Protein AF-A0A7V4V1D0-F1 (afdb_monomer)

Foldseek 3Di:
DCVVVVQFPKKFWAFLQQATCDMPDPVCCVSHRPHDDAPQQVVQQVDLDQVAKGKHDQAQDVVQVRHGWIKIKHFDADPVSPHGGTIMITTGPQAVVVLVVFVQPADADPVRHHDPPKKKFKAFLQQATSYIPDPVRDHRDGDPDDSVLRPDDAQDKDWDWDQDPQFIWTKIKHKHNADDPGCHPPHPDHTIMMMMMTDTQTGHDPPPDPPPPDDDDDDDDDDDPPDFDWWWWWWFAAPDDIATAGVVFWDDKAFCPQFDADPPADQQFGGWHDDPNDIATEGECQVVVVHDDDDQDRQKIWTKGADPDDPPFDRIHTYIGNGTDDTDTATCVQKDAPCSRYVDLQDQAGIWGHDDPPPNPDDIHGYGDPVSVRVVSVVRD

Secondary structure (DSSP, 8-state):
-TTT-TTEEEEEEEETTSBEEEES-GGGGGGTTPBP--HHHHHHHH---TT--EE--SEEEGGGTTEEE-EEEEEEEPTTSSSEEEEEEEEE-HHHHHHHHHHHHS-B-TTSPBPTTEEEEEEETT-BEEEESSTTS-TTSB--S-GGGTSPPTT-EEEEEEEETTEEEEEEEEE---BTTBTSTT-S----EEEEEEEEEEE------TTS-------------TT--EEEEEEEEETTEEEEEEGGGEEEEEESTT-EE-TT--TTEEEEEEETTEEEEEE--GGGGTPPP-PPPTT-EEEEEE-SS-TTS-SEEEEEESEE----EEEGGGEEEHHHH---TT-SEEEEEPPPTT-TT---EEEE-HHHHHHHHHHT-

pLDDT: mean 82.38, std 16.19, range [26.53, 98.19]

Solvent-accessible surface area (backbone atoms only — not comp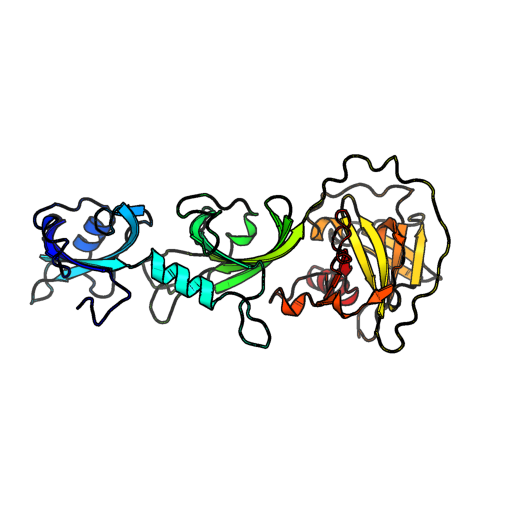arable to full-atom values): 22040 Å² total; per-residue (Å²): 109,55,89,81,44,75,66,32,70,39,40,35,36,25,38,74,77,31,29,27,71,47,62,71,37,77,94,54,53,87,48,50,69,44,68,54,82,54,69,38,56,55,53,17,57,72,39,82,55,85,90,53,64,31,57,44,70,81,40,66,28,78,94,50,86,58,39,59,28,44,38,40,27,32,42,35,57,40,100,82,67,79,47,56,58,14,32,40,38,39,32,43,38,39,66,67,52,47,39,51,54,38,62,71,68,46,64,55,46,101,86,65,48,67,48,80,70,50,42,30,34,35,23,36,70,86,30,35,24,68,35,42,73,40,87,88,54,47,61,74,38,74,58,92,67,69,65,71,62,45,76,51,56,68,58,38,69,48,67,52,77,44,82,54,96,60,20,35,25,46,34,41,21,34,26,48,57,53,57,88,78,45,53,32,94,86,36,90,55,83,80,63,40,27,44,33,40,37,35,59,72,47,67,56,76,84,75,84,69,89,85,73,90,76,87,86,80,84,85,82,90,80,78,94,60,99,82,72,61,65,46,49,32,38,28,33,29,50,98,90,43,63,35,26,32,51,39,92,38,48,78,52,73,43,68,44,78,70,60,42,73,49,87,93,50,55,92,46,46,55,24,34,32,76,54,96,93,38,82,33,50,28,29,47,56,42,71,82,72,78,41,75,91,72,84,88,55,86,76,25,31,26,41,30,35,49,54,83,94,59,84,99,54,77,56,49,39,27,40,58,30,52,45,80,58,62,68,51,77,40,51,51,93,40,51,46,53,35,64,84,74,41,95,54,98,80,58,49,48,47,30,36,37,56,53,61,93,89,54,92,82,55,67,61,36,44,24,40,34,70,65,49,46,53,53,52,52,60,75,72,103

Mean predicted aligned error: 15.33 Å

Sequence (381 aa):
INALYTVYTNLFIFDKNGKILALSKHSDEHFVGKVLNDEYIKQVLQNSDTSVYSVSSFVKSPLYNGVETYIYGASILSPDFSEVVGGIGVVFDSTPQFEAMLLDALPKDEKGDVLDNCFGVFADKNKNIISSTNKKYQTGARLNIDDEFFKLQNGIGFANIILFDGSYFAVGSRCSGGYREYKSDNDSYKNDVVAIVFIYLGQHSESLNIQQKKRDKSTSVSHNLEHEEFIEIATFFIDDKWLGVRAENILEAISVKGLTAVPGANKMLLGRTNYNGRTIDVITLRGELGLNHKDVHEDDQIVIVRLEHIENMPKQYGILVNELGEIPEVPLHRVDKLDSIVGGTELLGDMIVKPEVGQIDREMLVVIDPSKVIYKLVKKA

Structure (mmCIF, N/CA/C/O backbone):
data_AF-A0A7V4V1D0-F1
#
_entry.id   AF-A0A7V4V1D0-F1
#
loop_
_atom_site.group_PDB
_atom_site.id
_atom_site.type_symbol
_atom_site.label_atom_id
_atom_site.label_alt_id
_atom_site.label_comp_id
_atom_site.label_asym_id
_atom_site.label_entity_id
_atom_site.label_seq_id
_atom_site.pdbx_PDB_ins_code
_atom_site.Cartn_x
_atom_site.Cartn_y
_atom_site.Cartn_z
_atom_site.occupancy
_atom_site.B_iso_or_equiv
_atom_site.auth_seq_id
_atom_site.auth_comp_id
_atom_site.auth_asym_id
_atom_site.auth_atom_id
_atom_site.pdbx_PDB_model_num
ATOM 1 N N . ILE A 1 1 ? -20.778 11.551 24.460 1.00 70.75 1 ILE A N 1
ATOM 2 C CA . ILE A 1 1 ? -19.400 11.110 24.122 1.00 70.75 1 ILE A CA 1
ATOM 3 C C . ILE A 1 1 ? -19.239 10.975 22.608 1.00 70.75 1 ILE A C 1
ATOM 5 O O . ILE A 1 1 ? -18.452 11.722 22.043 1.00 70.75 1 ILE A O 1
ATOM 9 N N . ASN A 1 2 ? -20.038 10.138 21.937 1.00 74.56 2 ASN A N 1
ATOM 10 C CA . ASN A 1 2 ? -19.887 9.864 20.496 1.00 74.56 2 ASN A CA 1
ATOM 11 C C . ASN A 1 2 ? -20.120 11.069 19.557 1.00 74.56 2 ASN A C 1
ATOM 13 O O . ASN A 1 2 ? -19.633 11.060 18.438 1.00 74.56 2 ASN A O 1
ATOM 17 N N . ALA A 1 3 ? -20.802 12.129 20.008 1.00 71.00 3 ALA A N 1
ATOM 18 C CA . ALA A 1 3 ? -20.942 13.371 19.235 1.00 71.00 3 ALA A CA 1
ATOM 19 C C . ALA A 1 3 ? -19.673 14.253 19.227 1.00 71.00 3 ALA A C 1
ATOM 21 O O . ALA A 1 3 ? -19.531 15.098 18.353 1.00 71.00 3 ALA A O 1
ATOM 22 N N . LEU A 1 4 ? -18.774 14.082 20.206 1.00 71.62 4 LEU A N 1
ATOM 23 C CA . LEU A 1 4 ? -17.541 14.874 20.342 1.00 71.62 4 LEU A CA 1
ATOM 24 C C . LEU A 1 4 ? -16.302 14.124 19.832 1.00 71.62 4 LEU A C 1
ATOM 26 O O . LEU A 1 4 ? -15.338 14.755 19.419 1.00 71.62 4 LEU A O 1
ATOM 30 N N . TYR A 1 5 ? -16.337 12.789 19.851 1.00 73.62 5 TYR A N 1
ATOM 31 C CA . TYR A 1 5 ? -15.258 11.919 19.381 1.00 73.62 5 TYR A CA 1
ATOM 32 C C . TYR A 1 5 ? -15.788 11.012 18.270 1.00 73.62 5 TYR A C 1
ATOM 34 O O . TYR A 1 5 ? -16.228 9.893 18.524 1.00 73.62 5 TYR A O 1
ATOM 42 N N . THR A 1 6 ? -15.771 11.523 17.040 1.00 78.88 6 THR A N 1
ATOM 43 C CA . THR A 1 6 ? -16.379 10.887 15.857 1.00 78.88 6 THR A CA 1
ATOM 44 C C . THR A 1 6 ? -15.578 9.712 15.295 1.00 78.88 6 THR A C 1
ATOM 46 O O . THR A 1 6 ? -16.083 8.974 14.461 1.00 78.88 6 THR A O 1
ATOM 49 N N . VAL A 1 7 ? -14.350 9.505 15.771 1.00 87.00 7 VAL A N 1
ATOM 50 C CA . VAL A 1 7 ? -13.491 8.370 15.391 1.00 87.00 7 VAL A CA 1
ATOM 51 C C . VAL A 1 7 ? -13.901 7.046 16.049 1.00 87.00 7 VAL A C 1
ATOM 53 O O . VAL A 1 7 ? -13.399 5.990 15.662 1.00 87.00 7 VAL A O 1
ATOM 56 N N . TYR A 1 8 ? -14.804 7.081 17.036 1.00 89.75 8 TYR A N 1
ATOM 57 C CA . TYR A 1 8 ? -15.257 5.899 17.769 1.00 89.75 8 T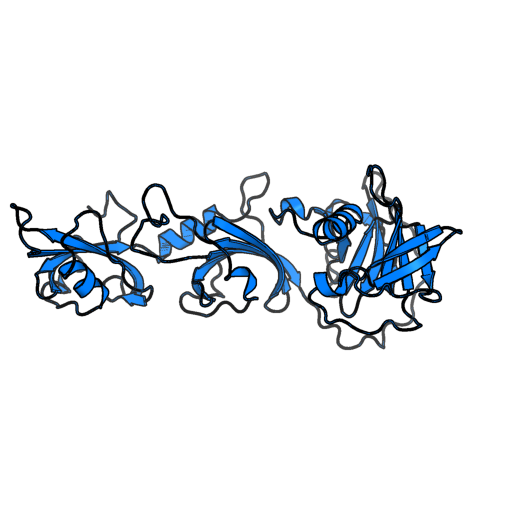YR A CA 1
ATOM 58 C C . TYR A 1 8 ? -16.778 5.784 17.748 1.00 89.75 8 TYR A C 1
ATOM 60 O O . TYR A 1 8 ? -17.502 6.693 18.169 1.00 89.75 8 TYR A O 1
ATOM 68 N N . THR A 1 9 ? -17.277 4.620 17.343 1.00 91.31 9 THR A N 1
ATOM 69 C CA . THR A 1 9 ? -18.726 4.376 17.313 1.00 91.31 9 THR A CA 1
ATOM 70 C C . THR A 1 9 ? -19.292 4.042 18.678 1.00 91.31 9 THR A C 1
ATOM 72 O O . THR A 1 9 ? -20.438 4.394 18.963 1.00 91.31 9 THR A O 1
ATOM 75 N N . ASN A 1 10 ? -18.506 3.388 19.532 1.00 92.06 10 ASN A N 1
ATOM 76 C CA . ASN A 1 10 ? -18.952 2.963 20.848 1.00 92.06 10 ASN A CA 1
ATOM 77 C C . ASN A 1 10 ? -17.778 2.856 21.829 1.00 92.06 10 ASN A C 1
ATOM 79 O O . ASN A 1 10 ? -16.660 2.507 21.450 1.00 92.06 10 ASN A O 1
ATOM 83 N N . LEU A 1 11 ? -18.049 3.150 23.097 1.00 94.81 11 LEU A N 1
ATOM 84 C CA . LEU A 1 11 ? -17.172 2.844 24.219 1.00 94.81 11 LEU A CA 1
ATOM 85 C C . LEU A 1 11 ? -17.946 1.939 25.163 1.00 94.81 11 LEU A C 1
ATOM 87 O O . LEU A 1 11 ? -19.108 2.213 25.445 1.00 94.81 11 LEU A O 1
ATOM 91 N N . PHE A 1 12 ? -17.320 0.898 25.684 1.00 95.81 12 PHE A N 1
ATOM 92 C CA . PHE A 1 12 ? -17.964 -0.003 26.630 1.00 95.81 12 PHE A CA 1
ATOM 93 C C . PHE A 1 12 ? -17.046 -0.313 27.801 1.00 95.81 12 PHE A C 1
ATOM 95 O O . PHE A 1 12 ? -15.827 -0.276 27.676 1.00 95.81 12 PHE A O 1
ATOM 102 N N . ILE A 1 13 ? -17.640 -0.625 28.944 1.00 97.12 13 ILE A N 1
ATOM 103 C CA . ILE A 1 13 ? -16.921 -1.107 30.124 1.00 97.12 13 ILE A CA 1
ATOM 104 C C . ILE A 1 13 ? -17.343 -2.539 30.419 1.00 97.12 13 ILE A C 1
ATOM 106 O O . ILE A 1 13 ? -18.503 -2.905 30.209 1.00 97.12 13 ILE A O 1
ATOM 110 N N . PHE A 1 14 ? -16.414 -3.348 30.910 1.00 97.81 14 PHE A N 1
ATOM 111 C CA . PHE A 1 14 ? -16.659 -4.744 31.254 1.00 97.81 14 PHE A CA 1
ATOM 112 C C . PHE A 1 14 ? -15.991 -5.121 32.577 1.00 97.81 14 PHE A C 1
ATOM 114 O O . PHE A 1 14 ? -15.002 -4.507 32.975 1.00 97.81 14 PHE A O 1
ATOM 121 N N . ASP A 1 15 ? -16.558 -6.106 33.274 1.00 96.94 15 ASP A N 1
ATOM 122 C CA . ASP A 1 15 ? -16.035 -6.597 34.553 1.00 96.94 15 ASP A CA 1
ATOM 123 C C . ASP A 1 15 ? -14.854 -7.572 34.381 1.00 96.94 15 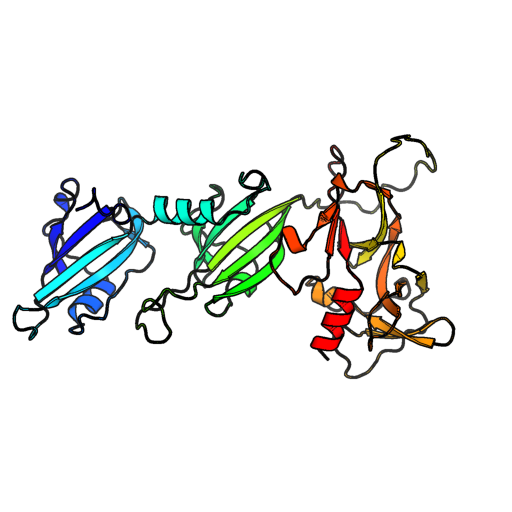ASP A C 1
ATOM 125 O O . ASP A 1 15 ? -14.475 -7.948 33.271 1.00 96.94 15 ASP A O 1
ATOM 129 N N . LYS A 1 16 ? -14.292 -8.043 35.499 1.00 95.56 16 LYS A N 1
ATOM 130 C CA . LYS A 1 16 ? -13.217 -9.053 35.533 1.00 95.56 16 LYS A CA 1
ATOM 131 C C . LYS A 1 16 ? -13.539 -10.394 34.855 1.00 95.56 16 LYS A C 1
ATOM 133 O O . LYS A 1 16 ? -12.641 -11.205 34.658 1.00 95.56 16 LYS A O 1
ATOM 138 N N . ASN A 1 17 ? -14.806 -10.656 34.545 1.00 95.31 17 ASN A N 1
ATOM 139 C CA . ASN A 1 17 ? -15.242 -11.852 33.831 1.00 95.31 17 ASN A CA 1
ATOM 140 C C . ASN A 1 17 ? -15.485 -11.563 32.340 1.00 95.31 17 ASN A C 1
ATOM 142 O O . ASN A 1 17 ? -16.005 -12.429 31.645 1.00 95.31 17 ASN A O 1
ATOM 146 N N . GLY A 1 18 ? -15.174 -10.355 31.852 1.00 95.44 18 GLY A N 1
ATOM 147 C CA . GLY A 1 18 ? -15.448 -9.935 30.477 1.00 95.44 18 GLY A CA 1
ATOM 148 C C . GLY A 1 18 ? -16.910 -9.559 30.224 1.00 95.44 18 GLY A C 1
ATOM 149 O O . GLY A 1 18 ? -17.304 -9.380 29.071 1.00 95.44 18 GLY A O 1
ATOM 150 N N . LYS A 1 19 ? -17.749 -9.451 31.262 1.00 97.56 19 LYS A N 1
ATOM 151 C CA . LYS A 1 19 ? -19.168 -9.113 31.109 1.00 97.56 19 LYS A CA 1
ATOM 152 C C . LYS A 1 19 ? -19.336 -7.617 30.880 1.00 97.56 19 LYS A C 1
ATOM 154 O O . LYS A 1 19 ? -18.959 -6.824 31.738 1.00 97.56 19 LYS A O 1
ATOM 159 N N . ILE A 1 20 ? -19.957 -7.230 29.767 1.00 97.69 20 ILE A N 1
ATOM 160 C CA . ILE A 1 20 ? -20.237 -5.823 29.454 1.00 97.69 20 ILE A CA 1
ATOM 161 C C . ILE A 1 20 ? -21.225 -5.254 30.478 1.00 97.69 20 ILE A C 1
ATOM 163 O O . ILE A 1 20 ? -22.318 -5.794 30.665 1.00 97.69 20 ILE A O 1
ATOM 167 N N . LEU A 1 21 ? -20.848 -4.151 31.123 1.00 97.25 21 LEU A N 1
ATOM 168 C CA . LEU A 1 21 ? -21.641 -3.474 32.151 1.00 97.25 21 LEU A CA 1
ATOM 169 C C . LEU A 1 21 ? -22.376 -2.246 31.610 1.00 97.25 21 LEU A C 1
ATOM 171 O O . LEU A 1 21 ? -23.506 -1.988 32.012 1.00 97.25 21 LEU A O 1
ATOM 175 N N . ALA A 1 22 ? -21.750 -1.497 30.702 1.00 95.81 22 ALA A N 1
ATOM 176 C CA . ALA A 1 22 ? -22.347 -0.323 30.072 1.00 95.81 22 ALA A CA 1
ATOM 177 C C . ALA A 1 22 ? -21.697 -0.039 28.715 1.00 95.81 22 ALA A C 1
ATOM 179 O O . ALA A 1 22 ? -20.551 -0.426 28.480 1.00 95.81 22 ALA A O 1
ATOM 180 N N . LEU A 1 23 ? -22.431 0.664 27.849 1.00 94.69 23 LEU A N 1
ATOM 181 C CA . LEU A 1 23 ? -21.973 1.157 26.551 1.00 94.69 23 LEU A CA 1
ATOM 182 C C . LEU A 1 23 ? -22.334 2.641 26.403 1.00 94.69 23 LEU A C 1
ATOM 184 O O . LEU A 1 23 ? -23.302 3.110 26.998 1.00 94.69 23 LEU A O 1
ATOM 188 N N . SER A 1 24 ? -21.580 3.387 25.599 1.00 92.88 24 SER A N 1
ATOM 189 C CA . SER A 1 24 ? -21.809 4.818 25.377 1.00 92.88 24 SER A CA 1
ATOM 190 C C . SER A 1 24 ? -22.928 5.096 24.373 1.00 92.88 24 SER A C 1
ATOM 192 O O . SER A 1 24 ? -23.462 6.206 24.347 1.00 92.88 24 SER A O 1
ATOM 194 N N . LYS A 1 25 ? -23.262 4.111 23.531 1.00 89.00 25 LYS A N 1
ATOM 195 C CA . LYS A 1 25 ? -24.275 4.217 22.480 1.00 89.00 25 LYS A CA 1
ATOM 196 C C . LYS A 1 25 ? -25.541 3.441 22.855 1.00 89.00 25 LYS A C 1
ATOM 198 O O . LYS A 1 25 ? -25.531 2.215 22.905 1.00 89.00 25 LYS A O 1
ATOM 203 N N . HIS A 1 26 ? -26.650 4.160 23.041 1.00 85.50 26 HIS A N 1
ATOM 204 C CA . HIS A 1 26 ? -27.929 3.586 23.486 1.00 85.50 26 HIS A CA 1
ATOM 205 C C . HIS A 1 26 ? -28.501 2.496 22.562 1.00 85.50 26 HIS A C 1
ATOM 207 O O . HIS A 1 26 ? -29.107 1.545 23.043 1.00 85.50 26 HIS A O 1
ATOM 213 N N . SER A 1 27 ? -28.284 2.573 21.241 1.00 87.56 27 SER A N 1
ATOM 214 C CA . SER A 1 27 ? -28.750 1.529 20.305 1.00 87.56 27 SER A CA 1
ATOM 215 C C . SER A 1 27 ? -28.154 0.145 20.591 1.00 87.56 27 SER A C 1
ATOM 217 O O . SER A 1 27 ? -28.715 -0.879 20.199 1.00 87.56 27 SER A O 1
ATOM 219 N N . ASP A 1 28 ? -27.025 0.113 21.296 1.00 90.31 28 ASP A N 1
ATOM 220 C CA . ASP A 1 28 ? -26.221 -1.080 21.518 1.00 90.31 28 ASP A CA 1
ATOM 221 C C . ASP A 1 28 ? -26.419 -1.629 22.946 1.00 90.31 28 ASP A C 1
ATOM 223 O O . ASP A 1 28 ? -25.737 -2.563 23.355 1.00 90.31 28 ASP A O 1
ATOM 227 N N . GLU A 1 29 ? -27.388 -1.110 23.713 1.00 91.50 29 GLU A N 1
ATOM 228 C CA . GLU A 1 29 ? -27.699 -1.569 25.081 1.00 91.50 29 GLU A CA 1
ATOM 229 C C . GLU A 1 29 ? -28.019 -3.067 25.168 1.00 91.50 29 GLU A C 1
ATOM 231 O O . GLU A 1 29 ? -27.787 -3.700 26.195 1.00 91.50 29 GLU A O 1
ATOM 236 N N . HIS A 1 30 ? -28.471 -3.675 24.072 1.00 93.62 30 HIS A N 1
ATOM 237 C CA . HIS A 1 30 ? -28.701 -5.116 23.979 1.00 93.62 30 HIS A CA 1
ATOM 238 C C . HIS A 1 30 ? -27.414 -5.967 24.111 1.00 93.62 30 HIS A C 1
ATOM 240 O O . HIS A 1 30 ? -27.491 -7.198 24.183 1.00 93.62 30 HIS A O 1
ATOM 246 N N . PHE A 1 31 ? -26.227 -5.349 24.121 1.00 94.62 31 PHE A N 1
ATOM 247 C CA . PHE A 1 31 ? -24.960 -6.002 24.463 1.00 94.62 31 PHE A CA 1
ATOM 248 C C . PHE A 1 31 ? -24.677 -6.040 25.970 1.00 94.62 31 PHE A C 1
ATOM 250 O O . PHE A 1 31 ? -23.842 -6.842 26.393 1.00 94.62 31 PHE A O 1
ATOM 257 N N . VAL A 1 32 ? -25.365 -5.235 26.790 1.00 96.44 32 VAL A N 1
ATOM 258 C CA . VAL A 1 32 ? -25.190 -5.253 28.249 1.00 96.44 32 VAL A CA 1
ATOM 259 C C . VAL A 1 32 ? -25.479 -6.653 28.785 1.00 96.44 32 VAL A C 1
ATOM 261 O O . VAL A 1 32 ? -26.481 -7.288 28.463 1.00 96.44 32 VAL A O 1
ATOM 264 N N . GLY A 1 33 ? -24.565 -7.151 29.610 1.00 96.12 33 GLY A N 1
ATOM 265 C CA . GLY A 1 33 ? -24.633 -8.472 30.211 1.00 96.12 33 GLY A CA 1
ATOM 266 C C . GLY A 1 33 ? -24.070 -9.612 29.362 1.00 96.12 33 GLY A C 1
ATOM 267 O O . GLY A 1 33 ? -23.911 -10.707 29.904 1.00 96.12 33 GLY A O 1
ATOM 268 N N . LYS A 1 34 ? -23.720 -9.380 28.089 1.00 96.31 34 LYS A N 1
ATOM 269 C CA . LYS A 1 34 ? -22.970 -10.360 27.290 1.00 96.31 34 LYS A CA 1
ATOM 270 C C . LYS A 1 34 ? -21.524 -10.448 27.774 1.00 96.31 34 LYS A C 1
ATOM 272 O O . LYS A 1 34 ? -20.957 -9.460 28.237 1.00 96.31 34 LYS A O 1
ATOM 277 N N . VAL A 1 35 ? -20.941 -11.637 27.653 1.00 96.06 35 VAL A N 1
ATOM 278 C CA . VAL A 1 35 ? -19.559 -11.925 28.052 1.00 96.06 35 VAL A CA 1
ATOM 279 C C . VAL A 1 35 ? -18.670 -11.945 26.816 1.00 96.06 35 VAL A C 1
ATOM 281 O O . VAL A 1 35 ? -18.964 -12.659 25.855 1.00 96.06 35 VAL A O 1
ATOM 284 N N . LEU A 1 36 ? -17.599 -11.159 26.848 1.00 93.94 36 LEU A N 1
ATOM 285 C CA . LEU A 1 36 ? -16.558 -11.129 25.830 1.00 93.94 36 LEU A CA 1
ATOM 286 C C . LEU A 1 36 ? -15.469 -12.142 26.186 1.00 93.94 36 LEU A C 1
ATOM 288 O O . LEU A 1 36 ? -14.949 -12.128 27.298 1.00 93.94 36 LEU A O 1
ATOM 292 N N . ASN A 1 37 ? -15.121 -13.007 25.234 1.00 90.50 37 ASN A N 1
ATOM 293 C CA . ASN A 1 37 ? -14.161 -14.100 25.438 1.00 90.50 37 ASN A CA 1
ATOM 294 C C . ASN A 1 37 ? -12.918 -13.990 24.545 1.00 90.50 37 ASN A C 1
ATOM 296 O O . ASN A 1 37 ? -12.068 -14.884 24.562 1.00 90.50 37 ASN A O 1
ATOM 300 N N . ASP A 1 38 ? -12.826 -12.927 23.750 1.00 91.75 38 ASP A N 1
ATOM 301 C CA . ASP A 1 38 ? -11.734 -12.700 22.814 1.00 91.75 38 ASP A CA 1
ATOM 302 C C . ASP A 1 38 ? -10.383 -12.570 23.534 1.00 91.75 38 ASP A C 1
ATOM 304 O O . ASP A 1 38 ? -10.295 -12.052 24.649 1.00 91.75 38 ASP A O 1
ATOM 308 N N . GLU A 1 39 ? -9.303 -13.007 22.883 1.00 91.62 39 GLU A N 1
ATOM 309 C CA . GLU A 1 39 ? -7.955 -13.013 23.477 1.00 91.62 39 GLU A CA 1
ATOM 310 C C . GLU A 1 39 ? -7.502 -11.625 23.954 1.00 91.62 39 GLU A C 1
ATOM 312 O O . GLU A 1 39 ? -6.904 -11.508 25.024 1.00 91.62 39 GLU A O 1
ATOM 317 N N . TYR A 1 40 ? -7.855 -10.556 23.232 1.00 92.88 40 TYR A N 1
ATOM 318 C CA . TYR A 1 40 ? -7.491 -9.194 23.634 1.00 92.88 40 TYR A CA 1
ATOM 319 C C . TYR A 1 40 ? -8.128 -8.787 24.976 1.00 92.88 40 TYR A C 1
ATOM 321 O O . TYR A 1 40 ? -7.522 -8.032 25.725 1.00 92.88 40 TYR A O 1
ATOM 329 N N . ILE A 1 41 ? -9.308 -9.314 25.333 1.00 95.06 41 ILE A N 1
ATOM 330 C CA . ILE A 1 41 ? -9.956 -9.035 26.627 1.00 95.06 41 ILE A CA 1
ATOM 331 C C . ILE A 1 41 ? -9.177 -9.681 27.769 1.00 95.06 41 ILE A C 1
ATOM 333 O O . ILE A 1 41 ? -8.985 -9.062 28.814 1.00 95.06 41 ILE A O 1
ATOM 337 N N . LYS A 1 42 ? -8.677 -10.904 27.566 1.00 93.62 42 LYS A N 1
ATOM 338 C CA . LYS A 1 42 ? -7.817 -11.572 28.551 1.00 93.62 42 LYS A CA 1
ATOM 339 C C . LYS A 1 42 ? -6.521 -10.794 28.756 1.00 93.62 42 LYS A C 1
ATOM 341 O O . LYS A 1 42 ? -6.115 -10.604 29.897 1.00 93.62 42 LYS A O 1
ATOM 346 N N . GLN A 1 43 ? -5.916 -10.312 27.670 1.00 93.12 43 GLN A N 1
ATOM 347 C CA . GLN A 1 43 ? -4.711 -9.478 27.724 1.00 93.12 43 GLN A CA 1
ATOM 348 C C . GLN A 1 43 ? -4.962 -8.175 28.491 1.00 93.12 43 GLN A C 1
ATOM 350 O O . GLN A 1 43 ? -4.164 -7.825 29.355 1.00 93.12 43 GLN A O 1
ATOM 355 N N . VAL A 1 44 ? -6.103 -7.515 28.256 1.00 94.81 44 VAL A N 1
ATOM 356 C CA . VAL A 1 44 ? -6.514 -6.329 29.023 1.00 94.81 44 VAL A CA 1
ATOM 357 C C . VAL A 1 44 ? -6.625 -6.641 30.514 1.00 94.81 44 VAL A C 1
ATOM 359 O O . VAL A 1 44 ? -6.095 -5.899 31.331 1.00 94.81 44 VAL A O 1
ATOM 362 N N . LEU A 1 45 ? -7.289 -7.737 30.887 1.00 94.88 45 LEU A N 1
ATOM 363 C CA . LEU A 1 45 ? -7.528 -8.078 32.294 1.00 94.88 45 LEU A CA 1
ATOM 364 C C . LEU A 1 45 ? -6.274 -8.560 33.041 1.00 94.88 45 LEU A C 1
ATOM 366 O O . LEU A 1 45 ? -6.242 -8.519 34.268 1.00 94.88 45 LEU A O 1
ATOM 370 N N . GLN A 1 46 ? -5.254 -9.030 32.322 1.00 93.19 46 GLN A N 1
ATOM 371 C CA . GLN A 1 46 ? -3.972 -9.459 32.895 1.00 93.19 46 GLN A CA 1
ATOM 372 C C . GLN A 1 46 ? -2.987 -8.305 33.090 1.00 93.19 46 GLN A C 1
ATOM 374 O O . GLN A 1 46 ? -1.941 -8.496 33.710 1.00 93.19 46 GLN A O 1
ATOM 379 N N . ASN A 1 47 ? -3.299 -7.129 32.552 1.00 89.06 47 ASN A N 1
ATOM 380 C CA . ASN A 1 47 ? -2.387 -6.009 32.544 1.00 89.06 47 ASN A CA 1
ATOM 381 C C . ASN A 1 47 ? -2.735 -5.000 33.635 1.00 89.06 47 ASN A C 1
ATOM 383 O O . ASN A 1 47 ? -3.841 -4.472 33.663 1.00 89.06 47 ASN A O 1
ATOM 387 N N . SER A 1 48 ? -1.786 -4.730 34.528 1.00 89.06 48 SER A N 1
ATOM 388 C CA . SER A 1 48 ? -1.922 -3.705 35.565 1.00 89.06 48 SER A CA 1
ATOM 389 C C . SER A 1 48 ? -1.198 -2.399 35.226 1.00 89.06 48 SER A C 1
ATOM 391 O O . SER A 1 48 ? -1.242 -1.459 36.015 1.00 89.06 48 SER A O 1
ATOM 393 N N . ASP A 1 49 ? -0.498 -2.327 34.092 1.00 88.44 49 ASP A N 1
ATOM 394 C CA . ASP A 1 49 ? 0.191 -1.118 33.649 1.00 88.44 49 ASP A CA 1
ATOM 395 C C . ASP A 1 49 ? -0.761 -0.226 32.843 1.00 88.44 49 ASP A C 1
ATOM 397 O O . ASP A 1 49 ? -1.149 -0.540 31.719 1.00 88.44 49 ASP A O 1
ATOM 401 N N . THR A 1 50 ? -1.105 0.932 33.410 1.00 82.56 50 THR A N 1
ATOM 402 C CA . THR A 1 50 ? -2.028 1.902 32.798 1.00 82.56 50 THR A CA 1
ATOM 403 C C . THR A 1 50 ? -1.525 2.526 31.494 1.00 82.56 50 THR A C 1
ATOM 405 O O . THR A 1 50 ? -2.307 3.164 30.793 1.00 82.56 50 THR A O 1
ATOM 408 N N . SER A 1 51 ? -0.235 2.386 31.175 1.00 82.12 51 SER A N 1
ATOM 409 C CA . SER A 1 51 ? 0.342 2.868 29.914 1.00 82.12 51 SER A CA 1
ATOM 410 C C . SER A 1 51 ? 0.183 1.875 28.761 1.00 82.12 51 SER A C 1
ATOM 412 O O . SER A 1 51 ? 0.415 2.228 27.604 1.00 82.12 51 SER A O 1
ATOM 414 N N . VAL A 1 52 ? -0.238 0.644 29.058 1.00 87.75 52 VAL A N 1
ATOM 415 C CA . VAL A 1 52 ? -0.320 -0.437 28.085 1.00 87.75 52 VAL A CA 1
ATOM 416 C C . VAL A 1 52 ? -1.775 -0.720 27.715 1.00 87.75 52 VAL A C 1
ATOM 418 O O . VAL A 1 52 ? -2.690 -0.681 28.536 1.00 87.75 52 VAL A O 1
ATOM 421 N N . TYR A 1 53 ? -1.984 -1.032 26.442 1.00 91.88 53 TYR A N 1
ATOM 422 C CA . TYR A 1 53 ? -3.281 -1.352 25.866 1.00 91.88 53 TYR A CA 1
ATOM 423 C C . TYR A 1 53 ? -3.179 -2.628 25.027 1.00 91.88 53 TYR A C 1
ATOM 425 O O . TYR A 1 53 ? -2.096 -3.067 24.639 1.00 91.88 53 TYR A O 1
ATOM 433 N N . SER A 1 54 ? -4.318 -3.244 24.738 1.00 92.75 54 SER A N 1
ATOM 434 C CA . SER A 1 54 ? -4.417 -4.386 23.826 1.00 92.75 54 SER A CA 1
ATOM 435 C C . SER A 1 54 ? -5.429 -4.076 22.739 1.00 92.75 54 SER A C 1
ATOM 437 O O . SER A 1 54 ? -6.359 -3.300 22.946 1.00 92.75 54 SER A O 1
ATOM 439 N N . VAL A 1 55 ? -5.259 -4.667 21.562 1.00 94.06 55 VAL A N 1
ATOM 440 C CA . VAL A 1 55 ? -6.141 -4.405 20.421 1.00 94.06 55 VAL A CA 1
ATOM 441 C C . VAL A 1 55 ? -6.584 -5.728 19.828 1.00 94.06 55 VAL A C 1
ATOM 443 O O . VAL A 1 55 ? -5.786 -6.658 19.707 1.00 94.06 55 VAL A O 1
ATOM 446 N N . SER A 1 56 ? -7.856 -5.816 19.450 1.00 94.69 56 SER A N 1
ATOM 447 C CA . SER A 1 56 ? -8.373 -6.966 18.717 1.00 94.69 56 SER A CA 1
ATOM 448 C C . SER A 1 56 ? -7.654 -7.151 17.376 1.00 94.69 56 SER A C 1
ATOM 450 O O . SER A 1 56 ? -7.095 -6.215 16.797 1.00 94.69 56 SER A O 1
ATOM 452 N N . SER A 1 57 ? -7.736 -8.359 16.822 1.00 93.31 57 SER A N 1
ATOM 453 C CA . SER A 1 57 ? -7.482 -8.558 15.394 1.00 93.31 57 SER A CA 1
ATOM 454 C C . SER A 1 57 ? -8.495 -7.770 14.552 1.00 93.31 57 SER A C 1
ATOM 456 O O . SER A 1 57 ? -9.591 -7.457 15.026 1.00 93.31 57 SER A O 1
ATOM 458 N N . PHE A 1 58 ? -8.140 -7.472 13.299 1.00 95.31 58 PHE A N 1
ATOM 459 C CA . PHE A 1 58 ? -9.042 -6.819 12.351 1.00 95.31 58 PHE A CA 1
ATOM 460 C C . PHE A 1 58 ? -10.031 -7.834 11.768 1.00 95.31 58 PHE A C 1
ATOM 462 O O . PHE A 1 58 ? -9.773 -8.459 10.741 1.00 95.31 58 PHE A O 1
ATOM 469 N N . VAL A 1 59 ? -11.136 -8.059 12.474 1.00 94.44 59 VAL A N 1
ATOM 470 C CA . VAL A 1 59 ? -12.151 -9.065 12.125 1.00 94.44 59 VAL A CA 1
ATOM 471 C C . VAL A 1 59 ? -13.552 -8.510 12.334 1.00 94.44 59 VAL A C 1
ATOM 473 O O . VAL A 1 59 ? -13.739 -7.505 13.025 1.00 94.44 59 VAL A O 1
ATOM 476 N N . LYS A 1 60 ? -14.551 -9.168 11.737 1.00 95.38 60 LYS A N 1
ATOM 477 C CA . LYS A 1 60 ? -15.962 -8.802 11.893 1.00 95.38 60 LYS A CA 1
ATOM 478 C C . LYS A 1 60 ? -16.361 -8.814 13.360 1.00 95.38 60 LYS A C 1
ATOM 480 O O . LYS A 1 60 ? -16.238 -9.844 14.020 1.00 95.38 60 LYS A O 1
ATOM 485 N N . SER A 1 61 ? -16.890 -7.694 13.843 1.00 94.38 61 SER A N 1
ATOM 486 C CA . SER A 1 61 ? -17.316 -7.570 15.234 1.00 94.38 61 SER A CA 1
ATOM 487 C C . SER A 1 61 ? -18.813 -7.288 15.349 1.00 94.38 61 SER A C 1
ATOM 489 O O . SER A 1 61 ? -19.309 -6.345 14.727 1.00 94.38 61 SER A O 1
ATOM 491 N N . PRO A 1 62 ? -19.558 -8.024 16.196 1.00 93.56 62 PRO A N 1
ATOM 492 C CA . PRO A 1 62 ? -20.933 -7.671 16.541 1.00 93.56 62 PRO A CA 1
ATOM 493 C C . PRO A 1 62 ? -21.057 -6.261 17.134 1.00 93.56 62 PRO A C 1
ATOM 495 O O . PRO A 1 62 ? -22.060 -5.595 16.904 1.00 93.56 62 PRO A O 1
ATOM 498 N N . LEU A 1 63 ? -20.022 -5.788 17.840 1.00 93.62 63 LEU A N 1
ATOM 499 C CA . LEU A 1 63 ? -19.960 -4.438 18.415 1.00 93.62 63 LEU A CA 1
ATOM 500 C C . LEU A 1 63 ? -19.792 -3.341 17.346 1.00 93.62 63 LEU A C 1
ATOM 502 O O . LEU A 1 63 ? -19.825 -2.157 17.669 1.00 93.62 63 LEU A O 1
ATOM 506 N N . TYR A 1 64 ? -19.623 -3.735 16.082 1.00 94.94 64 TYR A N 1
ATOM 507 C CA . TYR A 1 64 ? -19.512 -2.862 14.919 1.00 94.94 64 TYR A CA 1
ATOM 508 C C . TYR A 1 64 ? -20.339 -3.408 13.743 1.00 94.94 64 TYR A C 1
ATOM 510 O O . TYR A 1 64 ? -19.850 -3.598 12.634 1.00 94.94 64 TYR A O 1
ATOM 518 N N . ASN A 1 65 ? -21.615 -3.721 13.999 1.00 92.88 65 ASN A N 1
ATOM 519 C CA . ASN A 1 65 ? -22.594 -4.152 12.988 1.00 92.88 65 ASN A CA 1
ATOM 520 C C . ASN A 1 65 ? -22.171 -5.367 12.132 1.00 92.88 65 ASN A C 1
ATOM 522 O O . ASN A 1 65 ? -22.662 -5.544 11.020 1.00 92.88 65 ASN A O 1
ATOM 526 N N . GLY A 1 66 ? -21.266 -6.214 12.631 1.00 93.62 66 GLY A N 1
ATOM 527 C CA . GLY A 1 66 ? -20.750 -7.367 11.889 1.00 93.62 66 GLY A CA 1
ATOM 528 C C . GLY A 1 66 ? -19.745 -7.014 10.789 1.00 93.62 66 GLY A C 1
ATOM 529 O O . GLY A 1 66 ? -19.488 -7.855 9.928 1.00 93.62 66 GLY A O 1
ATOM 530 N N . VAL A 1 67 ? -19.182 -5.805 10.815 1.00 94.56 67 VAL A N 1
ATOM 531 C CA . VAL A 1 67 ? -18.127 -5.336 9.904 1.00 94.56 67 VAL A CA 1
ATOM 532 C C . VAL A 1 67 ? -16.769 -5.405 10.607 1.00 94.56 67 VAL A C 1
ATOM 534 O O . VAL A 1 67 ? -16.684 -5.412 11.840 1.00 94.56 67 VAL A O 1
ATOM 537 N N . GLU A 1 68 ? -15.700 -5.532 9.827 1.00 96.19 68 GLU A N 1
ATOM 538 C CA . GLU A 1 68 ? -14.320 -5.592 10.293 1.00 96.19 68 GLU A CA 1
ATOM 539 C C . GLU A 1 68 ? -13.877 -4.284 10.962 1.00 96.19 68 GLU A C 1
ATOM 541 O O . GLU A 1 68 ? -13.952 -3.203 10.376 1.00 96.19 68 GLU A O 1
ATOM 546 N N . THR A 1 69 ? -13.373 -4.371 12.194 1.00 96.44 69 THR A N 1
ATOM 547 C CA . THR A 1 69 ? -12.807 -3.213 12.897 1.00 96.44 69 THR A CA 1
ATOM 548 C C . THR A 1 69 ? -11.723 -3.610 13.900 1.00 96.44 69 THR A C 1
ATOM 550 O O . THR A 1 69 ? -11.518 -4.789 14.187 1.00 96.44 69 THR A O 1
ATOM 553 N N . TYR A 1 70 ? -11.038 -2.603 14.440 1.00 95.56 70 TYR A N 1
ATOM 554 C CA . TYR A 1 70 ? -10.197 -2.712 15.623 1.00 95.56 70 TYR A CA 1
ATOM 555 C C . TYR A 1 70 ? -10.975 -2.287 16.869 1.00 95.56 70 TYR A C 1
ATOM 557 O O . TYR A 1 70 ? -11.636 -1.246 16.891 1.00 95.56 70 TYR A O 1
ATOM 565 N N . ILE A 1 71 ? -10.843 -3.070 17.935 1.00 96.25 71 ILE A N 1
ATOM 566 C CA . ILE A 1 71 ? -11.315 -2.709 19.268 1.00 96.25 71 ILE A CA 1
ATOM 567 C C . ILE A 1 71 ? -10.099 -2.571 20.166 1.00 96.25 71 ILE A C 1
ATOM 569 O O . ILE A 1 71 ? -9.365 -3.533 20.382 1.00 96.25 71 ILE A O 1
ATOM 573 N N . TYR A 1 72 ? -9.897 -1.364 20.676 1.00 94.88 72 TYR A N 1
ATOM 574 C CA . TYR A 1 72 ? -8.828 -1.044 21.610 1.00 94.88 72 TYR A CA 1
ATOM 575 C C . TYR A 1 72 ? -9.331 -1.275 23.025 1.00 94.88 72 TYR A C 1
ATOM 577 O O . TYR A 1 72 ? -10.470 -0.937 23.335 1.00 94.88 72 TYR A O 1
ATOM 585 N N . GLY A 1 73 ? -8.498 -1.845 23.880 1.00 95.31 73 GLY A N 1
ATOM 586 C CA . GLY A 1 73 ? -8.839 -2.153 25.255 1.00 95.31 73 GLY A CA 1
ATOM 587 C C . GLY A 1 73 ? -7.741 -1.737 26.220 1.00 95.31 73 GLY A C 1
ATOM 588 O O . GLY A 1 73 ? -6.559 -1.888 25.920 1.00 95.31 73 GLY A O 1
ATOM 589 N N . ALA A 1 74 ? -8.142 -1.243 27.386 1.00 95.31 74 ALA A N 1
ATOM 590 C CA . ALA A 1 74 ? -7.243 -0.918 28.488 1.00 95.31 74 ALA A CA 1
ATOM 591 C C . ALA A 1 74 ? -7.862 -1.347 29.822 1.00 95.31 74 ALA A C 1
ATOM 593 O O . ALA A 1 74 ? -9.088 -1.369 29.980 1.00 95.31 74 ALA A O 1
ATOM 594 N N . SER A 1 75 ? -7.011 -1.717 30.775 1.00 96.00 75 SER A N 1
ATOM 595 C CA . SER A 1 75 ? -7.428 -2.179 32.098 1.00 96.00 75 SER A CA 1
ATOM 596 C C . SER A 1 75 ? -7.996 -1.029 32.924 1.00 96.00 75 SER A C 1
ATOM 598 O O . SER A 1 75 ? -7.452 0.076 32.921 1.00 96.00 75 SER A O 1
ATOM 600 N N . ILE A 1 76 ? -9.046 -1.302 33.693 1.00 95.50 76 ILE A N 1
ATOM 601 C CA . ILE A 1 76 ? -9.522 -0.409 34.750 1.00 95.50 76 ILE A CA 1
ATOM 602 C C . ILE A 1 76 ? -9.046 -0.987 36.077 1.00 95.50 76 ILE A C 1
ATOM 604 O O . ILE A 1 76 ? -9.345 -2.138 36.403 1.00 95.50 76 ILE A O 1
ATOM 608 N N . LEU A 1 77 ? -8.316 -0.176 36.837 1.00 95.19 77 LEU A N 1
ATOM 609 C CA . LEU A 1 77 ? -7.800 -0.545 38.149 1.00 95.19 77 LEU A CA 1
ATOM 610 C C . LEU A 1 77 ? -8.740 -0.094 39.267 1.00 95.19 77 LEU A C 1
ATOM 612 O O . LEU A 1 77 ? -9.555 0.817 39.095 1.00 95.19 77 LEU A O 1
ATOM 616 N N . SER A 1 78 ? -8.618 -0.739 40.422 1.00 94.38 78 SER A N 1
ATOM 617 C CA . SER A 1 78 ? -9.211 -0.273 41.670 1.00 94.38 78 SER A CA 1
ATOM 618 C C . SER A 1 78 ? -8.723 1.151 42.016 1.00 94.38 78 SER A C 1
ATOM 620 O O . SER A 1 78 ? -7.663 1.572 41.547 1.00 94.38 78 SER A O 1
ATOM 622 N N . PRO A 1 79 ? -9.456 1.931 42.838 1.00 92.31 79 PRO A N 1
ATOM 623 C CA . PRO A 1 79 ? -9.066 3.307 43.180 1.00 92.31 79 PRO A CA 1
ATOM 624 C C . PRO A 1 79 ? -7.687 3.452 43.845 1.00 92.31 79 PRO A C 1
ATOM 626 O O . PRO A 1 79 ? -7.091 4.525 43.797 1.00 92.31 79 PRO A O 1
ATOM 629 N N . ASP A 1 80 ? -7.195 2.390 44.482 1.00 93.00 80 ASP A N 1
ATOM 630 C CA . ASP A 1 80 ? -5.866 2.285 45.092 1.00 93.00 80 ASP A CA 1
ATOM 631 C C . ASP A 1 80 ? -4.806 1.690 44.144 1.00 93.00 80 ASP A C 1
ATOM 633 O O . ASP A 1 80 ? -3.667 1.490 44.557 1.00 93.00 80 ASP A O 1
ATOM 637 N N . PHE A 1 81 ? -5.166 1.432 42.881 1.00 89.69 81 PHE A N 1
ATOM 638 C CA . PHE A 1 81 ? -4.311 0.873 41.830 1.00 89.69 81 PHE A CA 1
ATOM 639 C C . PHE A 1 81 ? -3.721 -0.511 42.160 1.00 89.69 81 PHE A C 1
ATOM 641 O O . PHE A 1 81 ? -2.690 -0.891 41.605 1.00 89.69 81 PHE A O 1
ATOM 648 N N . SER A 1 82 ? -4.354 -1.270 43.061 1.00 90.88 82 SER A N 1
ATOM 649 C CA . SER A 1 82 ? -3.838 -2.555 43.550 1.00 90.88 82 SER A CA 1
ATOM 650 C C . SER A 1 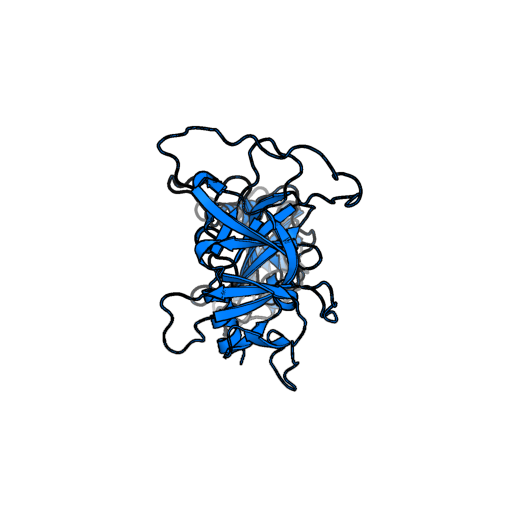82 ? -4.280 -3.761 42.719 1.00 90.88 82 SER A C 1
ATOM 652 O O . SER A 1 82 ? -3.539 -4.741 42.631 1.00 90.88 82 SER A O 1
ATOM 654 N N . GLU A 1 83 ? -5.453 -3.700 42.084 1.00 94.12 83 GLU A N 1
ATOM 655 C CA . GLU A 1 83 ? -5.980 -4.798 41.274 1.00 94.12 83 GLU A CA 1
ATOM 656 C C . GLU A 1 83 ? -6.738 -4.321 40.031 1.00 94.12 83 GLU A C 1
ATOM 658 O O . GLU A 1 83 ? -7.301 -3.226 39.989 1.00 94.12 83 GLU A O 1
ATOM 663 N N . VAL A 1 84 ? -6.781 -5.176 39.007 1.00 96.12 84 VAL A N 1
ATOM 664 C CA . VAL A 1 84 ? -7.608 -4.968 37.814 1.00 96.12 84 VAL A CA 1
ATOM 665 C C . VAL A 1 84 ? -9.048 -5.363 38.134 1.00 96.12 84 VAL A C 1
ATOM 667 O O . VAL A 1 84 ? -9.343 -6.526 38.407 1.00 96.12 84 VAL A O 1
ATOM 670 N N . VAL A 1 85 ? -9.966 -4.399 38.073 1.00 96.06 85 VAL A N 1
ATOM 671 C CA . VAL A 1 85 ? -11.395 -4.606 38.379 1.00 96.06 85 VAL A CA 1
ATOM 672 C C . VAL A 1 85 ? -12.250 -4.813 37.125 1.00 96.06 85 VAL A C 1
ATOM 674 O O . VAL A 1 85 ? -13.412 -5.217 37.215 1.00 96.06 85 VAL A O 1
ATOM 677 N N . GLY A 1 86 ? -11.678 -4.564 35.948 1.00 96.38 86 GLY A N 1
ATOM 678 C CA . GLY A 1 86 ? -12.345 -4.689 34.660 1.00 96.38 86 GLY A CA 1
ATOM 679 C C . GLY A 1 86 ? -11.544 -4.027 33.546 1.00 96.38 86 GLY A C 1
ATOM 680 O O . GLY A 1 86 ? -10.329 -3.864 33.649 1.00 96.38 86 GLY A O 1
ATOM 681 N N . GLY A 1 87 ? -12.229 -3.604 32.491 1.00 96.38 87 GLY A N 1
ATOM 682 C CA . GLY A 1 87 ? -11.603 -2.886 31.389 1.00 96.38 87 GLY A CA 1
ATOM 683 C C . GLY A 1 87 ? -12.557 -1.951 30.663 1.00 96.38 87 GLY A C 1
ATOM 684 O O . GLY A 1 87 ? -13.781 -2.036 30.798 1.00 96.38 87 GLY A O 1
ATOM 685 N N . ILE A 1 88 ? -11.967 -1.050 29.885 1.00 96.25 88 ILE A N 1
ATOM 686 C CA . ILE A 1 88 ? -12.657 -0.217 28.906 1.00 96.25 88 ILE A CA 1
ATOM 687 C C . ILE A 1 88 ? -12.300 -0.709 27.508 1.00 96.25 88 ILE A C 1
ATOM 689 O O . ILE A 1 88 ? -11.144 -1.016 27.231 1.00 96.25 88 ILE A O 1
ATOM 693 N N . GLY A 1 89 ? -13.299 -0.787 26.636 1.00 95.88 89 GLY A N 1
ATOM 694 C CA . GLY A 1 89 ? -13.151 -1.063 25.218 1.00 95.88 89 GLY A CA 1
ATOM 695 C C . GLY A 1 89 ? -13.617 0.118 24.374 1.00 95.88 89 GLY A C 1
ATOM 696 O O . GLY A 1 89 ? -14.623 0.760 24.680 1.00 95.88 89 GLY A O 1
ATOM 697 N N . VAL A 1 90 ? -12.890 0.397 23.300 1.00 95.50 90 VAL A N 1
ATOM 698 C CA . VAL A 1 90 ? -13.151 1.485 22.358 1.00 95.50 90 VAL A CA 1
ATOM 699 C C . VAL A 1 90 ? -13.248 0.892 20.958 1.00 95.50 90 VAL A C 1
ATOM 701 O O . VAL A 1 90 ? -12.282 0.327 20.444 1.00 95.50 90 VAL A O 1
ATOM 704 N N . VAL A 1 91 ? -14.427 1.005 20.349 1.00 96.06 91 VAL A N 1
ATOM 705 C CA . VAL A 1 91 ? -14.709 0.482 19.008 1.00 96.06 91 VAL A CA 1
ATOM 706 C C . VAL A 1 91 ? -14.343 1.545 17.978 1.00 96.06 91 VAL A C 1
ATOM 708 O O . VAL A 1 91 ? -15.003 2.586 17.895 1.00 96.06 91 VAL A O 1
ATOM 711 N N . PHE A 1 92 ? -13.288 1.292 17.200 1.00 95.56 92 PHE A N 1
ATOM 712 C CA . PHE A 1 92 ? -12.853 2.196 16.141 1.00 95.56 92 PHE A CA 1
ATOM 713 C C . PHE A 1 92 ? -13.874 2.229 15.001 1.00 95.56 92 PHE A C 1
ATOM 715 O O . PHE A 1 92 ? -14.419 1.196 14.608 1.00 95.56 92 PHE A O 1
ATOM 722 N N . ASP A 1 93 ? -14.150 3.417 14.466 1.00 95.06 93 ASP A N 1
ATOM 723 C CA . ASP A 1 93 ? -15.027 3.583 13.307 1.00 95.06 93 ASP A CA 1
ATOM 724 C C . ASP A 1 93 ? -14.268 3.298 12.000 1.00 95.06 93 ASP A C 1
ATOM 726 O O . ASP A 1 93 ? -14.033 4.179 11.179 1.00 95.06 93 ASP A O 1
ATOM 730 N N . SER A 1 94 ? -13.800 2.059 11.840 1.00 95.56 94 SER A N 1
ATOM 731 C CA . SER A 1 94 ? -12.818 1.678 10.818 1.00 95.56 94 SER A CA 1
ATOM 732 C C . SER A 1 94 ? -13.229 2.042 9.394 1.00 95.56 94 SER A C 1
ATOM 734 O O . SER A 1 94 ? -12.397 2.550 8.647 1.00 95.56 94 SER A O 1
ATOM 736 N N . THR A 1 95 ? -14.484 1.799 9.008 1.00 93.88 95 THR A N 1
ATOM 737 C CA . THR A 1 95 ? -14.932 1.936 7.619 1.00 93.88 95 THR A CA 1
ATOM 738 C C . THR A 1 95 ? -14.788 3.374 7.099 1.00 93.88 95 THR A C 1
ATOM 740 O O . THR A 1 95 ? -13.966 3.581 6.204 1.00 93.88 95 THR A O 1
ATOM 743 N N . PRO A 1 96 ? -15.494 4.383 7.649 1.00 94.12 96 PRO A N 1
ATOM 744 C CA . PRO A 1 96 ? -15.393 5.748 7.138 1.00 94.12 96 PRO A CA 1
ATOM 745 C C . PRO A 1 96 ? -14.036 6.391 7.437 1.00 94.12 96 PRO A C 1
ATOM 747 O O . PRO A 1 96 ? -13.556 7.195 6.642 1.00 94.12 96 PRO A O 1
ATOM 750 N N . GLN A 1 97 ? -13.393 6.047 8.559 1.00 95.00 97 GLN A N 1
ATOM 751 C CA . GLN A 1 97 ? -12.123 6.671 8.936 1.00 95.00 97 GLN A CA 1
ATOM 752 C C . GLN A 1 97 ? -10.985 6.217 8.020 1.00 95.00 97 GLN A C 1
ATOM 754 O O . GLN A 1 97 ? -10.221 7.054 7.543 1.00 95.00 97 GLN A O 1
ATOM 759 N N . PHE A 1 98 ? -10.881 4.918 7.715 1.00 95.81 98 PHE A N 1
ATOM 760 C CA . PHE A 1 98 ? -9.869 4.450 6.769 1.00 95.81 98 PHE A CA 1
ATOM 761 C C . PHE A 1 98 ? -10.140 4.923 5.344 1.00 95.81 98 PHE A C 1
ATOM 763 O O . PHE A 1 98 ? -9.192 5.277 4.649 1.00 95.81 98 PHE A O 1
ATOM 770 N N . GLU A 1 99 ? -11.402 4.954 4.908 1.00 94.12 99 GLU A N 1
ATOM 771 C CA . GLU A 1 99 ? -11.760 5.497 3.595 1.00 94.12 99 GLU A CA 1
ATOM 772 C C . GLU A 1 99 ? -11.350 6.972 3.475 1.00 94.12 99 GLU A C 1
ATOM 774 O O . GLU A 1 99 ? -10.665 7.336 2.521 1.00 94.12 99 GLU A O 1
ATOM 779 N N . ALA A 1 100 ? -11.670 7.801 4.474 1.00 92.81 100 ALA A N 1
ATOM 780 C CA . ALA A 1 100 ? -11.287 9.211 4.492 1.00 92.81 100 ALA A CA 1
ATOM 781 C C . ALA A 1 100 ? -9.761 9.407 4.479 1.00 92.81 100 ALA A C 1
ATOM 783 O O . ALA A 1 100 ? -9.259 10.234 3.720 1.00 92.81 100 ALA A O 1
ATOM 784 N N . MET A 1 101 ? -9.017 8.623 5.272 1.00 93.94 101 MET A N 1
ATOM 785 C CA . MET A 1 101 ? -7.548 8.657 5.277 1.00 93.94 101 MET A CA 1
ATOM 786 C C . MET A 1 101 ? -6.958 8.289 3.913 1.00 93.94 101 MET A C 1
ATOM 788 O O . MET A 1 101 ? -6.008 8.927 3.467 1.00 93.94 101 MET A O 1
ATOM 792 N N . LEU A 1 102 ? -7.503 7.262 3.252 1.00 94.44 102 LEU A N 1
ATOM 793 C CA . LEU A 1 102 ? -7.036 6.859 1.929 1.00 94.44 102 LEU A CA 1
ATOM 794 C C . LEU A 1 102 ? -7.347 7.927 0.885 1.00 94.44 102 LEU A C 1
ATOM 796 O O . LEU A 1 102 ? -6.455 8.265 0.117 1.00 94.44 102 LEU A O 1
ATOM 800 N N . LEU A 1 103 ? -8.569 8.468 0.873 1.00 91.38 103 LEU A N 1
ATOM 801 C CA . LEU A 1 103 ? -8.978 9.521 -0.060 1.00 91.38 103 LEU A CA 1
ATOM 802 C C . LEU A 1 103 ? -8.115 10.778 0.073 1.00 91.38 103 LEU A C 1
ATOM 804 O O . LEU A 1 103 ? -7.733 11.357 -0.940 1.00 91.38 103 LEU A O 1
ATOM 808 N N . ASP A 1 104 ? -7.775 11.187 1.298 1.00 89.38 104 ASP A N 1
ATOM 809 C CA . ASP A 1 104 ? -6.914 12.354 1.504 1.00 89.38 104 ASP A CA 1
ATOM 810 C C . ASP A 1 104 ? -5.467 12.114 1.044 1.00 89.38 104 ASP A C 1
ATOM 812 O O . ASP A 1 104 ? -4.812 13.037 0.559 1.00 89.38 104 ASP A O 1
ATOM 816 N N . ALA A 1 105 ? -4.996 10.867 1.141 1.00 87.69 105 ALA A N 1
ATOM 817 C CA . ALA A 1 105 ? -3.666 10.451 0.704 1.00 87.69 105 ALA A CA 1
ATOM 818 C C . ALA A 1 105 ? -3.549 10.209 -0.811 1.00 87.69 105 ALA A C 1
ATOM 820 O O . ALA A 1 105 ? -2.437 9.972 -1.294 1.00 87.69 105 ALA A O 1
ATOM 821 N N . LEU A 1 106 ? -4.657 10.228 -1.563 1.00 88.94 106 LEU A N 1
ATOM 822 C CA . LEU A 1 106 ? -4.594 10.056 -3.012 1.00 88.94 106 LEU A CA 1
ATOM 823 C C . LEU A 1 106 ? -3.874 11.243 -3.674 1.00 88.94 106 LEU A C 1
ATOM 825 O O . LEU A 1 106 ? -4.018 12.380 -3.216 1.00 88.94 106 LEU A O 1
ATOM 829 N N . PRO A 1 107 ? -3.113 11.004 -4.757 1.00 80.19 107 PRO A N 1
ATOM 830 C CA . PRO A 1 107 ? -2.462 12.066 -5.510 1.00 80.19 107 PRO A CA 1
ATOM 831 C C . PRO A 1 107 ? -3.488 13.065 -6.046 1.00 80.19 107 PRO A C 1
ATOM 833 O O . PRO A 1 107 ? -4.527 12.668 -6.579 1.00 80.19 107 PRO A O 1
ATOM 836 N N . LYS A 1 108 ? -3.174 14.355 -5.924 1.00 80.19 108 LYS A N 1
ATOM 837 C CA . LYS A 1 108 ? -4.017 15.463 -6.378 1.00 80.19 108 LYS A CA 1
ATOM 838 C C . LYS A 1 108 ? -3.304 16.229 -7.493 1.00 80.19 108 LYS A C 1
ATOM 840 O O . LYS A 1 108 ? -2.076 16.327 -7.476 1.00 80.19 108 LYS A O 1
ATOM 845 N N . ASP A 1 109 ? -4.060 16.734 -8.458 1.00 73.25 109 ASP A N 1
ATOM 846 C CA . ASP A 1 109 ? -3.563 17.597 -9.526 1.00 73.25 109 ASP A CA 1
ATOM 847 C C . ASP A 1 109 ? -3.279 19.028 -9.018 1.00 73.25 109 ASP A C 1
ATOM 849 O O . ASP A 1 109 ? -3.439 19.342 -7.836 1.00 73.25 109 ASP A O 1
ATOM 853 N N . GLU A 1 110 ? -2.858 19.928 -9.912 1.00 68.44 110 GLU A N 1
ATOM 854 C CA . GLU A 1 110 ? -2.557 21.327 -9.564 1.00 68.44 110 GLU A CA 1
ATOM 855 C C . GLU A 1 110 ? -3.774 22.115 -9.043 1.00 68.44 110 GLU A C 1
ATOM 857 O O . GLU A 1 110 ? -3.611 23.155 -8.401 1.00 68.44 110 GLU A O 1
ATOM 862 N N . LYS A 1 111 ? -4.995 21.635 -9.304 1.00 71.44 111 LYS A N 1
ATOM 863 C CA . LYS A 1 111 ? -6.250 22.231 -8.829 1.00 71.44 111 LYS A CA 1
ATOM 864 C C . LYS A 1 111 ? -6.700 21.638 -7.492 1.00 71.44 111 LYS A C 1
ATOM 866 O O . LYS A 1 111 ? -7.618 22.177 -6.875 1.0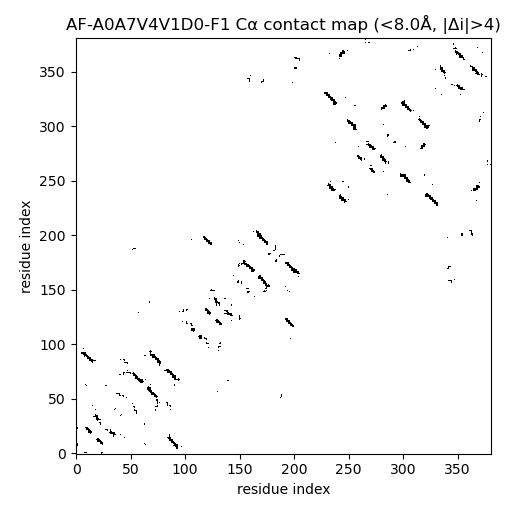0 71.44 111 LYS A O 1
ATOM 871 N N . GLY A 1 112 ? -6.019 20.596 -7.015 1.00 70.31 112 GLY A N 1
ATOM 872 C CA . GLY A 1 112 ? -6.341 19.881 -5.786 1.00 70.31 112 GLY A CA 1
ATOM 873 C C . GLY A 1 112 ? -7.353 18.750 -5.977 1.00 70.31 112 GLY A C 1
ATOM 874 O O . GLY A 1 112 ? -7.762 18.151 -4.979 1.00 70.31 112 GLY A O 1
ATOM 875 N N . ASP A 1 113 ? -7.735 18.443 -7.217 1.00 74.19 113 ASP A N 1
ATOM 876 C CA . ASP A 1 113 ? -8.637 17.343 -7.542 1.00 74.19 113 ASP A CA 1
ATOM 877 C C . ASP A 1 113 ? -7.851 16.026 -7.580 1.00 74.19 113 ASP A C 1
ATOM 879 O O . ASP A 1 113 ? -6.704 15.978 -8.019 1.00 74.19 113 ASP A O 1
ATOM 883 N N . VAL A 1 114 ? -8.444 14.938 -7.086 1.00 75.06 114 VAL A N 1
ATOM 884 C CA . VAL A 1 114 ? -7.798 13.616 -7.098 1.00 75.06 114 VAL A CA 1
ATOM 885 C C . VAL A 1 114 ? -7.550 13.181 -8.545 1.00 75.06 114 VAL A C 1
ATOM 887 O O . VAL A 1 114 ? -8.468 13.246 -9.360 1.00 75.06 114 VAL A O 1
ATOM 890 N N . LEU A 1 115 ? -6.333 12.715 -8.857 1.00 72.00 115 LEU A N 1
ATOM 891 C CA . LEU A 1 115 ? -5.990 12.229 -10.197 1.00 72.00 115 LEU A CA 1
ATOM 892 C C . LEU A 1 115 ? -6.970 11.141 -10.654 1.00 72.00 115 LEU A C 1
ATOM 894 O O . LEU A 1 115 ? -7.274 10.200 -9.911 1.00 72.00 115 LEU A O 1
ATOM 898 N N . ASP A 1 116 ? -7.411 11.233 -11.907 1.00 69.44 116 ASP A N 1
ATOM 899 C CA . ASP A 1 116 ? -8.290 10.231 -12.499 1.00 69.44 116 ASP A CA 1
ATOM 900 C C . ASP A 1 116 ? -7.653 8.833 -12.454 1.00 69.44 116 ASP A C 1
ATOM 902 O O . ASP A 1 116 ? -6.457 8.647 -12.683 1.00 69.44 116 ASP A O 1
ATOM 906 N N . ASN A 1 117 ? -8.485 7.821 -12.193 1.00 81.06 117 ASN A N 1
ATOM 907 C CA . ASN A 1 117 ? -8.110 6.403 -12.181 1.00 81.06 117 ASN A CA 1
ATOM 908 C C . ASN A 1 117 ? -7.023 6.012 -11.158 1.00 81.06 117 ASN A C 1
ATOM 910 O O . ASN A 1 117 ? -6.320 5.015 -11.351 1.00 81.06 117 ASN A O 1
ATOM 914 N N . CYS A 1 118 ? -6.906 6.738 -10.043 1.00 89.44 118 CYS A N 1
ATOM 915 C CA . CYS A 1 118 ? -6.131 6.278 -8.894 1.00 89.44 118 CYS A CA 1
ATOM 916 C C . CYS A 1 118 ? -7.015 5.653 -7.802 1.00 89.44 118 CYS A C 1
ATOM 918 O O . CYS A 1 118 ? -8.205 5.952 -7.676 1.00 89.44 118 CYS A O 1
ATOM 920 N N . PHE A 1 119 ? -6.444 4.749 -7.006 1.00 95.19 119 PHE A N 1
ATOM 921 C CA . PHE A 1 119 ? -7.104 4.229 -5.811 1.00 95.19 119 PHE A CA 1
ATOM 922 C C . PHE A 1 119 ? -6.103 3.845 -4.724 1.00 95.19 119 PHE A C 1
ATOM 924 O O . PHE A 1 119 ? -4.937 3.560 -4.990 1.00 95.19 119 PHE A O 1
ATOM 931 N N . GLY A 1 120 ? -6.579 3.836 -3.483 1.00 96.75 120 GLY A N 1
ATOM 932 C CA . GLY A 1 120 ? -5.796 3.543 -2.293 1.00 96.75 120 GLY A CA 1
ATOM 933 C C . GLY A 1 120 ? -6.254 2.246 -1.642 1.00 96.75 120 GLY A C 1
ATOM 934 O O . GLY A 1 120 ? -7.429 1.869 -1.716 1.00 96.75 120 GLY A O 1
ATOM 935 N N . VAL A 1 121 ? -5.319 1.564 -0.991 1.00 98.19 121 VAL A N 1
ATOM 936 C CA . VAL A 1 121 ? -5.551 0.346 -0.219 1.00 98.19 121 VAL A CA 1
ATOM 937 C C . VAL A 1 121 ? -4.732 0.406 1.067 1.00 98.19 121 VAL A C 1
ATOM 939 O O . VAL A 1 121 ? -3.530 0.661 1.032 1.00 98.19 121 VAL A O 1
ATOM 942 N N . PHE A 1 122 ? -5.361 0.116 2.202 1.00 98.19 122 PHE A N 1
ATOM 943 C CA . PHE A 1 122 ? -4.646 -0.337 3.391 1.00 98.19 122 PHE A CA 1
ATOM 944 C C . PHE A 1 122 ? -4.663 -1.856 3.427 1.00 98.19 122 PHE A C 1
ATOM 946 O O . PHE A 1 122 ? -5.720 -2.463 3.255 1.00 98.19 122 PHE A O 1
ATOM 953 N N . ALA A 1 123 ? -3.515 -2.468 3.691 1.00 97.81 123 ALA A N 1
ATOM 954 C CA . ALA A 1 123 ? -3.395 -3.911 3.834 1.00 97.81 123 ALA A CA 1
ATOM 955 C C . ALA A 1 123 ? -2.438 -4.290 4.970 1.00 97.81 123 ALA A C 1
ATOM 957 O O . ALA A 1 123 ? -1.553 -3.516 5.337 1.00 97.81 123 ALA A O 1
ATOM 958 N N . ASP A 1 124 ? -2.614 -5.484 5.530 1.00 95.44 124 ASP A N 1
ATOM 959 C CA . ASP A 1 124 ? -1.663 -6.056 6.485 1.00 95.44 124 ASP A CA 1
ATOM 960 C C . ASP A 1 124 ? -0.437 -6.670 5.773 1.00 95.44 124 ASP A C 1
ATOM 962 O O . ASP A 1 124 ? -0.385 -6.808 4.546 1.00 95.44 124 ASP A O 1
ATOM 966 N N . LYS A 1 125 ? 0.568 -7.087 6.551 1.00 93.44 125 LYS A N 1
ATOM 967 C CA . LYS A 1 125 ? 1.775 -7.767 6.037 1.00 93.44 125 LYS A CA 1
ATOM 968 C C . LYS A 1 125 ? 1.495 -9.107 5.343 1.00 93.44 125 LYS A C 1
ATOM 970 O O . LYS A 1 125 ? 2.340 -9.586 4.591 1.00 93.44 125 LYS A O 1
ATOM 975 N N . ASN A 1 126 ? 0.324 -9.697 5.574 1.00 94.38 126 ASN A N 1
ATOM 976 C CA . ASN A 1 126 ? -0.127 -10.945 4.960 1.00 94.38 126 ASN A CA 1
ATOM 977 C C . ASN A 1 126 ? -0.933 -10.710 3.670 1.00 94.38 126 ASN A C 1
ATOM 979 O O . ASN A 1 126 ? -1.438 -11.672 3.083 1.00 94.38 126 ASN A O 1
ATOM 983 N N . LYS A 1 127 ? -0.995 -9.457 3.198 1.00 96.56 127 LYS A N 1
ATOM 984 C CA . LYS A 1 127 ? -1.721 -8.993 2.009 1.00 96.56 127 LYS A CA 1
ATOM 985 C C . LYS A 1 127 ? -3.241 -8.977 2.148 1.00 96.56 127 LYS A C 1
ATOM 987 O O . LYS A 1 127 ? -3.931 -8.891 1.133 1.00 96.56 127 LYS A O 1
ATOM 992 N N . ASN A 1 128 ? -3.783 -9.058 3.359 1.00 96.75 128 ASN A N 1
ATOM 993 C CA . ASN A 1 128 ? -5.220 -8.915 3.569 1.00 96.75 128 ASN A CA 1
ATOM 994 C C . ASN A 1 128 ? -5.594 -7.434 3.539 1.00 96.75 128 ASN A C 1
ATOM 996 O O . ASN A 1 128 ? -4.967 -6.612 4.208 1.00 96.75 128 ASN A O 1
ATOM 1000 N N . ILE A 1 129 ? -6.624 -7.098 2.772 1.00 97.81 129 ILE A N 1
ATOM 1001 C CA . ILE A 1 129 ? -7.128 -5.737 2.630 1.00 97.81 129 ILE A CA 1
ATOM 1002 C C . ILE A 1 129 ? -7.860 -5.340 3.910 1.00 97.81 129 ILE A C 1
ATOM 1004 O O . ILE A 1 129 ? -8.796 -6.006 4.346 1.00 97.81 129 ILE A O 1
ATOM 1008 N N . ILE A 1 130 ? -7.454 -4.216 4.486 1.00 97.62 130 ILE A N 1
ATOM 1009 C CA . ILE A 1 130 ? -8.091 -3.569 5.635 1.00 97.62 130 ILE A CA 1
ATOM 1010 C C . ILE A 1 130 ? -9.145 -2.570 5.141 1.00 97.62 130 ILE A C 1
ATOM 1012 O O . ILE A 1 130 ? -10.264 -2.540 5.649 1.00 97.62 130 ILE A O 1
ATOM 1016 N N . SER A 1 131 ? -8.813 -1.774 4.123 1.00 97.81 131 SER A N 1
ATOM 1017 C CA . SER A 1 131 ? -9.730 -0.821 3.486 1.00 97.81 131 SER A CA 1
ATOM 1018 C C . SER A 1 131 ? -9.272 -0.499 2.064 1.00 97.81 131 SER A C 1
ATOM 1020 O O . SER A 1 131 ? -8.080 -0.599 1.769 1.00 97.81 131 SER A O 1
ATOM 1022 N N . SER A 1 132 ? -10.193 -0.099 1.188 1.00 97.19 132 SER A N 1
ATOM 1023 C CA . SER A 1 132 ? -9.879 0.389 -0.155 1.00 97.19 132 SER A CA 1
ATOM 1024 C C . SER A 1 132 ? -10.860 1.467 -0.602 1.00 97.19 132 SER A C 1
ATOM 1026 O O . SER A 1 132 ? -12.048 1.392 -0.298 1.00 97.19 132 SER A O 1
ATOM 1028 N N . THR A 1 133 ? -10.377 2.429 -1.391 1.00 95.88 133 THR A N 1
ATOM 1029 C CA . THR A 1 133 ? -11.234 3.410 -2.081 1.00 95.88 133 THR A CA 1
ATOM 1030 C C . THR A 1 133 ? -11.832 2.867 -3.382 1.00 95.88 133 THR A C 1
ATOM 1032 O O . THR A 1 133 ? -12.666 3.522 -4.004 1.00 95.88 133 THR A O 1
ATOM 1035 N N . ASN A 1 134 ? -11.444 1.660 -3.810 1.00 93.62 134 ASN A N 1
ATOM 1036 C CA . ASN A 1 134 ? -11.983 1.005 -4.995 1.00 93.62 134 ASN A CA 1
ATOM 1037 C C . ASN A 1 134 ? -12.838 -0.205 -4.599 1.00 93.62 134 ASN A C 1
ATOM 1039 O O . ASN A 1 134 ? -12.348 -1.199 -4.068 1.00 93.62 134 ASN A O 1
ATOM 1043 N N . LYS A 1 135 ? -14.130 -0.146 -4.942 1.00 90.31 135 LYS A N 1
ATOM 1044 C CA . LYS A 1 135 ? -15.143 -1.159 -4.591 1.00 90.31 135 LYS A CA 1
ATOM 1045 C C . LYS A 1 135 ? -14.854 -2.563 -5.133 1.00 90.31 135 LYS A C 1
ATOM 1047 O O . LYS A 1 135 ? -15.447 -3.526 -4.645 1.00 90.31 135 LYS A O 1
ATOM 1052 N N . LYS A 1 136 ? -13.975 -2.692 -6.133 1.00 92.12 136 LYS A N 1
ATOM 1053 C CA . LYS A 1 136 ? -13.526 -3.988 -6.659 1.00 92.12 136 LYS A CA 1
ATOM 1054 C C . LYS A 1 136 ? -12.705 -4.769 -5.626 1.00 92.12 136 LYS A C 1
ATOM 1056 O O . LYS A 1 136 ? -12.777 -5.995 -5.605 1.00 92.12 136 LYS A O 1
ATOM 1061 N N . TYR A 1 137 ? -11.966 -4.077 -4.759 1.00 94.06 137 TYR A N 1
ATOM 1062 C CA . TYR A 1 137 ? -11.046 -4.681 -3.797 1.00 94.06 137 TYR A CA 1
ATOM 1063 C C . TYR A 1 137 ? -11.602 -4.536 -2.379 1.00 94.06 137 TYR A C 1
ATOM 1065 O O . TYR A 1 137 ? -11.424 -3.524 -1.710 1.00 94.06 137 TYR A O 1
ATOM 1073 N N . GLN A 1 138 ? -12.334 -5.555 -1.936 1.00 93.62 138 GLN A N 1
ATOM 1074 C CA . GLN A 1 138 ? -13.089 -5.505 -0.685 1.00 93.62 138 GLN A CA 1
ATOM 1075 C C . GLN A 1 138 ? -12.223 -5.811 0.542 1.00 93.62 138 GLN A C 1
ATOM 1077 O O . GLN A 1 138 ? -11.295 -6.620 0.483 1.00 93.62 138 GLN A O 1
ATOM 1082 N N . THR A 1 139 ? -12.581 -5.210 1.677 1.00 95.62 139 THR A N 1
ATOM 1083 C CA . THR A 1 139 ? -12.020 -5.541 2.992 1.00 95.62 139 THR A CA 1
ATOM 1084 C C . THR A 1 139 ? -12.111 -7.043 3.279 1.00 95.62 139 THR A C 1
ATOM 1086 O O . THR A 1 139 ? -13.108 -7.693 2.971 1.00 95.62 139 THR A O 1
ATOM 1089 N N . GLY A 1 140 ? -11.041 -7.604 3.842 1.00 93.00 140 GLY A N 1
ATOM 1090 C CA . GLY A 1 140 ? -10.883 -9.030 4.119 1.00 93.00 140 GLY A CA 1
ATOM 1091 C C . GLY A 1 140 ? -10.409 -9.868 2.925 1.00 93.00 140 GLY A C 1
ATOM 1092 O O . GLY A 1 140 ? -9.951 -10.991 3.129 1.00 93.00 140 GLY A O 1
ATOM 1093 N N . ALA A 1 141 ? -10.467 -9.352 1.689 1.00 95.19 141 ALA A N 1
ATOM 1094 C CA . ALA A 1 141 ? -9.903 -10.036 0.525 1.00 95.19 141 ALA A CA 1
ATOM 1095 C C . ALA A 1 141 ? -8.370 -9.904 0.479 1.00 95.19 141 ALA A C 1
ATOM 1097 O O . ALA A 1 141 ? -7.779 -9.055 1.144 1.00 95.19 141 ALA A O 1
ATOM 1098 N N . ARG A 1 142 ? -7.712 -10.740 -0.330 1.00 95.56 142 ARG A N 1
ATOM 1099 C CA . ARG A 1 142 ? -6.257 -10.698 -0.522 1.00 95.56 142 ARG A CA 1
ATOM 1100 C C . ARG A 1 142 ? -5.887 -9.803 -1.705 1.00 95.56 142 ARG A C 1
ATOM 1102 O O . ARG A 1 142 ? -6.429 -9.978 -2.794 1.00 95.56 142 ARG A O 1
ATOM 1109 N N . LEU A 1 143 ? -4.932 -8.895 -1.511 1.00 96.56 143 LEU A N 1
ATOM 1110 C CA . LEU A 1 143 ? -4.349 -8.083 -2.579 1.00 96.56 143 LEU A CA 1
ATOM 1111 C C . LEU A 1 143 ? -3.197 -8.843 -3.256 1.00 96.56 143 LEU A C 1
ATOM 1113 O O . LEU A 1 143 ? -2.155 -9.099 -2.651 1.00 96.56 143 LEU A O 1
ATOM 1117 N N . ASN A 1 144 ? -3.386 -9.207 -4.522 1.00 93.06 144 ASN A N 1
ATOM 1118 C CA . ASN A 1 144 ? -2.451 -10.046 -5.275 1.00 93.06 144 ASN A CA 1
ATOM 1119 C C . ASN A 1 144 ? -1.434 -9.209 -6.066 1.00 93.06 144 ASN A C 1
ATOM 1121 O O . ASN A 1 144 ? -1.503 -9.132 -7.287 1.00 93.06 144 ASN A O 1
ATOM 1125 N N . ILE A 1 145 ? -0.487 -8.601 -5.351 1.00 92.75 145 ILE A N 1
ATOM 1126 C CA . ILE A 1 145 ? 0.713 -7.956 -5.916 1.00 92.75 145 ILE A CA 1
ATOM 1127 C C . ILE A 1 145 ? 1.972 -8.522 -5.242 1.00 92.75 145 ILE A C 1
ATOM 1129 O O . ILE A 1 145 ? 1.863 -9.291 -4.277 1.00 92.75 145 ILE A O 1
ATOM 1133 N N . ASP A 1 146 ? 3.160 -8.161 -5.725 1.00 87.56 146 ASP A N 1
ATOM 1134 C CA . ASP A 1 146 ? 4.431 -8.711 -5.240 1.00 87.56 146 ASP A CA 1
ATOM 1135 C C . ASP A 1 146 ? 4.667 -8.494 -3.738 1.00 87.56 146 ASP A C 1
ATOM 1137 O O . ASP A 1 146 ? 4.211 -7.528 -3.127 1.00 87.56 146 ASP A O 1
ATOM 1141 N N . ASP A 1 147 ? 5.397 -9.427 -3.122 1.00 90.69 147 ASP A N 1
ATOM 1142 C CA . ASP A 1 147 ? 5.733 -9.389 -1.691 1.00 90.69 147 ASP A CA 1
ATOM 1143 C C . ASP A 1 147 ? 6.522 -8.134 -1.287 1.00 90.69 147 ASP A C 1
ATOM 1145 O O . ASP A 1 147 ? 6.459 -7.724 -0.126 1.00 90.69 147 ASP A O 1
ATOM 1149 N N . GLU A 1 148 ? 7.267 -7.534 -2.219 1.00 89.69 148 GLU A N 1
ATOM 1150 C CA . GLU A 1 148 ? 8.123 -6.368 -1.973 1.00 89.69 148 GLU A CA 1
ATOM 1151 C C . GLU A 1 148 ? 7.325 -5.156 -1.483 1.00 89.69 148 GLU A C 1
ATOM 1153 O O . GLU A 1 148 ? 7.783 -4.444 -0.593 1.00 89.69 148 GLU A O 1
ATOM 1158 N N . PHE A 1 149 ? 6.083 -4.994 -1.952 1.00 91.25 149 PHE A N 1
ATOM 1159 C CA . PHE A 1 149 ? 5.181 -3.940 -1.481 1.00 91.25 149 PHE A CA 1
ATOM 1160 C C . PHE A 1 149 ? 4.770 -4.108 -0.011 1.00 91.25 149 PHE A C 1
ATOM 1162 O O . PHE A 1 149 ? 4.356 -3.144 0.625 1.00 91.25 149 PHE A O 1
ATOM 1169 N N . PHE A 1 150 ? 4.893 -5.313 0.558 1.00 94.81 150 PHE A N 1
ATOM 1170 C CA . PHE A 1 150 ? 4.472 -5.610 1.931 1.00 94.81 150 PHE A CA 1
ATOM 1171 C C . PHE A 1 150 ? 5.650 -5.813 2.885 1.00 94.81 150 PHE A C 1
ATOM 1173 O O . PHE A 1 150 ? 5.569 -5.409 4.048 1.00 94.81 150 PHE A O 1
ATOM 1180 N N . LYS A 1 151 ? 6.770 -6.386 2.424 1.00 91.25 151 LYS A N 1
ATOM 1181 C CA . LYS A 1 151 ? 7.970 -6.706 3.229 1.00 91.25 151 LYS A CA 1
ATOM 1182 C C . LYS A 1 151 ? 8.865 -5.486 3.512 1.00 91.25 151 LYS A C 1
ATOM 1184 O O . LYS A 1 151 ? 10.088 -5.568 3.484 1.00 91.25 151 LYS A O 1
ATOM 1189 N N . LEU A 1 152 ? 8.244 -4.352 3.819 1.00 87.94 152 LEU A N 1
ATOM 1190 C CA . LEU A 1 152 ? 8.906 -3.091 4.153 1.00 87.94 152 LEU A CA 1
ATOM 1191 C C . LEU A 1 152 ? 9.169 -2.971 5.658 1.00 87.94 152 LEU A C 1
ATOM 1193 O O . LEU A 1 152 ? 8.366 -3.437 6.467 1.00 87.94 152 LEU A O 1
ATOM 1197 N N . GLN A 1 153 ? 10.247 -2.294 6.042 1.00 88.12 153 GLN A N 1
ATOM 1198 C CA . GLN A 1 153 ? 10.432 -1.848 7.427 1.00 88.12 153 GLN A CA 1
ATOM 1199 C C . GLN A 1 153 ? 9.488 -0.678 7.744 1.00 88.12 153 GLN A C 1
ATOM 1201 O O . GLN A 1 153 ? 9.053 0.042 6.839 1.00 88.12 153 GLN A O 1
ATOM 1206 N N . ASN A 1 154 ? 9.161 -0.476 9.021 1.00 89.50 154 ASN A N 1
ATOM 1207 C CA . ASN A 1 154 ? 8.311 0.627 9.469 1.00 89.50 154 ASN A CA 1
ATOM 1208 C C . ASN A 1 154 ? 8.836 1.982 8.972 1.00 89.50 154 ASN A C 1
ATOM 1210 O O . ASN A 1 154 ? 10.024 2.280 9.058 1.00 89.50 154 ASN A O 1
ATOM 1214 N N . GLY A 1 155 ? 7.943 2.804 8.416 1.00 83.44 155 GLY A N 1
ATOM 1215 C CA . GLY A 1 155 ? 8.284 4.120 7.879 1.00 83.44 155 GLY A CA 1
ATOM 1216 C C . GLY A 1 155 ? 8.984 4.113 6.516 1.00 83.44 155 GLY A C 1
ATOM 1217 O O . GLY A 1 155 ? 9.113 5.188 5.929 1.00 83.44 155 GLY A O 1
ATOM 1218 N N . ILE A 1 156 ? 9.383 2.955 5.983 1.00 85.44 156 ILE A N 1
ATOM 1219 C CA . ILE A 1 156 ? 10.001 2.830 4.656 1.00 85.44 156 ILE A CA 1
ATOM 1220 C C . ILE A 1 156 ? 8.927 2.677 3.577 1.00 85.44 156 ILE A C 1
ATOM 1222 O O . ILE A 1 156 ? 7.878 2.061 3.799 1.00 85.44 156 ILE A O 1
ATOM 1226 N N . GLY A 1 157 ? 9.193 3.277 2.413 1.00 84.75 157 GLY A N 1
ATOM 1227 C CA . GLY A 1 157 ? 8.368 3.158 1.218 1.00 84.75 157 GLY A CA 1
ATOM 1228 C C . GLY A 1 157 ? 9.077 2.426 0.083 1.00 84.75 157 GLY A C 1
ATOM 1229 O O . GLY A 1 157 ? 10.303 2.368 0.041 1.00 84.75 157 GLY A O 1
ATOM 1230 N N . PHE A 1 158 ? 8.286 1.884 -0.833 1.00 80.81 158 PHE A N 1
ATOM 1231 C CA . PHE A 1 158 ? 8.728 1.211 -2.049 1.00 80.81 158 PHE A CA 1
ATOM 1232 C C . PHE A 1 158 ? 7.756 1.531 -3.172 1.00 80.81 158 PHE A C 1
ATOM 1234 O O . PHE A 1 158 ? 6.549 1.616 -2.932 1.00 80.81 158 PHE A O 1
ATOM 1241 N N . ALA A 1 159 ? 8.262 1.693 -4.388 1.00 77.94 159 ALA A N 1
ATOM 1242 C CA . ALA A 1 159 ? 7.415 1.928 -5.537 1.00 77.94 159 ALA A CA 1
ATOM 1243 C C . ALA A 1 159 ? 7.937 1.217 -6.780 1.00 77.94 159 ALA A C 1
ATOM 1245 O O . ALA A 1 159 ? 9.146 1.122 -6.986 1.00 77.94 159 ALA A O 1
ATOM 1246 N N . ASN A 1 160 ? 7.010 0.728 -7.597 1.00 67.06 160 ASN A N 1
ATOM 1247 C CA . ASN A 1 160 ? 7.310 0.042 -8.845 1.00 67.06 160 ASN A CA 1
ATOM 1248 C C . ASN A 1 160 ? 6.116 0.143 -9.808 1.00 67.06 160 ASN A C 1
ATOM 1250 O O . ASN A 1 160 ? 4.993 0.434 -9.391 1.00 67.06 160 ASN A O 1
ATOM 1254 N N . ILE A 1 161 ? 6.353 -0.107 -11.094 1.00 77.31 161 ILE A N 1
ATOM 1255 C CA . ILE A 1 161 ? 5.295 -0.250 -12.096 1.00 77.31 161 ILE A CA 1
ATOM 1256 C C . ILE A 1 161 ? 4.992 -1.737 -12.251 1.00 77.31 161 ILE A C 1
ATOM 1258 O O . ILE A 1 161 ? 5.894 -2.527 -12.529 1.00 77.31 161 ILE A O 1
ATOM 1262 N N . ILE A 1 162 ? 3.726 -2.118 -12.092 1.00 76.94 162 ILE A N 1
ATOM 1263 C CA . ILE A 1 162 ? 3.292 -3.516 -12.182 1.00 76.94 162 ILE A CA 1
ATOM 1264 C C . ILE A 1 162 ? 2.147 -3.687 -13.169 1.00 76.94 162 ILE A C 1
ATOM 1266 O O . ILE A 1 162 ? 1.354 -2.773 -13.394 1.00 76.94 162 ILE A O 1
ATOM 1270 N N . LEU A 1 163 ? 2.044 -4.896 -13.712 1.00 78.44 163 LEU A N 1
ATOM 1271 C CA . LEU A 1 163 ? 0.846 -5.373 -14.382 1.00 78.44 163 LEU A CA 1
ATOM 1272 C C . LEU A 1 163 ? -0.114 -5.940 -13.328 1.00 78.44 163 LEU A C 1
ATOM 1274 O O . LEU A 1 163 ? 0.204 -6.922 -12.663 1.00 78.44 163 LEU A O 1
ATOM 1278 N N . PHE A 1 164 ? -1.283 -5.329 -13.175 1.00 83.94 164 PHE A N 1
ATOM 1279 C CA . PHE A 1 164 ? -2.301 -5.729 -12.210 1.00 83.94 164 PHE A CA 1
ATOM 1280 C C . PHE A 1 164 ? -3.687 -5.662 -12.858 1.00 83.94 164 PHE A C 1
ATOM 1282 O O . PHE A 1 164 ? -4.048 -4.661 -13.469 1.00 83.94 164 PHE A O 1
ATOM 1289 N N . ASP A 1 165 ? -4.450 -6.755 -12.777 1.00 82.88 165 ASP A N 1
ATOM 1290 C CA . ASP A 1 165 ? -5.775 -6.890 -13.401 1.00 82.88 165 ASP A CA 1
ATOM 1291 C C . ASP A 1 165 ? -5.818 -6.502 -14.895 1.00 82.88 165 ASP A C 1
ATOM 1293 O O . ASP A 1 165 ? -6.757 -5.863 -15.372 1.00 82.88 165 ASP A O 1
ATOM 1297 N N . GLY A 1 166 ? -4.783 -6.899 -15.645 1.00 75.38 166 GLY A N 1
ATOM 1298 C CA . GLY A 1 166 ? -4.680 -6.641 -17.085 1.00 75.38 166 GLY A CA 1
ATOM 1299 C C . GLY A 1 166 ? -4.389 -5.180 -17.432 1.00 75.38 166 GLY A C 1
ATOM 1300 O O . GLY A 1 166 ? -4.637 -4.756 -18.555 1.00 75.38 166 GLY A O 1
ATOM 1301 N N . SER A 1 167 ? -3.908 -4.384 -16.478 1.00 79.44 167 SER A N 1
ATOM 1302 C CA . SER A 1 167 ? -3.525 -2.988 -16.684 1.00 79.44 167 SER A CA 1
ATOM 1303 C C . SER A 1 167 ? -2.219 -2.656 -15.970 1.00 79.44 167 SER A C 1
ATOM 1305 O O . SER A 1 167 ? -1.901 -3.222 -14.928 1.00 79.44 167 SER A O 1
ATOM 1307 N N . TYR A 1 168 ? -1.450 -1.733 -16.527 1.00 76.31 168 TYR A N 1
ATOM 1308 C CA . TYR A 1 168 ? -0.267 -1.180 -15.892 1.00 76.31 168 TYR A CA 1
ATOM 1309 C C . TYR A 1 168 ? -0.659 -0.131 -14.858 1.00 76.31 168 TYR A C 1
ATOM 1311 O O . TYR A 1 168 ? -1.410 0.806 -15.144 1.00 76.31 168 TYR A O 1
ATOM 1319 N N . PHE A 1 169 ? -0.091 -0.270 -13.667 1.00 80.81 169 PHE A N 1
ATOM 1320 C CA . PHE A 1 169 ? -0.227 0.682 -12.578 1.00 80.81 169 PHE A CA 1
ATOM 1321 C C . PHE A 1 169 ? 1.150 1.105 -12.080 1.00 80.81 169 PHE A C 1
ATOM 1323 O O . PHE A 1 169 ? 2.023 0.264 -11.867 1.00 80.81 169 PHE A O 1
ATOM 1330 N N . ALA A 1 170 ? 1.322 2.400 -11.832 1.00 80.62 170 ALA A N 1
ATOM 1331 C CA . ALA A 1 170 ? 2.352 2.893 -10.934 1.00 80.62 170 ALA A CA 1
ATOM 1332 C C . ALA A 1 170 ? 1.853 2.662 -9.509 1.00 80.62 170 ALA A C 1
ATOM 1334 O O . ALA A 1 170 ? 0.791 3.162 -9.131 1.00 80.62 170 ALA A O 1
ATOM 1335 N N . VAL A 1 171 ? 2.594 1.878 -8.731 1.00 87.06 171 VAL A N 1
ATOM 1336 C CA . VAL A 1 171 ? 2.198 1.509 -7.375 1.00 87.06 171 VAL A CA 1
ATOM 1337 C C . VAL A 1 171 ? 3.238 2.013 -6.396 1.00 87.06 171 VAL A C 1
ATOM 1339 O O . VAL A 1 171 ? 4.418 1.683 -6.501 1.00 87.06 171 VAL A O 1
ATOM 1342 N N . GLY A 1 172 ? 2.793 2.814 -5.435 1.00 85.00 172 GLY A N 1
ATOM 1343 C CA . GLY A 1 172 ? 3.583 3.237 -4.286 1.00 85.00 172 GLY A CA 1
ATOM 1344 C C . GLY A 1 172 ? 3.069 2.560 -3.026 1.00 85.00 172 GLY A C 1
ATOM 1345 O O . GLY A 1 172 ? 1.864 2.444 -2.833 1.00 85.00 172 GLY A O 1
ATOM 1346 N N . SER A 1 173 ? 3.968 2.125 -2.152 1.00 93.00 173 SER A N 1
ATOM 1347 C CA . SER A 1 173 ? 3.640 1.523 -0.861 1.00 93.00 173 SER A CA 1
ATOM 1348 C C . SER A 1 173 ? 4.473 2.132 0.258 1.00 93.00 173 SER A C 1
ATOM 1350 O O . SER A 1 173 ? 5.625 2.511 0.042 1.00 93.00 173 SER A O 1
ATOM 1352 N N . ARG A 1 174 ? 3.908 2.239 1.463 1.00 93.44 174 ARG A N 1
ATOM 1353 C CA . ARG A 1 174 ? 4.622 2.683 2.666 1.00 93.44 174 ARG A CA 1
ATOM 1354 C C . ARG A 1 174 ? 4.103 1.966 3.901 1.00 93.44 174 ARG A C 1
ATOM 1356 O O . ARG A 1 174 ? 2.899 1.933 4.147 1.00 93.44 174 ARG A O 1
ATOM 1363 N N . CYS A 1 175 ? 5.012 1.417 4.702 1.00 93.88 175 CYS A N 1
ATOM 1364 C CA . CYS A 1 175 ? 4.647 0.787 5.967 1.00 93.88 175 CYS A CA 1
ATOM 1365 C C . CYS A 1 175 ? 4.455 1.830 7.071 1.00 93.88 175 CYS A C 1
ATOM 1367 O O . CYS A 1 175 ? 5.228 2.785 7.177 1.00 93.88 175 CYS A O 1
ATOM 1369 N N . SER A 1 176 ? 3.460 1.619 7.933 1.00 91.81 176 SER A N 1
ATOM 1370 C CA . SER A 1 176 ? 3.197 2.453 9.107 1.00 91.81 176 SER A CA 1
ATOM 1371 C C . SER A 1 176 ? 4.454 2.629 9.965 1.00 91.81 176 SER A C 1
ATOM 1373 O O . SER A 1 176 ? 5.134 1.647 10.254 1.00 91.81 176 SER A O 1
ATOM 1375 N N . GLY A 1 177 ? 4.755 3.863 10.375 1.00 85.69 177 GLY A N 1
ATOM 1376 C CA . GLY A 1 177 ? 5.948 4.214 11.166 1.00 85.69 177 GLY A CA 1
ATOM 1377 C C . GLY A 1 177 ? 5.685 4.555 12.638 1.00 85.69 177 GLY A C 1
ATOM 1378 O O . GLY A 1 177 ? 6.607 4.971 13.327 1.00 85.69 177 GLY A O 1
ATOM 1379 N N . GLY A 1 178 ? 4.439 4.423 13.104 1.00 82.44 178 GLY A N 1
ATOM 1380 C CA . GLY A 1 178 ? 4.005 4.906 14.420 1.00 82.44 178 GLY A CA 1
ATOM 1381 C C . GLY A 1 178 ? 3.722 6.411 14.459 1.00 82.44 178 GLY A C 1
ATOM 1382 O O . GLY A 1 178 ? 3.900 7.121 13.468 1.00 82.44 178 GLY A O 1
ATOM 1383 N N . TYR A 1 179 ? 3.212 6.891 15.594 1.00 79.31 179 TYR A N 1
ATOM 1384 C CA . TYR A 1 179 ? 2.930 8.310 15.816 1.00 79.31 179 TYR A CA 1
ATOM 1385 C C . TYR A 1 179 ? 3.155 8.680 17.282 1.00 79.31 179 TYR A C 1
ATOM 1387 O O . TYR A 1 179 ? 2.485 8.156 18.171 1.00 79.31 179 TYR A O 1
ATOM 1395 N N . ARG A 1 180 ? 4.070 9.632 17.509 1.00 79.12 180 ARG A N 1
ATOM 1396 C CA . ARG A 1 180 ? 4.525 10.060 18.841 1.00 79.12 180 ARG A CA 1
ATOM 1397 C C . ARG A 1 180 ? 4.962 8.860 19.694 1.00 79.12 180 ARG A C 1
ATOM 1399 O O . ARG A 1 180 ? 5.908 8.177 19.319 1.00 79.12 180 ARG A O 1
ATOM 1406 N N . GLU A 1 181 ? 4.305 8.614 20.821 1.00 71.00 181 GLU A N 1
ATOM 1407 C CA . GLU A 1 181 ? 4.568 7.489 21.713 1.00 71.00 181 GLU A CA 1
ATOM 1408 C C . GLU A 1 181 ? 3.991 6.148 21.211 1.00 71.00 181 GLU A C 1
ATOM 1410 O O . GLU A 1 181 ? 4.517 5.089 21.562 1.00 71.00 181 GLU A O 1
ATOM 1415 N N . TYR A 1 182 ? 2.974 6.170 20.341 1.00 76.94 182 TYR A N 1
ATOM 1416 C CA . TYR A 1 182 ? 2.228 4.980 19.914 1.00 76.94 182 TYR A CA 1
ATOM 1417 C C . TYR A 1 182 ? 2.879 4.250 18.741 1.00 76.94 182 TYR A C 1
ATOM 1419 O O . TYR A 1 182 ? 3.319 4.868 17.764 1.00 76.94 182 TYR A O 1
ATOM 1427 N N . LYS A 1 183 ? 2.868 2.912 18.807 1.00 76.81 183 LYS A N 1
ATOM 1428 C CA . LYS A 1 183 ? 3.501 1.999 17.839 1.00 76.81 183 LYS A CA 1
ATOM 1429 C C . LYS A 1 183 ? 4.981 2.325 17.585 1.00 76.81 183 LYS A C 1
ATOM 1431 O O . LYS A 1 183 ? 5.509 2.031 16.514 1.00 76.81 183 LYS A O 1
ATOM 1436 N N . SER A 1 184 ? 5.638 2.944 18.565 1.00 75.50 184 SER A N 1
ATOM 1437 C CA . SER A 1 184 ? 7.087 3.134 18.584 1.00 75.50 184 SER A CA 1
ATOM 1438 C C . SER A 1 184 ? 7.790 1.797 18.839 1.00 75.50 184 SER A C 1
ATOM 1440 O O . SER A 1 184 ? 7.144 0.795 19.161 1.00 75.50 184 SER A O 1
ATOM 1442 N N . ASP A 1 185 ? 9.119 1.754 18.732 1.00 73.88 185 ASP A N 1
ATOM 1443 C CA . ASP A 1 185 ? 9.898 0.540 19.019 1.00 73.88 185 ASP A CA 1
ATOM 1444 C C . ASP A 1 185 ? 9.633 -0.016 20.425 1.00 73.88 185 ASP A C 1
ATOM 1446 O O . ASP A 1 185 ? 9.592 -1.234 20.589 1.00 73.88 185 ASP A O 1
ATOM 1450 N N . ASN A 1 186 ? 9.319 0.868 21.376 1.00 74.00 186 ASN A N 1
ATOM 1451 C CA . ASN A 1 186 ? 9.036 0.549 22.775 1.00 74.00 186 ASN A CA 1
ATOM 1452 C C . ASN A 1 186 ? 7.557 0.231 23.067 1.00 74.00 186 ASN A C 1
ATOM 1454 O O . ASN A 1 186 ? 7.242 -0.150 24.192 1.00 74.00 186 ASN A O 1
ATOM 1458 N N . ASP A 1 187 ? 6.647 0.389 22.098 1.00 78.62 187 ASP A N 1
ATOM 1459 C CA . ASP A 1 187 ? 5.242 0.009 22.274 1.00 78.62 187 ASP A CA 1
ATOM 1460 C C . ASP A 1 187 ? 5.096 -1.519 22.180 1.00 78.62 187 ASP A C 1
ATOM 1462 O O . ASP A 1 187 ? 5.573 -2.159 21.236 1.00 78.62 187 ASP A O 1
ATOM 1466 N N . SER A 1 188 ? 4.420 -2.097 23.171 1.00 76.06 188 SER A N 1
ATOM 1467 C CA . SER A 1 188 ? 4.106 -3.526 23.244 1.00 76.06 188 SER A CA 1
ATOM 1468 C C . SER A 1 188 ? 3.159 -4.000 22.135 1.00 76.06 188 SER A C 1
ATOM 1470 O O . SER A 1 188 ? 3.197 -5.171 21.753 1.00 76.06 188 SER A O 1
ATOM 1472 N N . TYR A 1 189 ? 2.333 -3.105 21.583 1.00 82.50 189 TYR A N 1
ATOM 1473 C CA . TYR A 1 189 ? 1.426 -3.427 20.493 1.00 82.50 189 TYR A CA 1
ATOM 1474 C C . TYR A 1 189 ? 2.075 -3.155 19.131 1.00 82.50 189 TYR A C 1
ATOM 1476 O O . TYR A 1 189 ? 2.367 -2.015 18.760 1.00 82.50 189 TYR A O 1
ATOM 1484 N N . LYS A 1 190 ? 2.245 -4.220 18.341 1.00 83.56 190 LYS A N 1
ATOM 1485 C CA . LYS A 1 190 ? 2.733 -4.156 16.958 1.00 83.56 190 LYS A CA 1
ATOM 1486 C C . LYS A 1 190 ? 1.621 -4.558 15.998 1.00 83.56 190 LYS A C 1
ATOM 1488 O O . LYS A 1 190 ? 1.080 -5.657 16.077 1.00 83.56 190 LYS A O 1
ATOM 1493 N N . ASN A 1 191 ? 1.290 -3.653 15.085 1.00 87.69 191 ASN A N 1
ATOM 1494 C CA . ASN A 1 191 ? 0.340 -3.902 14.008 1.00 87.69 191 ASN A CA 1
ATOM 1495 C C . ASN A 1 191 ? 0.720 -3.048 12.804 1.00 87.69 191 ASN A C 1
ATOM 1497 O O . ASN A 1 191 ? 0.331 -1.872 12.713 1.00 87.69 191 ASN A O 1
ATOM 1501 N N . ASP A 1 192 ? 1.518 -3.660 11.937 1.00 91.56 192 ASP A N 1
ATOM 1502 C CA . ASP A 1 192 ? 2.034 -3.035 10.736 1.00 91.56 192 ASP A CA 1
ATOM 1503 C C . ASP A 1 192 ? 0.977 -3.036 9.642 1.00 91.56 192 ASP A C 1
ATOM 1505 O O . ASP A 1 192 ? 0.543 -4.084 9.158 1.00 91.56 192 ASP A O 1
ATOM 1509 N N . VAL A 1 193 ? 0.613 -1.831 9.224 1.00 94.56 193 VAL A N 1
ATOM 1510 C CA . VAL A 1 193 ? -0.302 -1.596 8.113 1.00 94.56 193 VAL A CA 1
ATOM 1511 C C . VAL A 1 193 ? 0.477 -0.938 6.990 1.00 94.56 193 VAL A C 1
ATOM 1513 O O . VAL A 1 193 ? 1.272 -0.024 7.216 1.00 94.56 193 VAL A O 1
ATOM 1516 N N . VAL A 1 194 ? 0.256 -1.406 5.771 1.00 96.44 194 VAL A N 1
ATOM 1517 C CA . VAL A 1 194 ? 0.863 -0.862 4.563 1.00 96.44 194 VAL A CA 1
ATOM 1518 C C . VAL A 1 194 ? -0.182 -0.035 3.828 1.00 96.44 194 VAL A C 1
ATOM 1520 O O . VAL A 1 194 ? -1.257 -0.535 3.502 1.00 96.44 194 VAL A O 1
ATOM 1523 N N . ALA A 1 195 ? 0.141 1.232 3.585 1.00 97.31 195 ALA A N 1
ATOM 1524 C CA . ALA A 1 195 ? -0.595 2.100 2.676 1.00 97.31 195 ALA A CA 1
ATOM 1525 C C . ALA A 1 195 ? -0.089 1.857 1.258 1.00 97.31 195 ALA A C 1
ATOM 1527 O O . ALA A 1 195 ? 1.121 1.904 1.046 1.00 97.31 195 ALA A O 1
ATOM 1528 N N . ILE A 1 196 ? -0.985 1.594 0.313 1.00 97.31 196 ILE A N 1
ATOM 1529 C CA . ILE A 1 196 ? -0.652 1.312 -1.081 1.00 97.31 196 ILE A CA 1
ATOM 1530 C C . ILE A 1 196 ? -1.526 2.197 -1.966 1.00 97.31 196 ILE A C 1
ATOM 1532 O O . ILE A 1 196 ? -2.745 2.207 -1.820 1.00 97.31 196 ILE A O 1
ATOM 1536 N N . VAL A 1 197 ? -0.908 2.940 -2.876 1.00 95.25 197 VAL A N 1
ATOM 1537 C CA . VAL A 1 197 ? -1.581 3.803 -3.849 1.00 95.25 197 VAL A CA 1
ATOM 1538 C C . VAL A 1 197 ? -1.292 3.268 -5.239 1.00 95.25 197 VAL A C 1
ATOM 1540 O O . VAL A 1 197 ? -0.139 3.016 -5.582 1.00 95.25 197 VAL A O 1
ATOM 1543 N N . PHE A 1 198 ? -2.347 3.113 -6.024 1.00 92.25 198 PHE A N 1
ATOM 1544 C CA . PHE A 1 198 ? -2.314 2.703 -7.416 1.00 92.25 198 PHE A CA 1
ATOM 1545 C C . PHE A 1 198 ? -2.685 3.896 -8.281 1.00 92.25 198 PHE A C 1
ATOM 1547 O O . PHE A 1 198 ? -3.731 4.505 -8.068 1.00 92.25 198 PHE A O 1
ATOM 1554 N N . ILE A 1 199 ? -1.863 4.191 -9.278 1.00 85.19 199 ILE A N 1
ATOM 1555 C CA . ILE A 1 199 ? -2.154 5.169 -10.322 1.00 85.19 199 ILE A CA 1
ATOM 1556 C C . ILE A 1 199 ? -2.226 4.393 -11.626 1.00 85.19 199 ILE A C 1
ATOM 1558 O O . ILE A 1 199 ? -1.239 3.778 -12.038 1.00 85.19 199 ILE A O 1
ATOM 1562 N N . TYR A 1 200 ? -3.409 4.355 -12.236 1.00 80.88 200 TYR A N 1
ATOM 1563 C CA . TYR A 1 200 ? -3.584 3.707 -13.527 1.00 80.88 200 TYR A CA 1
ATOM 1564 C C . TYR A 1 200 ? -2.745 4.421 -14.577 1.00 80.88 200 TYR A C 1
ATOM 1566 O O . TYR A 1 200 ? -2.820 5.638 -14.730 1.00 80.88 200 TYR A O 1
ATOM 1574 N N . LEU A 1 201 ? -1.963 3.640 -15.308 1.00 70.38 201 LEU A N 1
ATOM 1575 C CA . LEU A 1 201 ? -1.144 4.150 -16.389 1.00 70.38 201 LEU A CA 1
ATOM 1576 C C . LEU A 1 201 ? -1.796 3.797 -17.741 1.00 70.38 201 LEU A C 1
ATOM 1578 O O . LEU A 1 201 ? -1.887 4.643 -18.625 1.00 70.38 201 LEU A O 1
ATOM 1582 N N . GLY A 1 202 ? -2.312 2.573 -17.904 1.00 62.09 202 GLY A N 1
ATOM 1583 C CA . GLY A 1 202 ? -2.850 2.092 -19.183 1.00 62.09 202 GLY A CA 1
ATOM 1584 C C . GLY A 1 202 ? -3.168 0.598 -19.166 1.00 62.09 202 GLY A C 1
ATOM 1585 O O . GLY A 1 202 ? -2.795 -0.101 -18.230 1.00 62.09 202 GLY A O 1
ATOM 1586 N N . GLN A 1 203 ? -3.843 0.082 -20.192 1.00 71.88 203 GLN A N 1
ATOM 1587 C CA . GLN A 1 203 ? -4.202 -1.337 -20.277 1.00 71.88 203 GLN A CA 1
ATOM 1588 C C . GLN A 1 203 ? -3.035 -2.171 -20.829 1.00 71.88 203 GLN A C 1
ATOM 1590 O O . GLN A 1 203 ? -2.255 -1.694 -21.651 1.00 71.88 203 GLN A O 1
ATOM 1595 N N . HIS A 1 204 ? -2.917 -3.423 -20.389 1.00 56.03 204 HIS A N 1
ATOM 1596 C CA . HIS A 1 204 ? -2.035 -4.408 -21.007 1.00 56.03 204 HIS A CA 1
ATOM 1597 C C . HIS A 1 204 ? -2.800 -5.126 -22.113 1.00 56.03 204 HIS A C 1
ATOM 1599 O O . HIS A 1 204 ? -3.824 -5.762 -21.856 1.00 56.03 204 HIS A O 1
ATOM 1605 N N . SER A 1 205 ? -2.322 -4.997 -23.347 1.00 49.16 205 SER A N 1
ATOM 1606 C CA . SER A 1 205 ? -2.860 -5.751 -24.473 1.00 49.16 205 SER A CA 1
ATOM 1607 C C . SER A 1 205 ? -2.052 -7.044 -24.594 1.00 49.16 205 SER A C 1
ATOM 1609 O O . SER A 1 205 ? -0.861 -6.999 -24.902 1.00 49.16 205 SER A O 1
ATOM 1611 N N . GLU A 1 206 ? -2.678 -8.203 -24.377 1.00 39.53 206 GLU A N 1
ATOM 1612 C CA . GLU A 1 206 ? -2.104 -9.459 -24.860 1.00 39.53 206 GLU A CA 1
ATOM 1613 C C . GLU A 1 206 ? -2.135 -9.421 -26.390 1.00 39.53 206 GLU A C 1
ATOM 1615 O O . GLU A 1 206 ? -3.164 -9.675 -27.020 1.00 39.53 206 GLU A O 1
ATOM 1620 N N . SER A 1 207 ? -1.000 -9.102 -27.008 1.00 36.56 207 SER A N 1
ATOM 1621 C CA . SER A 1 207 ? -0.832 -9.253 -28.451 1.00 36.56 207 SER A CA 1
ATOM 1622 C C . SER A 1 207 ? -0.734 -10.741 -28.806 1.00 36.56 207 SER A C 1
ATOM 1624 O O . SER A 1 207 ? 0.338 -11.276 -29.090 1.00 36.56 207 SER A O 1
ATOM 1626 N N . LEU A 1 208 ? -1.874 -11.433 -28.821 1.00 38.09 208 LEU A N 1
ATOM 1627 C CA . LEU A 1 208 ? -2.025 -12.677 -29.567 1.00 38.09 208 LEU A CA 1
ATOM 1628 C C . LEU A 1 208 ? -1.890 -12.346 -31.066 1.00 38.09 208 LEU A C 1
ATOM 1630 O O . LEU A 1 208 ? -2.786 -11.750 -31.659 1.00 38.09 208 LEU A O 1
ATOM 1634 N N . ASN A 1 209 ? -0.773 -12.794 -31.658 1.00 36.22 209 ASN A N 1
ATOM 1635 C CA . ASN A 1 209 ? -0.347 -12.730 -33.072 1.00 36.22 209 ASN A CA 1
ATOM 1636 C C . ASN A 1 209 ? 0.641 -11.617 -33.469 1.00 36.22 209 ASN A C 1
ATOM 1638 O O . ASN A 1 209 ? 0.323 -10.706 -34.230 1.00 36.22 209 ASN A O 1
ATOM 1642 N N . ILE A 1 210 ? 1.915 -11.828 -33.124 1.00 40.34 210 ILE A N 1
ATOM 1643 C CA . ILE A 1 210 ? 3.071 -11.076 -33.656 1.00 40.34 210 ILE A CA 1
ATOM 1644 C C . ILE A 1 210 ? 3.352 -11.372 -35.156 1.00 40.34 210 ILE A C 1
ATOM 1646 O O . ILE A 1 210 ? 4.168 -10.706 -35.784 1.00 40.34 210 ILE A O 1
ATOM 1650 N N . GLN A 1 211 ? 2.653 -12.304 -35.819 1.00 35.06 211 GLN A N 1
ATOM 1651 C CA . GLN A 1 211 ? 3.019 -12.721 -37.188 1.00 35.06 211 GLN A CA 1
ATOM 1652 C C . GLN A 1 211 ? 2.247 -12.093 -38.369 1.00 35.06 211 GLN A C 1
ATOM 1654 O O . GLN A 1 211 ? 2.546 -12.455 -39.506 1.00 35.06 211 GLN A O 1
ATOM 1659 N N . GLN A 1 212 ? 1.309 -11.147 -38.193 1.00 33.78 212 GLN A N 1
ATOM 1660 C CA . GLN A 1 212 ? 0.455 -10.714 -39.328 1.00 33.78 212 GLN A CA 1
ATOM 1661 C C . GLN A 1 212 ? 0.233 -9.213 -39.591 1.00 33.78 212 GLN A C 1
ATOM 1663 O O . GLN A 1 212 ? -0.573 -8.882 -40.456 1.00 33.78 212 GLN A O 1
ATOM 1668 N N . LYS A 1 213 ? 1.001 -8.287 -39.006 1.00 31.52 213 LYS A N 1
ATOM 1669 C CA . LYS A 1 213 ? 1.050 -6.887 -39.497 1.00 31.52 213 LYS A CA 1
ATOM 1670 C C . LYS A 1 213 ? 2.372 -6.585 -40.211 1.00 31.52 213 LYS A C 1
ATOM 1672 O O . LYS A 1 213 ? 3.115 -5.683 -39.851 1.00 31.52 213 LYS A O 1
ATOM 1677 N N . LYS A 1 214 ? 2.671 -7.362 -41.257 1.00 36.12 214 LYS A N 1
ATOM 1678 C CA . LYS A 1 214 ? 3.677 -7.006 -42.270 1.00 36.12 214 LYS A CA 1
ATOM 1679 C C . LYS A 1 214 ? 2.956 -6.443 -43.493 1.00 36.12 214 LYS A C 1
ATOM 1681 O O . LYS A 1 214 ? 2.137 -7.144 -44.075 1.00 36.12 214 LYS A O 1
ATOM 1686 N N . ARG A 1 215 ? 3.386 -5.244 -43.905 1.00 35.41 215 ARG A N 1
ATOM 1687 C CA . ARG A 1 215 ? 2.987 -4.472 -45.099 1.00 35.41 215 ARG A CA 1
ATOM 1688 C C . ARG A 1 215 ? 1.655 -3.734 -44.959 1.00 35.41 215 ARG A C 1
ATOM 1690 O O . ARG A 1 215 ? 0.605 -4.294 -45.225 1.00 35.41 215 ARG A O 1
ATOM 1697 N N . ASP A 1 216 ? 1.716 -2.449 -44.620 1.00 28.78 216 ASP A N 1
ATOM 1698 C CA . ASP A 1 216 ? 1.550 -1.433 -45.662 1.00 28.78 216 ASP A CA 1
ATOM 1699 C C . ASP A 1 216 ? 1.793 -0.000 -45.157 1.00 28.78 216 ASP A C 1
ATOM 1701 O O . ASP A 1 216 ? 1.347 0.384 -44.082 1.00 28.78 216 ASP A O 1
ATOM 1705 N N . LYS A 1 217 ? 2.438 0.771 -46.045 1.00 30.19 217 LYS A N 1
ATOM 1706 C CA . LYS A 1 217 ? 2.598 2.238 -46.101 1.00 30.19 217 LYS A CA 1
ATOM 1707 C C . LYS A 1 217 ? 3.754 2.890 -45.337 1.00 30.19 217 LYS A C 1
ATOM 1709 O O . LYS A 1 217 ? 3.630 3.413 -44.239 1.00 30.19 217 LYS A O 1
ATOM 1714 N N . SER A 1 218 ? 4.852 2.984 -46.086 1.00 28.66 218 SER A N 1
ATOM 1715 C CA . SER A 1 218 ? 5.734 4.151 -46.122 1.00 28.66 218 SER A CA 1
ATOM 1716 C C . SER A 1 218 ? 4.941 5.436 -46.446 1.00 28.66 218 SER A C 1
ATOM 1718 O O . SER A 1 218 ? 4.044 5.411 -47.291 1.00 28.66 218 SER A O 1
ATOM 1720 N N . THR A 1 219 ? 5.329 6.517 -45.761 1.00 30.88 219 THR A N 1
ATOM 1721 C CA . THR A 1 219 ? 5.140 7.953 -46.058 1.00 30.88 219 THR A CA 1
ATOM 1722 C C . THR A 1 219 ? 3.726 8.542 -46.177 1.00 30.88 219 THR A C 1
ATOM 1724 O O . THR A 1 219 ? 3.100 8.544 -47.234 1.00 30.88 219 THR A O 1
ATOM 1727 N N . SER A 1 220 ? 3.341 9.284 -45.132 1.00 26.53 220 SER A N 1
ATOM 1728 C CA . SER A 1 220 ? 2.718 10.608 -45.272 1.00 26.53 220 SER A CA 1
ATOM 1729 C C . SER A 1 220 ? 3.160 11.513 -44.115 1.00 26.53 220 SER A C 1
ATOM 1731 O O . SER A 1 220 ? 2.530 11.556 -43.064 1.00 26.53 220 SER A O 1
ATOM 1733 N N . VAL A 1 221 ? 4.276 12.215 -44.325 1.00 37.28 221 VAL A N 1
ATOM 1734 C CA . VAL A 1 221 ? 4.663 13.404 -43.555 1.00 37.28 221 VAL A CA 1
ATOM 1735 C C . VAL A 1 221 ? 3.713 14.524 -43.962 1.00 37.28 221 VAL A C 1
ATOM 1737 O O . VAL A 1 221 ? 3.659 14.831 -45.153 1.00 37.28 221 VAL A O 1
ATOM 1740 N N . SER A 1 222 ? 2.960 15.080 -43.010 1.00 37.19 222 SER A N 1
ATOM 1741 C CA . SER A 1 222 ? 2.508 16.484 -42.918 1.00 37.19 222 SER A CA 1
ATOM 1742 C C . SER A 1 222 ? 1.337 16.585 -41.934 1.00 37.19 222 SER A C 1
ATOM 1744 O O . SER A 1 222 ? 0.197 16.325 -42.309 1.00 37.19 222 SER A O 1
ATOM 1746 N N . HIS A 1 223 ? 1.588 17.048 -40.712 1.00 35.25 223 HIS A N 1
ATOM 1747 C CA . HIS A 1 223 ? 0.591 17.829 -39.983 1.00 35.25 223 HIS A CA 1
ATOM 1748 C C . HIS A 1 223 ? 1.284 19.042 -39.359 1.00 35.25 223 HIS A C 1
ATOM 1750 O O . HIS A 1 223 ? 2.018 18.933 -38.387 1.00 35.25 223 HIS A O 1
ATOM 1756 N N . ASN A 1 224 ? 1.059 20.203 -39.981 1.00 39.56 224 ASN A N 1
ATOM 1757 C CA . ASN A 1 224 ? 1.363 21.512 -39.416 1.00 39.56 224 ASN A CA 1
ATOM 1758 C C . ASN A 1 224 ? 0.508 21.722 -38.158 1.00 39.56 224 ASN A C 1
ATOM 1760 O O . ASN A 1 224 ? -0.693 21.974 -38.264 1.00 39.56 224 ASN A O 1
ATOM 1764 N N . LEU A 1 225 ? 1.140 21.669 -36.989 1.00 43.81 225 LEU A N 1
ATOM 1765 C CA . LEU A 1 225 ? 0.702 22.360 -35.779 1.00 43.81 225 LEU A CA 1
ATOM 1766 C C . LEU A 1 225 ? 1.863 23.278 -35.389 1.00 43.81 225 LEU A C 1
ATOM 1768 O O . LEU A 1 225 ? 2.811 22.847 -34.748 1.00 43.81 225 LEU A O 1
ATOM 1772 N N . GLU A 1 226 ? 1.828 24.534 -35.839 1.00 46.97 226 GLU A N 1
ATOM 1773 C CA . GLU A 1 226 ? 2.953 25.488 -35.765 1.00 46.97 226 GLU A CA 1
ATOM 1774 C C . GLU A 1 226 ? 3.429 25.851 -34.337 1.00 46.97 226 GLU A C 1
ATOM 1776 O O . GLU A 1 226 ? 4.263 26.737 -34.199 1.00 46.97 226 GLU A O 1
ATOM 1781 N N . HIS A 1 227 ? 2.931 25.217 -33.270 1.00 56.03 227 HIS A N 1
ATOM 1782 C CA . HIS A 1 227 ? 3.267 25.571 -31.882 1.00 56.03 227 HIS A CA 1
ATOM 1783 C C . HIS A 1 227 ? 3.315 24.382 -30.904 1.00 56.03 227 HIS A C 1
ATOM 1785 O O . HIS A 1 227 ? 3.334 24.607 -29.695 1.00 56.03 227 HIS A O 1
ATOM 1791 N N . GLU A 1 228 ? 3.302 23.131 -31.372 1.00 67.25 228 GLU A N 1
ATOM 1792 C CA . GLU A 1 228 ? 3.382 21.984 -30.461 1.00 67.25 228 GLU A CA 1
ATOM 1793 C C . GLU A 1 228 ? 4.831 21.488 -30.348 1.00 67.25 228 GLU A C 1
ATOM 1795 O O . GLU A 1 228 ? 5.493 21.238 -31.351 1.00 67.25 228 GLU A O 1
ATOM 1800 N N . GLU A 1 229 ? 5.356 21.416 -29.123 1.00 82.12 229 GLU A N 1
ATOM 1801 C CA . GLU A 1 229 ? 6.683 20.861 -28.853 1.00 82.12 229 GLU A CA 1
ATOM 1802 C C . GLU A 1 229 ? 6.612 19.326 -28.829 1.00 82.12 229 GLU A C 1
ATOM 1804 O O . GLU A 1 229 ? 5.725 18.735 -28.200 1.00 82.12 229 GLU A O 1
ATOM 1809 N N . PHE A 1 230 ? 7.574 18.680 -29.489 1.00 87.06 230 PHE A N 1
ATOM 1810 C CA . PHE A 1 230 ? 7.684 17.226 -29.591 1.00 87.06 230 PHE A CA 1
ATOM 1811 C C . PHE A 1 230 ? 9.030 16.744 -29.048 1.00 87.06 230 PHE A C 1
ATOM 1813 O O . PHE A 1 230 ? 10.018 17.480 -29.049 1.00 87.06 230 PHE A O 1
ATOM 1820 N N . ILE A 1 231 ? 9.073 15.486 -28.614 1.00 89.00 231 ILE A N 1
ATOM 1821 C CA . ILE A 1 231 ? 10.314 14.761 -28.328 1.00 89.00 231 ILE A CA 1
ATOM 1822 C C . ILE A 1 231 ? 10.419 13.533 -29.226 1.00 89.00 231 ILE A C 1
ATOM 1824 O O . ILE A 1 231 ? 9.429 12.846 -29.466 1.00 89.00 231 ILE A O 1
ATOM 1828 N N . GLU A 1 232 ? 11.627 13.230 -29.687 1.00 88.19 232 GLU A N 1
ATOM 1829 C CA . GLU A 1 232 ? 11.917 11.997 -30.414 1.00 88.19 232 GLU A CA 1
ATOM 1830 C C . GLU A 1 232 ? 12.375 10.912 -29.442 1.00 88.19 232 GLU A C 1
ATOM 1832 O O . GLU A 1 232 ? 13.226 11.140 -28.572 1.00 88.19 232 GLU A O 1
ATOM 1837 N N . ILE A 1 233 ? 11.829 9.709 -29.590 1.00 90.00 233 ILE A N 1
ATOM 1838 C CA . ILE A 1 233 ? 12.131 8.595 -28.691 1.00 90.00 233 ILE A CA 1
ATOM 1839 C C . ILE A 1 233 ? 12.530 7.400 -29.526 1.00 90.00 233 ILE A C 1
ATOM 1841 O O . ILE A 1 233 ? 11.705 6.879 -30.263 1.00 90.00 233 ILE A O 1
ATOM 1845 N N . ALA A 1 234 ? 13.766 6.926 -29.398 1.00 88.19 234 ALA A N 1
ATOM 1846 C CA . ALA A 1 234 ? 14.130 5.680 -30.050 1.00 88.19 234 ALA A CA 1
ATOM 1847 C C . ALA A 1 234 ? 13.624 4.509 -29.214 1.00 88.19 234 ALA A C 1
ATOM 1849 O O . ALA A 1 234 ? 13.921 4.412 -28.018 1.00 88.19 234 ALA A O 1
ATOM 1850 N N . THR A 1 235 ? 12.856 3.636 -29.855 1.00 90.25 235 THR A N 1
ATOM 1851 C CA . THR A 1 235 ? 12.242 2.484 -29.202 1.00 90.25 235 THR A CA 1
ATOM 1852 C C . THR A 1 235 ? 13.038 1.214 -29.448 1.00 90.25 235 THR A C 1
ATOM 1854 O O . THR A 1 235 ? 13.670 1.036 -30.488 1.00 90.25 235 THR A O 1
ATOM 1857 N N . PHE A 1 236 ? 13.028 0.324 -28.468 1.00 91.25 236 PHE A N 1
ATOM 1858 C CA . PHE A 1 236 ? 13.652 -0.987 -28.554 1.00 91.25 236 PHE A CA 1
ATOM 1859 C C . PHE A 1 236 ? 12.916 -1.980 -27.663 1.00 91.25 236 PHE A C 1
ATOM 1861 O O . PHE A 1 236 ? 12.226 -1.611 -26.712 1.00 91.25 236 PHE A O 1
ATOM 1868 N N . PHE A 1 237 ? 13.077 -3.253 -27.980 1.00 86.19 237 PHE A N 1
ATOM 1869 C CA . PHE A 1 237 ? 12.375 -4.348 -27.344 1.00 86.19 237 PHE A CA 1
ATOM 1870 C C . PHE A 1 237 ? 13.324 -5.171 -26.475 1.00 86.19 237 PHE A C 1
ATOM 1872 O O . PHE A 1 237 ? 14.421 -5.536 -26.907 1.00 86.19 237 PHE A O 1
ATOM 1879 N N . ILE A 1 238 ? 12.900 -5.474 -25.248 1.00 88.31 238 ILE A N 1
ATOM 1880 C CA . ILE A 1 238 ? 13.579 -6.404 -24.342 1.00 88.31 238 ILE A CA 1
ATOM 1881 C C . ILE A 1 238 ? 12.550 -7.440 -23.878 1.00 88.31 238 ILE A C 1
ATOM 1883 O O . ILE A 1 238 ? 11.689 -7.128 -23.061 1.00 88.31 238 ILE A O 1
ATOM 1887 N N . ASP A 1 239 ? 12.678 -8.672 -24.377 1.00 82.75 239 ASP A N 1
ATOM 1888 C CA . ASP A 1 239 ? 11.794 -9.833 -24.159 1.00 82.75 239 ASP A CA 1
ATOM 1889 C C . ASP A 1 239 ? 10.305 -9.646 -24.464 1.00 82.75 239 ASP A C 1
ATOM 1891 O O . ASP A 1 239 ? 9.814 -10.240 -25.413 1.00 82.75 239 ASP A O 1
ATOM 1895 N N . ASP A 1 240 ? 9.570 -8.962 -23.593 1.00 77.06 240 ASP A N 1
ATOM 1896 C CA . ASP A 1 240 ? 8.118 -8.768 -23.636 1.00 77.06 240 ASP A CA 1
ATOM 1897 C C . ASP A 1 240 ? 7.745 -7.293 -23.429 1.00 77.06 240 ASP A C 1
ATOM 1899 O O . ASP A 1 240 ? 6.575 -6.968 -23.243 1.00 77.06 240 ASP A O 1
ATOM 1903 N N . LYS A 1 241 ? 8.738 -6.391 -23.448 1.00 78.75 241 LYS A N 1
ATOM 1904 C CA . LYS A 1 241 ? 8.566 -4.964 -23.159 1.00 78.75 241 LYS A CA 1
ATOM 1905 C C . LYS A 1 241 ? 9.212 -4.088 -24.223 1.00 78.75 241 LYS A C 1
ATOM 1907 O O . LYS A 1 241 ? 10.419 -4.172 -24.460 1.00 78.75 241 LYS A O 1
ATOM 1912 N N . TRP A 1 242 ? 8.420 -3.178 -24.788 1.00 84.62 242 TRP A N 1
ATOM 1913 C CA . TRP A 1 242 ? 8.928 -2.022 -25.524 1.00 84.62 242 TRP A CA 1
ATOM 1914 C C . TRP A 1 242 ? 9.342 -0.914 -24.556 1.00 84.62 242 TRP A C 1
ATOM 1916 O O . TRP A 1 242 ? 8.592 -0.517 -23.665 1.00 84.62 242 TRP A O 1
ATOM 1926 N N . LEU A 1 243 ? 10.553 -0.408 -24.742 1.00 89.06 243 LEU A N 1
ATOM 1927 C CA . LEU A 1 243 ? 11.144 0.667 -23.956 1.00 89.06 243 LEU A CA 1
ATOM 1928 C C . LEU A 1 243 ? 11.683 1.735 -24.900 1.00 89.06 243 LEU A C 1
ATOM 1930 O O . LEU A 1 243 ? 11.927 1.480 -26.079 1.00 89.06 243 LEU A O 1
ATOM 1934 N N . GLY A 1 244 ? 11.845 2.944 -24.378 1.00 90.69 244 GLY A N 1
ATOM 1935 C CA . GLY A 1 244 ? 12.362 4.076 -25.126 1.00 90.69 244 GLY A CA 1
ATOM 1936 C C . GLY A 1 244 ? 13.547 4.727 -24.435 1.00 90.69 244 GLY A C 1
ATOM 1937 O O . GLY A 1 244 ? 13.680 4.674 -23.217 1.00 90.69 244 GLY A O 1
ATOM 1938 N N . VAL A 1 245 ? 14.381 5.405 -25.209 1.00 91.69 245 VAL A N 1
ATOM 1939 C CA . VAL A 1 245 ? 15.322 6.423 -24.725 1.00 91.69 245 VAL A CA 1
ATOM 1940 C C . VAL A 1 245 ? 15.161 7.633 -25.637 1.00 91.69 245 VAL A C 1
ATOM 1942 O O . VAL A 1 245 ? 14.907 7.479 -26.832 1.00 91.69 245 VAL A O 1
ATOM 1945 N N . ARG A 1 246 ? 15.285 8.846 -25.089 1.00 91.88 246 ARG A N 1
ATOM 1946 C CA . ARG A 1 246 ? 15.288 10.071 -25.904 1.00 91.88 246 ARG A CA 1
ATOM 1947 C C . ARG A 1 246 ? 16.320 9.937 -27.023 1.00 91.88 246 ARG A C 1
ATOM 1949 O O . ARG A 1 246 ? 17.473 9.608 -26.743 1.00 91.88 246 ARG A O 1
ATOM 1956 N N . ALA A 1 247 ? 15.914 10.178 -28.266 1.00 89.81 247 ALA A N 1
ATOM 1957 C CA . ALA A 1 247 ? 16.769 9.948 -29.430 1.00 89.81 247 ALA A CA 1
ATOM 1958 C C . ALA A 1 247 ? 18.068 10.768 -29.355 1.00 89.81 247 ALA A C 1
ATOM 1960 O O . ALA A 1 247 ? 19.131 10.277 -29.720 1.00 89.81 247 ALA A O 1
ATOM 1961 N N . GLU A 1 248 ? 18.009 11.959 -28.754 1.00 91.00 248 GLU A N 1
ATOM 1962 C CA . GLU A 1 248 ? 19.171 12.813 -28.485 1.00 91.00 248 GLU A CA 1
ATOM 1963 C C . GLU A 1 248 ? 20.253 12.147 -27.619 1.00 91.00 248 GLU A C 1
ATOM 1965 O O . GLU A 1 248 ? 21.408 12.562 -27.667 1.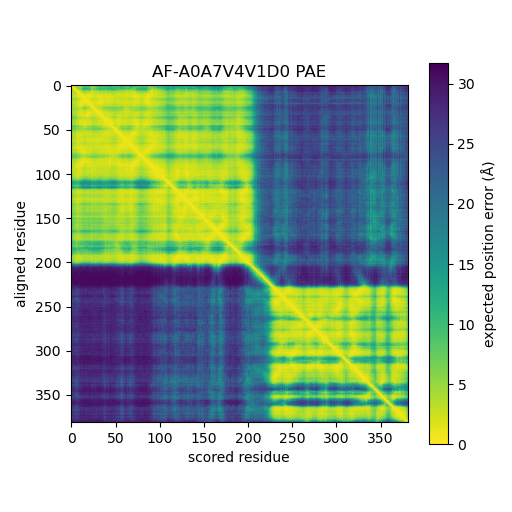00 91.00 248 GLU A O 1
ATOM 1970 N N . ASN A 1 249 ? 19.920 11.117 -26.838 1.00 92.12 249 ASN A N 1
ATOM 1971 C CA . ASN A 1 249 ? 20.865 10.376 -26.003 1.00 92.12 249 ASN A CA 1
ATOM 1972 C C . ASN A 1 249 ? 21.407 9.115 -26.685 1.00 92.12 249 ASN A C 1
ATOM 1974 O O . ASN A 1 249 ? 22.244 8.429 -26.100 1.00 92.12 249 ASN A O 1
ATOM 1978 N N . ILE A 1 250 ? 20.963 8.792 -27.899 1.00 92.12 250 ILE A N 1
ATOM 1979 C CA . ILE A 1 250 ? 21.427 7.624 -28.648 1.00 92.12 250 ILE A CA 1
ATOM 1980 C C . ILE A 1 250 ? 22.451 8.054 -29.690 1.00 92.12 250 ILE A C 1
ATOM 1982 O O . ILE A 1 250 ? 22.275 9.041 -30.398 1.00 92.12 250 ILE A O 1
ATOM 1986 N N . LEU A 1 251 ? 23.542 7.295 -29.772 1.00 90.31 251 LEU A N 1
ATOM 1987 C CA . LEU A 1 251 ? 24.533 7.451 -30.830 1.00 90.31 251 LEU A CA 1
ATOM 1988 C C . LEU A 1 251 ? 24.189 6.554 -32.019 1.00 90.31 251 LEU A C 1
ATOM 1990 O O . LEU A 1 251 ? 24.009 7.044 -33.128 1.00 90.31 251 LEU A O 1
ATOM 1994 N N . GLU A 1 252 ? 24.092 5.246 -31.784 1.00 91.31 252 GLU A N 1
ATOM 1995 C CA . GLU A 1 252 ? 23.746 4.244 -32.793 1.00 91.31 252 GLU A CA 1
ATOM 1996 C C . GLU A 1 252 ? 23.437 2.893 -32.131 1.00 91.31 252 GLU A C 1
ATOM 1998 O O . GLU A 1 252 ? 23.615 2.725 -30.922 1.00 91.31 252 GLU A O 1
ATOM 2003 N N . ALA A 1 253 ? 23.004 1.916 -32.926 1.00 92.19 253 ALA A N 1
ATOM 2004 C CA . ALA A 1 253 ? 22.877 0.529 -32.501 1.00 92.19 253 ALA A CA 1
ATOM 2005 C C . ALA A 1 253 ? 23.873 -0.352 -33.261 1.00 92.19 253 ALA A C 1
ATOM 2007 O O . ALA A 1 253 ? 23.937 -0.315 -34.490 1.00 92.19 253 ALA A O 1
ATOM 2008 N N . ILE A 1 254 ? 24.624 -1.170 -32.527 1.00 91.94 254 ILE A N 1
ATOM 2009 C CA . ILE A 1 254 ? 25.644 -2.065 -33.078 1.00 91.94 254 ILE A CA 1
ATOM 2010 C C . ILE A 1 254 ? 25.268 -3.530 -32.852 1.00 91.94 254 ILE A C 1
ATOM 2012 O O . ILE A 1 254 ? 24.446 -3.860 -31.999 1.00 91.94 254 ILE A O 1
ATOM 2016 N N . SER A 1 255 ? 25.885 -4.431 -33.616 1.00 90.19 255 SER A N 1
ATOM 2017 C CA . SER A 1 255 ? 25.753 -5.871 -33.376 1.00 90.19 255 SER A CA 1
ATOM 2018 C C . SER A 1 255 ? 26.394 -6.257 -32.044 1.00 90.19 255 SER A C 1
ATOM 2020 O O . SER A 1 255 ? 27.416 -5.694 -31.647 1.00 90.19 255 SER A O 1
ATOM 2022 N N . VAL A 1 256 ? 25.849 -7.284 -31.395 1.00 92.81 256 VAL A N 1
ATOM 2023 C CA . VAL A 1 256 ? 26.443 -7.865 -30.188 1.00 92.81 256 VAL A CA 1
ATOM 2024 C C . VAL A 1 256 ? 27.772 -8.600 -30.432 1.00 92.81 256 VAL A C 1
ATOM 2026 O O . VAL A 1 256 ? 28.481 -8.962 -29.489 1.00 92.81 256 VAL A O 1
ATOM 2029 N N . LYS A 1 257 ? 28.164 -8.802 -31.697 1.00 87.31 257 LYS A N 1
ATOM 2030 C CA . LYS A 1 257 ? 29.454 -9.405 -32.062 1.00 87.31 257 LYS A CA 1
ATOM 2031 C C . LYS A 1 257 ? 30.619 -8.624 -31.449 1.00 87.31 257 LYS A C 1
ATOM 2033 O O . LYS A 1 257 ? 30.762 -7.424 -31.656 1.00 87.31 257 LYS A O 1
ATOM 2038 N N . GLY A 1 258 ? 31.488 -9.337 -30.732 1.00 83.81 258 GLY A N 1
ATOM 2039 C CA . GLY A 1 258 ? 32.627 -8.746 -30.021 1.00 83.81 258 GLY A CA 1
ATOM 2040 C C . GLY A 1 258 ? 32.350 -8.404 -28.554 1.00 83.81 258 GLY A C 1
ATOM 2041 O O . GLY A 1 258 ? 33.270 -7.970 -27.858 1.00 83.81 258 GLY A O 1
ATOM 2042 N N . LEU A 1 259 ? 31.131 -8.651 -28.055 1.00 91.62 259 LEU A N 1
ATOM 2043 C CA . LEU A 1 259 ? 30.838 -8.599 -26.627 1.00 91.62 259 LEU A CA 1
ATOM 2044 C C . LEU A 1 259 ? 31.656 -9.660 -25.876 1.00 91.62 259 LEU A C 1
ATOM 2046 O O . LEU A 1 259 ? 31.534 -10.859 -26.117 1.00 91.62 259 LEU A O 1
ATOM 2050 N N . THR A 1 260 ? 32.484 -9.205 -24.941 1.00 87.38 260 THR A N 1
ATOM 2051 C CA . THR A 1 260 ? 33.293 -10.056 -24.065 1.00 87.38 260 THR A CA 1
ATOM 2052 C C . THR A 1 260 ? 32.737 -9.988 -22.650 1.00 87.38 260 THR A C 1
ATOM 2054 O O . THR A 1 260 ? 32.727 -8.916 -22.040 1.00 87.38 260 THR A O 1
ATOM 2057 N N . ALA A 1 261 ? 32.278 -11.124 -22.121 1.00 86.12 261 ALA A N 1
ATOM 2058 C CA . ALA A 1 261 ? 31.758 -11.210 -20.760 1.00 86.12 261 ALA A CA 1
ATOM 2059 C C . ALA A 1 261 ? 32.839 -10.866 -19.721 1.00 86.12 261 ALA A C 1
ATOM 2061 O O . ALA A 1 261 ? 34.006 -11.231 -19.882 1.00 86.12 261 ALA A O 1
ATOM 2062 N N . VAL A 1 262 ? 32.450 -10.182 -18.642 1.00 80.69 262 VAL A N 1
ATOM 2063 C CA . VAL A 1 262 ? 33.352 -9.846 -17.528 1.00 80.69 262 VAL A CA 1
ATOM 2064 C C . VAL A 1 262 ? 33.082 -10.805 -16.359 1.00 80.69 262 VAL A C 1
ATOM 2066 O O . VAL A 1 262 ? 32.016 -10.731 -15.748 1.00 80.69 262 VAL A O 1
ATOM 2069 N N . PRO A 1 263 ? 34.013 -11.718 -16.015 1.00 72.81 263 PRO A N 1
ATOM 2070 C CA . PRO A 1 263 ? 33.824 -12.646 -14.901 1.00 72.81 263 PRO A CA 1
ATOM 2071 C C . PRO A 1 263 ? 33.694 -11.922 -13.556 1.00 72.81 263 PRO A C 1
ATOM 2073 O O . PRO A 1 263 ? 34.450 -10.997 -13.271 1.00 72.81 263 PRO A O 1
ATOM 2076 N N . GLY A 1 264 ? 32.763 -12.372 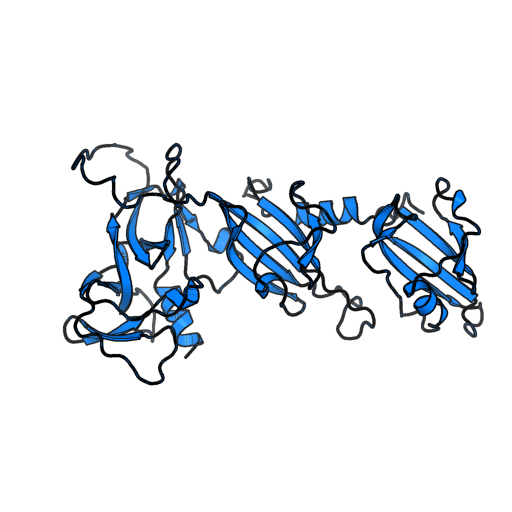-12.711 1.00 68.88 264 GLY A N 1
ATOM 2077 C CA . GLY A 1 264 ? 32.551 -11.806 -11.371 1.00 68.88 264 GLY A CA 1
ATOM 2078 C C . GLY A 1 264 ? 31.907 -10.415 -11.356 1.00 68.88 264 GLY A C 1
ATOM 2079 O O . GLY A 1 264 ? 31.862 -9.784 -10.303 1.00 68.88 264 GLY A O 1
ATOM 2080 N N . ALA A 1 265 ? 31.421 -9.937 -12.504 1.00 74.88 265 ALA A N 1
ATOM 2081 C CA . ALA A 1 265 ? 30.728 -8.664 -12.614 1.00 74.88 265 ALA A CA 1
ATOM 2082 C C . ALA A 1 265 ? 29.356 -8.668 -11.918 1.00 74.88 265 ALA A C 1
ATOM 2084 O O . ALA A 1 265 ? 28.736 -9.710 -11.683 1.00 74.88 265 ALA A O 1
ATOM 2085 N N . ASN A 1 266 ? 28.866 -7.462 -11.625 1.00 76.50 266 ASN A N 1
ATOM 2086 C CA . ASN A 1 266 ? 27.486 -7.228 -11.214 1.00 76.50 266 ASN A CA 1
ATOM 2087 C C . ASN A 1 266 ? 26.515 -7.820 -12.258 1.00 76.50 266 ASN A C 1
ATOM 2089 O O . ASN A 1 266 ? 26.762 -7.701 -13.452 1.00 76.50 266 ASN A O 1
ATOM 2093 N N . LYS A 1 267 ? 25.383 -8.395 -11.820 1.00 81.31 267 LYS A N 1
ATOM 2094 C CA . LYS A 1 267 ? 24.345 -8.986 -12.695 1.00 81.31 267 LYS A CA 1
ATOM 2095 C C . LYS A 1 267 ? 23.823 -8.044 -13.790 1.00 81.31 267 LYS A C 1
ATOM 2097 O O . LYS A 1 267 ? 23.287 -8.516 -14.785 1.00 81.31 267 LYS A O 1
ATOM 2102 N N . MET A 1 268 ? 23.940 -6.735 -13.587 1.00 86.88 268 MET A N 1
ATOM 2103 C CA . MET A 1 268 ? 23.555 -5.715 -14.559 1.00 86.88 268 MET A CA 1
ATOM 2104 C C . MET A 1 268 ? 24.626 -5.497 -15.642 1.00 86.88 268 MET A C 1
ATOM 2106 O O . MET A 1 268 ? 24.282 -5.105 -16.751 1.00 86.88 268 MET A O 1
ATOM 2110 N N . LEU A 1 269 ? 25.903 -5.771 -15.361 1.00 89.50 269 LEU A N 1
ATOM 2111 C CA . LEU A 1 269 ? 27.011 -5.654 -16.311 1.00 89.50 269 LEU A CA 1
ATOM 2112 C C . LEU A 1 269 ? 27.220 -6.990 -17.036 1.00 89.50 269 LEU A C 1
ATOM 2114 O O . LEU A 1 269 ? 27.774 -7.930 -16.471 1.00 89.50 269 LEU A O 1
ATOM 2118 N N . LEU A 1 270 ? 26.814 -7.061 -18.304 1.00 88.94 270 LEU A N 1
ATOM 2119 C CA . LEU A 1 270 ? 26.994 -8.262 -19.125 1.00 88.94 270 LEU A CA 1
ATOM 2120 C C . LEU A 1 270 ? 28.446 -8.440 -19.557 1.00 88.94 270 LEU A C 1
ATOM 2122 O O . LEU A 1 270 ? 28.974 -9.552 -19.586 1.00 88.94 270 LEU A O 1
ATOM 2126 N N . GLY A 1 271 ? 29.094 -7.342 -19.933 1.00 90.88 271 GLY A N 1
ATOM 2127 C CA . GLY A 1 271 ? 30.423 -7.410 -20.504 1.00 90.88 271 GLY A CA 1
ATOM 2128 C C . GLY A 1 271 ? 30.887 -6.093 -21.091 1.00 90.88 271 GLY A C 1
ATOM 2129 O O . GLY A 1 271 ? 30.392 -5.023 -20.746 1.00 90.88 271 GLY A O 1
ATOM 2130 N N . ARG A 1 272 ? 31.864 -6.187 -21.989 1.00 91.69 272 ARG A N 1
ATOM 2131 C CA . ARG A 1 272 ? 32.475 -5.050 -22.676 1.00 91.69 272 ARG A CA 1
ATOM 2132 C C . ARG A 1 272 ? 32.568 -5.296 -24.170 1.00 91.69 272 ARG A C 1
ATOM 2134 O O . ARG A 1 272 ? 32.812 -6.422 -24.592 1.00 91.69 272 ARG A O 1
ATOM 2141 N N . THR A 1 273 ? 32.434 -4.237 -24.957 1.00 93.31 273 THR A N 1
ATOM 2142 C CA . THR A 1 273 ? 32.654 -4.272 -26.410 1.00 93.31 273 THR A CA 1
ATOM 2143 C C . THR A 1 273 ? 33.540 -3.110 -26.855 1.00 93.31 273 THR A C 1
ATOM 2145 O O . THR A 1 273 ? 33.714 -2.134 -26.120 1.00 93.31 273 THR A O 1
ATOM 2148 N N . ASN A 1 274 ? 34.145 -3.221 -28.038 1.00 88.44 274 ASN A N 1
ATOM 2149 C CA . ASN A 1 274 ? 34.890 -2.124 -28.647 1.00 88.44 274 ASN A CA 1
ATOM 2150 C C . ASN A 1 274 ? 33.945 -1.280 -29.504 1.00 88.44 274 ASN A C 1
ATOM 2152 O O . ASN A 1 274 ? 33.302 -1.792 -30.415 1.00 88.44 274 ASN A O 1
ATOM 2156 N N . TYR A 1 275 ? 33.905 0.016 -29.229 1.00 89.56 275 TYR A N 1
ATOM 2157 C CA . TYR A 1 275 ? 33.149 0.994 -29.987 1.00 89.56 275 TYR A CA 1
ATOM 2158 C C . TYR A 1 275 ? 34.038 2.206 -30.273 1.00 89.56 275 TYR A C 1
ATOM 2160 O O . TYR A 1 275 ? 34.552 2.850 -29.353 1.00 89.56 275 TYR A O 1
ATOM 2168 N N . ASN A 1 276 ? 34.263 2.500 -31.557 1.00 88.00 276 ASN A N 1
ATOM 2169 C CA . ASN A 1 276 ? 35.133 3.588 -32.021 1.00 88.00 276 ASN A CA 1
ATOM 2170 C C . ASN A 1 276 ? 36.529 3.593 -31.367 1.00 88.00 276 ASN A C 1
ATOM 2172 O O . ASN A 1 276 ? 37.049 4.632 -30.953 1.00 88.00 276 ASN A O 1
ATOM 2176 N N . GLY A 1 277 ? 37.137 2.407 -31.242 1.00 83.50 277 GLY A N 1
ATOM 2177 C CA . GLY A 1 277 ? 38.473 2.230 -30.669 1.00 83.50 277 GLY A CA 1
ATOM 2178 C C . GLY A 1 277 ? 38.525 2.344 -29.143 1.00 83.50 277 GLY A C 1
ATOM 2179 O O . GLY A 1 277 ? 39.614 2.315 -28.571 1.00 83.50 277 GLY A O 1
ATOM 2180 N N . ARG A 1 278 ? 37.374 2.468 -28.471 1.00 86.81 278 ARG A N 1
ATOM 2181 C CA . ARG A 1 278 ? 37.257 2.525 -27.011 1.00 86.81 278 ARG A CA 1
ATOM 2182 C C . ARG A 1 278 ? 36.492 1.318 -26.499 1.00 86.81 278 ARG A C 1
ATOM 2184 O O . ARG A 1 278 ? 35.484 0.921 -27.071 1.00 86.81 278 ARG A O 1
ATOM 2191 N N . THR A 1 279 ? 36.944 0.767 -25.383 1.00 89.38 279 THR A N 1
ATOM 2192 C CA . THR A 1 279 ? 36.191 -0.262 -24.668 1.00 89.38 279 THR A CA 1
ATOM 2193 C C . THR A 1 279 ? 35.054 0.397 -23.896 1.00 89.38 279 THR A C 1
ATOM 2195 O O . THR A 1 279 ? 35.305 1.304 -23.103 1.00 89.38 279 THR A O 1
ATOM 2198 N N . ILE A 1 280 ? 33.824 -0.054 -24.125 1.00 92.50 280 ILE A N 1
ATOM 2199 C CA . ILE A 1 280 ? 32.624 0.419 -23.430 1.00 92.50 280 ILE A CA 1
ATOM 2200 C C . ILE A 1 280 ? 31.953 -0.735 -22.686 1.00 92.50 280 ILE A C 1
ATOM 2202 O O . ILE A 1 280 ? 32.010 -1.884 -23.133 1.00 92.50 280 ILE A O 1
ATOM 2206 N N . ASP A 1 281 ? 31.330 -0.422 -21.553 1.00 92.56 281 ASP A N 1
ATOM 2207 C CA . ASP A 1 281 ? 30.548 -1.381 -20.777 1.00 92.56 281 ASP A CA 1
ATOM 2208 C C . ASP A 1 281 ? 29.183 -1.606 -21.436 1.00 92.56 281 ASP A C 1
ATOM 2210 O O . ASP A 1 281 ? 28.567 -0.673 -21.954 1.00 92.56 281 ASP A O 1
ATOM 2214 N N . VAL A 1 282 ? 28.721 -2.853 -21.419 1.00 94.12 282 VAL A N 1
ATOM 2215 C CA . VAL A 1 282 ? 27.429 -3.277 -21.958 1.00 94.12 282 VAL A CA 1
ATOM 2216 C C . VAL A 1 282 ? 26.612 -3.874 -20.829 1.00 94.12 282 VAL A C 1
ATOM 2218 O O . VAL A 1 282 ? 27.045 -4.820 -20.164 1.00 94.12 282 VAL A O 1
ATOM 2221 N N . ILE A 1 283 ? 25.428 -3.317 -20.617 1.00 93.12 283 ILE A N 1
ATOM 2222 C CA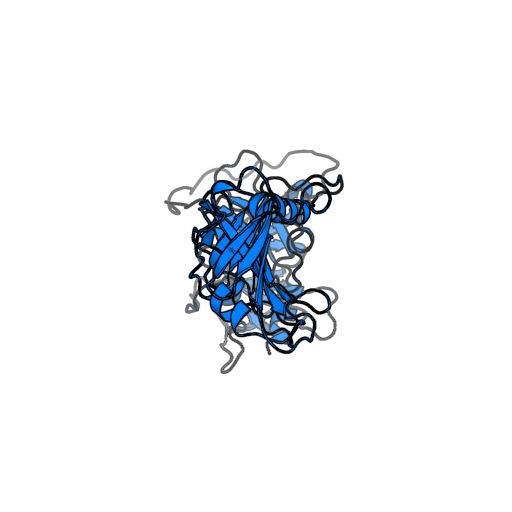 . ILE A 1 283 ? 24.544 -3.689 -19.521 1.00 93.12 283 ILE A CA 1
ATOM 2223 C C . ILE A 1 283 ? 23.281 -4.391 -20.016 1.00 93.12 283 ILE A C 1
ATOM 2225 O O . ILE A 1 283 ? 22.864 -4.240 -21.164 1.00 93.12 283 ILE A O 1
ATOM 2229 N N . THR A 1 284 ? 22.643 -5.122 -19.108 1.00 90.12 284 THR A N 1
ATOM 2230 C CA . THR A 1 284 ? 21.291 -5.652 -19.279 1.00 90.12 284 THR A CA 1
ATOM 2231 C C . THR A 1 284 ? 20.325 -4.962 -18.333 1.00 90.12 284 THR A C 1
ATOM 2233 O O . THR A 1 284 ? 20.646 -4.709 -17.173 1.00 90.12 284 THR A O 1
ATOM 2236 N N . LEU A 1 285 ? 19.114 -4.701 -18.818 1.00 88.75 285 LEU A N 1
ATOM 2237 C CA . LEU A 1 285 ? 18.020 -4.176 -18.001 1.00 88.75 285 LEU A CA 1
ATOM 2238 C C . LEU A 1 285 ? 17.059 -5.269 -17.524 1.00 88.75 285 LEU A C 1
ATOM 2240 O O . LEU A 1 285 ? 16.161 -4.986 -16.740 1.00 88.75 285 LEU A O 1
ATOM 2244 N N . ARG A 1 286 ? 17.258 -6.528 -17.941 1.00 85.94 286 ARG A N 1
ATOM 2245 C CA . ARG A 1 286 ? 16.353 -7.652 -17.641 1.00 85.94 286 ARG A CA 1
ATOM 2246 C C . ARG A 1 286 ? 16.052 -7.779 -16.148 1.00 85.94 286 ARG A C 1
ATOM 2248 O O . ARG A 1 286 ? 14.890 -7.783 -15.760 1.00 85.94 286 ARG A O 1
ATOM 2255 N N . GLY A 1 287 ? 17.090 -7.790 -15.311 1.00 78.94 287 GLY A N 1
ATOM 2256 C CA . GLY A 1 287 ? 16.925 -7.915 -13.860 1.00 78.94 287 GLY A CA 1
ATOM 2257 C C . GLY A 1 287 ? 16.147 -6.758 -13.225 1.00 78.94 287 GLY A C 1
ATOM 2258 O O . GLY A 1 287 ? 15.427 -6.967 -12.258 1.00 78.94 287 GLY A O 1
ATOM 2259 N N . GLU A 1 288 ? 16.241 -5.558 -13.793 1.00 77.94 288 GLU A N 1
ATOM 2260 C CA . GLU A 1 288 ? 15.511 -4.379 -13.315 1.00 77.94 288 GLU A CA 1
ATOM 2261 C C . GLU A 1 288 ? 14.063 -4.342 -13.828 1.00 77.94 288 GLU A C 1
ATOM 2263 O O . GLU A 1 288 ? 13.215 -3.666 -13.257 1.00 77.94 288 GLU A O 1
ATOM 2268 N N . LEU A 1 289 ? 13.764 -5.108 -14.879 1.00 76.31 289 LEU A N 1
ATOM 2269 C CA . LEU A 1 289 ? 12.425 -5.287 -15.437 1.00 76.31 289 LEU A CA 1
ATOM 2270 C C . LEU A 1 289 ? 11.686 -6.501 -14.847 1.00 76.31 289 LEU A C 1
ATOM 2272 O O . LEU A 1 289 ? 10.582 -6.804 -15.309 1.00 76.31 289 LEU A O 1
ATOM 2276 N N . GLY A 1 290 ? 12.283 -7.192 -13.865 1.00 75.31 290 GLY A N 1
ATOM 2277 C CA . GLY A 1 290 ? 11.757 -8.429 -13.274 1.00 75.31 290 GLY A CA 1
ATOM 2278 C C . GLY A 1 290 ? 11.909 -9.664 -14.171 1.00 75.31 290 GLY A C 1
ATOM 2279 O O . GLY A 1 290 ? 11.270 -10.685 -13.931 1.00 75.31 290 GLY A O 1
ATOM 2280 N N . LEU A 1 291 ? 12.735 -9.578 -15.216 1.00 74.81 291 LEU A N 1
ATOM 2281 C CA . LEU A 1 291 ? 12.929 -10.636 -16.202 1.00 74.81 291 LEU A CA 1
ATOM 2282 C C . LEU A 1 291 ? 14.088 -11.556 -15.819 1.00 74.81 291 LEU A C 1
ATOM 2284 O O . LEU A 1 291 ? 15.109 -11.135 -15.266 1.00 74.81 291 LEU A O 1
ATOM 2288 N N . ASN A 1 292 ? 13.945 -12.830 -16.179 1.00 76.75 292 ASN A N 1
ATOM 2289 C CA . ASN A 1 292 ? 14.978 -13.833 -15.955 1.00 76.75 292 ASN A CA 1
ATOM 2290 C C . ASN A 1 292 ? 16.220 -13.569 -16.817 1.00 76.75 292 ASN A C 1
ATOM 2292 O O . ASN A 1 292 ? 16.145 -13.056 -17.939 1.00 76.75 292 ASN A O 1
ATOM 2296 N N . HIS A 1 293 ? 17.378 -13.984 -16.298 1.00 74.88 293 HIS A N 1
ATOM 2297 C CA . HIS A 1 293 ? 18.605 -14.014 -17.085 1.00 74.88 293 HIS A CA 1
ATOM 2298 C C . HIS A 1 293 ? 18.418 -14.959 -18.278 1.00 74.88 293 HIS A C 1
ATOM 2300 O O . HIS A 1 293 ? 17.962 -16.090 -18.111 1.00 74.88 293 HIS A O 1
ATOM 2306 N N . LYS A 1 294 ? 18.804 -14.502 -19.469 1.00 77.38 294 LYS A N 1
ATOM 2307 C CA . LYS A 1 294 ? 18.890 -15.320 -20.679 1.00 77.38 294 LYS A CA 1
ATOM 2308 C C . LYS A 1 294 ? 20.258 -15.142 -21.312 1.00 77.38 294 LYS A C 1
ATOM 2310 O O . LYS A 1 294 ? 20.909 -14.120 -21.096 1.00 77.38 294 LYS A O 1
ATOM 2315 N N . ASP A 1 295 ? 20.665 -16.151 -22.066 1.00 82.00 295 ASP A N 1
ATOM 2316 C CA . ASP A 1 295 ? 21.860 -16.062 -22.891 1.00 82.00 295 ASP A CA 1
ATOM 2317 C C . ASP A 1 295 ? 21.656 -15.028 -23.999 1.00 82.00 295 ASP A C 1
ATOM 2319 O O . ASP A 1 295 ? 20.544 -14.828 -24.491 1.00 82.00 295 ASP A O 1
ATOM 2323 N N . VAL A 1 296 ? 22.748 -14.362 -24.357 1.00 86.19 296 VAL A N 1
ATOM 2324 C CA . VAL A 1 296 ? 22.786 -13.361 -25.422 1.00 86.19 296 VAL A CA 1
ATOM 2325 C C . VAL A 1 296 ? 22.703 -14.068 -26.774 1.00 86.19 296 VAL A C 1
ATOM 2327 O O . VAL A 1 296 ? 23.489 -14.981 -27.035 1.00 86.19 296 VAL A O 1
ATOM 2330 N N . HIS A 1 297 ? 21.766 -13.655 -27.626 1.00 88.81 297 HIS A N 1
ATOM 2331 C CA . HIS A 1 297 ? 21.572 -14.220 -28.961 1.00 88.81 297 HIS A CA 1
ATOM 2332 C C . HIS A 1 297 ? 22.367 -13.443 -30.018 1.00 88.81 297 HIS A C 1
ATOM 2334 O O . HIS A 1 297 ? 22.624 -12.257 -29.850 1.00 88.81 297 HIS A O 1
ATOM 2340 N N . GLU A 1 298 ? 22.741 -14.073 -31.138 1.00 84.94 298 GLU A N 1
ATOM 2341 C CA . GLU A 1 298 ? 23.514 -13.395 -32.201 1.00 84.94 298 GLU A CA 1
ATOM 2342 C C . GLU A 1 298 ? 22.758 -12.238 -32.873 1.00 84.94 298 GLU A C 1
ATOM 2344 O O . GLU A 1 298 ? 23.389 -11.323 -33.411 1.00 84.94 298 GLU A O 1
ATOM 2349 N N . ASP A 1 299 ? 21.427 -12.297 -32.830 1.00 87.75 299 ASP A N 1
ATOM 2350 C CA . ASP A 1 299 ? 20.525 -11.284 -33.384 1.00 87.75 299 ASP A CA 1
ATOM 2351 C C . ASP A 1 299 ? 20.295 -10.106 -32.426 1.00 87.75 299 ASP A C 1
ATOM 2353 O O . ASP A 1 299 ? 19.765 -9.080 -32.848 1.00 87.75 299 ASP A O 1
ATOM 2357 N N . ASP A 1 300 ? 20.725 -10.221 -31.162 1.00 92.56 300 ASP A N 1
ATOM 2358 C CA . ASP A 1 300 ? 20.627 -9.119 -30.211 1.00 92.56 300 ASP A CA 1
ATOM 2359 C C . ASP A 1 300 ? 21.495 -7.933 -30.666 1.00 92.56 300 ASP A C 1
ATOM 2361 O O . ASP A 1 300 ? 22.555 -8.064 -31.299 1.00 92.56 300 ASP A O 1
ATOM 2365 N N . GLN A 1 301 ? 21.056 -6.737 -30.289 1.00 93.50 301 GLN A N 1
ATOM 2366 C CA . GLN A 1 301 ? 21.722 -5.484 -30.616 1.00 93.50 301 GLN A CA 1
ATOM 2367 C C . GLN A 1 301 ? 22.154 -4.757 -29.344 1.00 93.50 301 GLN A C 1
ATOM 2369 O O . GLN A 1 301 ? 21.612 -4.957 -28.258 1.00 93.50 301 GLN A O 1
ATOM 2374 N N . ILE A 1 302 ? 23.158 -3.896 -29.473 1.00 96.19 302 ILE A N 1
ATOM 2375 C CA . ILE A 1 302 ? 23.616 -3.025 -28.396 1.00 96.19 302 ILE A CA 1
ATOM 2376 C C . ILE A 1 302 ? 23.308 -1.588 -28.803 1.00 96.19 302 ILE A C 1
ATOM 2378 O O . ILE A 1 302 ? 23.912 -1.066 -29.739 1.00 96.19 302 ILE A O 1
ATOM 2382 N N . VAL A 1 303 ? 22.393 -0.941 -28.085 1.00 96.31 303 VAL A N 1
ATOM 2383 C CA . VAL A 1 303 ? 22.103 0.488 -28.246 1.00 96.31 303 VAL A CA 1
ATOM 2384 C C . VAL A 1 303 ? 23.160 1.281 -27.491 1.00 96.31 303 VAL A C 1
ATOM 2386 O O . VAL A 1 303 ? 23.275 1.161 -26.270 1.00 96.31 303 VAL A O 1
ATOM 2389 N N . ILE A 1 304 ? 23.947 2.080 -28.209 1.00 94.56 304 ILE A N 1
ATOM 2390 C CA . ILE A 1 304 ? 24.969 2.941 -27.620 1.00 94.56 304 ILE A CA 1
ATOM 2391 C C . ILE A 1 304 ? 24.324 4.248 -27.188 1.00 94.56 304 ILE A C 1
ATOM 2393 O O . ILE A 1 304 ? 23.848 5.025 -28.018 1.00 94.56 304 ILE A O 1
ATOM 2397 N N . VAL A 1 305 ? 24.362 4.505 -25.885 1.00 94.25 305 VAL A N 1
ATOM 2398 C CA . VAL A 1 305 ? 23.846 5.735 -25.289 1.00 94.25 305 VAL A CA 1
ATOM 2399 C C . VAL A 1 305 ? 24.985 6.635 -24.836 1.00 94.25 305 VAL A C 1
ATOM 2401 O O . VAL A 1 305 ? 26.031 6.167 -24.376 1.00 94.25 305 VAL A O 1
ATOM 2404 N N . ARG A 1 306 ? 24.777 7.944 -24.964 1.00 89.31 306 ARG A N 1
ATOM 2405 C CA . ARG A 1 306 ? 25.669 8.985 -24.454 1.00 89.31 306 ARG A CA 1
ATOM 2406 C C . ARG A 1 306 ? 25.084 9.625 -23.203 1.00 89.31 306 ARG A C 1
ATOM 2408 O O . ARG A 1 306 ? 23.873 9.733 -23.050 1.00 89.31 306 ARG A O 1
ATOM 2415 N N . LEU A 1 307 ? 25.980 10.062 -22.330 1.00 85.44 307 LEU A N 1
ATOM 2416 C CA . LEU A 1 307 ? 25.662 10.774 -21.102 1.00 85.44 307 LEU A CA 1
ATOM 2417 C C . LEU A 1 307 ? 26.235 12.184 -21.189 1.00 85.44 307 LEU A C 1
ATOM 2419 O O . LEU A 1 307 ? 27.445 12.362 -21.367 1.00 85.44 307 LEU A O 1
ATOM 2423 N N . GLU A 1 308 ? 25.372 13.184 -21.062 1.00 73.19 308 GLU A N 1
ATOM 2424 C CA . GLU A 1 308 ? 25.780 14.583 -20.988 1.00 73.19 308 GLU A CA 1
ATOM 2425 C C . GLU A 1 308 ? 25.928 15.003 -19.515 1.00 73.19 308 GLU A C 1
ATOM 2427 O O . GLU A 1 308 ? 25.161 14.589 -18.652 1.00 73.19 308 GLU A O 1
ATOM 2432 N N . HIS A 1 309 ? 26.944 15.817 -19.213 1.00 67.94 309 HIS A N 1
ATOM 2433 C CA . HIS A 1 309 ? 27.108 16.492 -17.914 1.00 67.94 309 HIS A CA 1
ATOM 2434 C C . HIS A 1 309 ? 27.281 15.621 -16.649 1.00 67.94 309 HIS A C 1
ATOM 2436 O O . HIS A 1 309 ? 26.998 16.095 -15.551 1.00 67.94 309 HIS A O 1
ATOM 2442 N N . ILE A 1 310 ? 27.822 14.400 -16.751 1.00 70.56 310 ILE A N 1
ATOM 2443 C CA . ILE A 1 310 ? 28.134 13.576 -15.565 1.00 70.56 310 ILE A CA 1
ATOM 2444 C C . ILE A 1 310 ? 29.649 13.507 -15.320 1.00 70.56 310 ILE A C 1
ATOM 2446 O O . ILE A 1 310 ? 30.393 12.888 -16.084 1.00 70.56 310 ILE A O 1
ATOM 2450 N N . GLU A 1 311 ? 30.120 14.150 -14.246 1.00 70.12 311 GLU A N 1
ATOM 2451 C CA . GLU A 1 311 ? 31.518 14.064 -13.805 1.00 70.12 311 GLU A CA 1
ATOM 2452 C C . GLU A 1 311 ? 31.824 12.689 -13.187 1.00 70.12 311 GLU A C 1
ATOM 2454 O O . GLU A 1 311 ? 31.003 12.112 -12.478 1.00 70.12 311 GLU A O 1
ATOM 2459 N N . ASN A 1 312 ? 33.029 12.165 -13.438 1.00 70.94 312 ASN A N 1
ATOM 2460 C CA . ASN A 1 312 ? 33.526 10.882 -12.909 1.00 70.94 312 ASN A CA 1
ATOM 2461 C C . ASN A 1 312 ? 32.736 9.620 -13.319 1.00 70.94 312 ASN A C 1
ATOM 2463 O O . ASN A 1 312 ? 32.932 8.562 -12.724 1.00 70.94 312 ASN A O 1
ATOM 2467 N N . MET A 1 313 ? 31.900 9.697 -14.357 1.00 70.62 313 MET A N 1
ATOM 2468 C CA . MET A 1 313 ? 31.178 8.556 -14.935 1.00 70.62 313 MET A CA 1
ATOM 2469 C C . MET A 1 313 ? 31.612 8.292 -16.384 1.00 70.62 313 MET A C 1
ATOM 2471 O O . MET A 1 313 ? 32.129 9.198 -17.053 1.00 70.62 313 MET A O 1
ATOM 2475 N N . PRO A 1 314 ? 31.429 7.063 -16.907 1.00 70.62 314 PRO A N 1
ATOM 2476 C CA . PRO A 1 314 ? 31.657 6.803 -18.323 1.00 70.62 314 PRO A CA 1
ATOM 2477 C C . PRO A 1 314 ? 30.733 7.688 -19.167 1.00 70.62 314 PRO A C 1
ATOM 2479 O O . PRO A 1 314 ? 29.545 7.790 -18.898 1.00 70.62 314 PRO A O 1
ATOM 2482 N N . LYS A 1 315 ? 31.271 8.324 -20.215 1.00 83.75 315 LYS A N 1
ATOM 2483 C CA . LYS A 1 315 ? 30.492 9.219 -21.099 1.00 83.75 315 LYS A CA 1
ATOM 2484 C C . LYS A 1 315 ? 29.523 8.482 -22.028 1.00 83.75 315 LYS A C 1
ATOM 2486 O O . LYS A 1 315 ? 28.694 9.114 -22.675 1.00 83.75 315 LYS A O 1
ATOM 2491 N N . GLN A 1 316 ? 29.687 7.169 -22.156 1.00 91.12 316 GLN A N 1
ATOM 2492 C CA . GLN A 1 316 ? 28.904 6.316 -23.040 1.00 91.12 316 GLN A CA 1
ATOM 2493 C C . GLN A 1 316 ? 28.911 4.881 -22.518 1.00 91.12 316 GLN A C 1
ATOM 2495 O O . GLN A 1 316 ? 29.911 4.440 -21.942 1.00 91.12 316 GLN A O 1
ATOM 2500 N N . TYR A 1 317 ? 27.827 4.156 -22.758 1.00 93.75 317 TYR A N 1
ATOM 2501 C CA . TYR A 1 317 ? 27.719 2.724 -22.488 1.00 93.75 317 TYR A CA 1
ATOM 2502 C C . TYR A 1 317 ? 26.708 2.086 -23.449 1.00 93.75 317 TYR A C 1
ATOM 2504 O O . TYR A 1 317 ? 26.002 2.785 -24.174 1.00 93.75 317 TYR A O 1
ATOM 2512 N N . GLY A 1 318 ? 26.680 0.757 -23.493 1.00 94.50 318 GLY A N 1
ATOM 2513 C CA . GLY A 1 318 ? 25.762 -0.016 -24.323 1.00 94.50 318 GLY A CA 1
ATOM 2514 C C . GLY A 1 318 ? 24.628 -0.641 -23.514 1.00 94.50 318 GLY A C 1
ATOM 2515 O O . GLY A 1 318 ? 24.865 -1.174 -22.431 1.00 94.50 318 GLY A O 1
ATOM 2516 N N . ILE A 1 319 ? 23.414 -0.635 -24.054 1.00 95.19 319 ILE A N 1
ATOM 2517 C CA . ILE A 1 319 ? 22.262 -1.376 -23.524 1.00 95.19 319 ILE A CA 1
ATOM 2518 C C . ILE A 1 319 ? 21.990 -2.551 -24.460 1.00 95.19 319 ILE A C 1
ATOM 2520 O O . ILE A 1 319 ? 21.785 -2.338 -25.653 1.00 95.19 319 ILE A O 1
ATOM 2524 N N . LEU A 1 320 ? 21.990 -3.780 -23.937 1.00 95.00 320 LEU A N 1
ATOM 2525 C CA . LEU A 1 320 ? 21.591 -4.952 -24.717 1.00 95.00 320 LEU A CA 1
ATOM 2526 C C . LEU A 1 320 ? 20.070 -4.961 -24.926 1.00 95.00 320 LEU A C 1
ATOM 2528 O O . LEU A 1 320 ? 19.310 -4.895 -23.956 1.00 95.00 320 LEU A O 1
ATOM 2532 N N . VAL A 1 321 ? 19.649 -5.098 -26.182 1.00 94.06 321 VAL A N 1
ATOM 2533 C CA . VAL A 1 321 ? 18.248 -5.151 -26.613 1.00 94.06 321 VAL A CA 1
ATOM 2534 C C . VAL A 1 321 ? 18.041 -6.301 -27.598 1.00 94.06 321 VAL A C 1
ATOM 2536 O O . VAL A 1 321 ? 18.982 -6.711 -28.275 1.00 94.06 321 VAL A O 1
ATOM 2539 N N . ASN A 1 322 ? 16.818 -6.819 -27.686 1.00 90.50 322 ASN A N 1
ATOM 2540 C CA . ASN A 1 322 ? 16.481 -7.885 -28.627 1.00 90.50 322 ASN A CA 1
ATOM 2541 C C . ASN A 1 322 ? 16.189 -7.330 -30.024 1.00 90.50 322 ASN A C 1
ATOM 2543 O O . ASN A 1 322 ? 16.694 -7.855 -31.008 1.00 90.50 322 ASN A O 1
ATOM 2547 N N . GLU A 1 323 ? 15.404 -6.254 -30.113 1.00 87.69 323 GLU A N 1
ATOM 2548 C CA . GLU A 1 323 ? 15.019 -5.651 -31.395 1.00 87.69 323 GLU A CA 1
ATOM 2549 C C . GLU A 1 323 ? 14.955 -4.122 -31.288 1.00 87.69 323 GLU A C 1
ATOM 2551 O O . GLU A 1 323 ? 14.726 -3.570 -30.211 1.00 87.69 323 GLU A O 1
ATOM 2556 N N . LEU A 1 324 ? 15.148 -3.431 -32.411 1.00 89.25 324 LEU A N 1
ATOM 2557 C CA . LEU A 1 324 ? 14.950 -1.984 -32.528 1.00 89.25 324 LEU A CA 1
ATOM 2558 C C . LEU A 1 324 ? 13.570 -1.688 -33.112 1.00 89.25 324 LEU A C 1
ATOM 2560 O O . LEU A 1 324 ? 13.086 -2.408 -33.985 1.00 89.25 324 LEU A O 1
ATOM 2564 N N . GLY A 1 325 ? 12.960 -0.602 -32.653 1.00 84.62 325 GLY A N 1
ATOM 2565 C CA . GLY A 1 325 ? 11.677 -0.115 -33.139 1.00 84.62 325 GLY A CA 1
ATOM 2566 C C . GLY A 1 325 ? 11.793 1.208 -33.887 1.00 84.62 325 GLY A C 1
ATOM 2567 O O . GLY A 1 325 ? 12.867 1.631 -34.317 1.00 84.62 325 GLY A O 1
ATOM 2568 N N . GLU A 1 326 ? 10.647 1.859 -34.058 1.00 84.44 326 GLU A N 1
ATOM 2569 C CA . GLU A 1 326 ? 10.549 3.171 -34.695 1.00 84.44 326 GLU A CA 1
ATOM 2570 C C . GLU A 1 326 ? 11.078 4.284 -33.773 1.00 84.44 326 GLU A C 1
ATOM 2572 O O . GLU A 1 326 ? 11.237 4.101 -32.561 1.00 84.44 326 GLU A O 1
ATOM 2577 N N . ILE A 1 327 ? 11.322 5.458 -34.357 1.00 87.31 327 ILE A N 1
ATOM 2578 C CA . ILE A 1 327 ? 11.635 6.688 -33.623 1.00 87.31 327 ILE A CA 1
ATOM 2579 C C . ILE A 1 327 ? 10.445 7.644 -33.782 1.00 87.31 327 ILE A C 1
ATOM 2581 O O . ILE A 1 327 ? 10.448 8.464 -34.699 1.00 87.31 327 ILE A O 1
ATOM 2585 N N . PRO A 1 328 ? 9.369 7.497 -32.987 1.00 83.94 328 PRO A N 1
ATOM 2586 C CA . PRO A 1 328 ? 8.236 8.410 -33.050 1.00 83.94 328 PRO A CA 1
ATOM 2587 C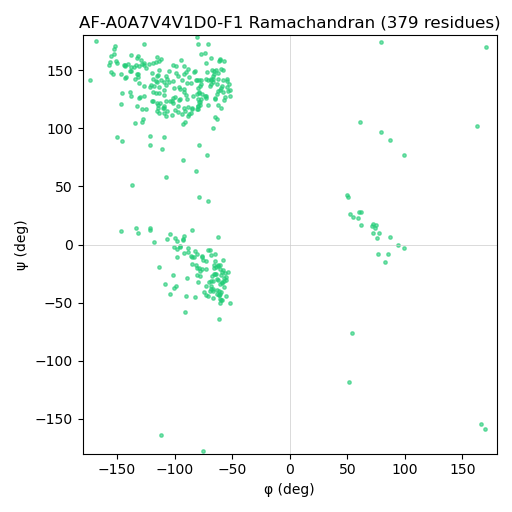 C . PRO A 1 328 ? 8.588 9.809 -32.532 1.00 83.94 328 PRO A C 1
ATOM 2589 O O . PRO A 1 328 ? 9.256 9.957 -31.505 1.00 83.94 328 PRO A O 1
ATOM 2592 N N . GLU A 1 329 ? 8.030 10.820 -33.196 1.00 85.44 329 GLU A N 1
ATOM 2593 C CA . GLU A 1 329 ? 7.849 12.162 -32.643 1.00 85.44 329 GLU A CA 1
ATOM 2594 C C . GLU A 1 329 ? 6.618 12.151 -31.728 1.00 85.44 329 GLU A C 1
ATOM 2596 O O . GLU A 1 329 ? 5.500 11.840 -32.150 1.00 85.44 329 GLU A O 1
ATOM 2601 N N . VAL A 1 330 ? 6.819 12.453 -30.447 1.00 84.38 330 VAL A N 1
ATOM 2602 C CA . VAL A 1 330 ? 5.775 12.400 -29.421 1.00 84.38 330 VAL A CA 1
ATOM 2603 C C . VAL A 1 330 ? 5.498 13.806 -28.895 1.00 84.38 330 VAL A C 1
ATOM 2605 O O . VAL A 1 330 ? 6.410 14.420 -28.337 1.00 84.38 330 VAL A O 1
ATOM 2608 N N . PRO A 1 331 ? 4.262 14.324 -29.022 1.00 83.44 331 PRO A N 1
ATOM 2609 C CA . PRO A 1 331 ? 3.931 15.636 -28.480 1.00 83.44 331 PRO A CA 1
ATOM 2610 C C . PRO A 1 331 ? 3.989 15.627 -26.953 1.00 83.44 331 PRO A C 1
ATOM 2612 O O . PRO A 1 331 ? 3.541 14.672 -26.310 1.00 83.44 331 PRO A O 1
ATOM 2615 N N . LEU A 1 332 ? 4.512 16.707 -26.362 1.00 83.94 332 LEU A N 1
ATOM 2616 C CA . LEU A 1 332 ? 4.797 16.778 -24.924 1.00 83.94 332 LEU A CA 1
ATOM 2617 C C . LEU A 1 332 ? 3.581 16.520 -24.026 1.00 83.94 332 LEU A C 1
ATOM 2619 O O . LEU A 1 332 ? 3.745 15.977 -22.940 1.00 83.94 332 LEU A O 1
ATOM 2623 N N . HIS A 1 333 ? 2.359 16.832 -24.467 1.00 80.88 333 HIS A N 1
ATOM 2624 C CA . HIS A 1 333 ? 1.146 16.580 -23.676 1.00 80.88 333 HIS A CA 1
ATOM 2625 C C . HIS A 1 333 ? 0.859 15.081 -23.447 1.00 80.88 333 HIS A C 1
ATOM 2627 O O . HIS A 1 333 ? 0.074 14.726 -22.568 1.00 80.88 333 HIS A O 1
ATOM 2633 N N . ARG A 1 334 ? 1.470 14.189 -24.240 1.00 82.25 334 ARG A N 1
ATOM 2634 C CA . ARG A 1 334 ? 1.397 12.729 -24.055 1.00 82.25 334 ARG A CA 1
ATOM 2635 C C . ARG A 1 334 ? 2.485 12.200 -23.130 1.00 82.25 334 ARG A C 1
ATOM 2637 O O . ARG A 1 334 ? 2.523 10.994 -22.891 1.00 82.25 334 ARG A O 1
ATOM 2644 N N . VAL A 1 335 ? 3.374 13.064 -22.657 1.00 82.56 335 VAL A N 1
ATOM 2645 C CA . VAL A 1 335 ? 4.548 12.678 -21.892 1.00 82.56 335 VAL A CA 1
ATOM 2646 C C . VAL A 1 335 ? 4.371 13.103 -20.443 1.00 82.56 335 VAL A C 1
ATOM 2648 O O . VAL A 1 335 ? 4.394 14.288 -20.124 1.00 82.56 335 VAL A O 1
ATOM 2651 N N . ASP A 1 336 ? 4.264 12.123 -19.554 1.00 78.00 336 ASP A N 1
ATOM 2652 C CA . ASP A 1 336 ? 4.250 12.373 -18.116 1.00 78.00 336 ASP A CA 1
ATOM 2653 C C . ASP A 1 336 ? 5.620 12.060 -17.516 1.00 78.00 336 ASP A C 1
ATOM 2655 O O . ASP A 1 336 ? 6.249 11.060 -17.873 1.00 78.00 336 ASP A O 1
ATOM 2659 N N . LYS A 1 337 ? 6.076 12.878 -16.562 1.00 76.44 337 LYS A N 1
ATOM 2660 C CA . LYS A 1 337 ? 7.296 12.586 -15.800 1.00 76.44 337 LYS A CA 1
ATOM 2661 C C . LYS A 1 337 ? 7.021 11.541 -14.720 1.00 76.44 337 LYS A C 1
ATOM 2663 O O . LYS A 1 337 ? 6.028 11.621 -13.994 1.00 76.44 337 LYS A O 1
ATOM 2668 N N . LEU A 1 338 ? 7.932 10.581 -14.579 1.00 67.44 338 LEU A N 1
ATOM 2669 C CA . LEU A 1 338 ? 7.814 9.507 -13.592 1.00 67.44 338 LEU A CA 1
ATOM 2670 C C . LEU A 1 338 ? 7.905 10.039 -12.158 1.00 67.44 338 LEU A C 1
ATOM 2672 O O . LEU A 1 338 ? 7.131 9.617 -11.304 1.00 67.44 338 LEU A O 1
ATOM 2676 N N . ASP A 1 339 ? 8.791 11.006 -11.915 1.00 61.00 339 ASP A N 1
ATOM 2677 C CA . ASP A 1 339 ? 9.054 11.557 -10.579 1.00 61.00 339 ASP A CA 1
ATOM 2678 C C . ASP A 1 339 ? 7.841 12.321 -9.999 1.00 61.00 339 ASP A C 1
ATOM 2680 O O . ASP A 1 339 ? 7.679 12.399 -8.782 1.00 61.00 339 ASP A O 1
ATOM 2684 N N . SER A 1 340 ? 6.951 12.852 -10.852 1.00 53.34 340 SER A N 1
ATOM 2685 C CA . SER A 1 340 ? 5.681 13.471 -10.427 1.00 53.34 340 SER A CA 1
ATOM 2686 C C . SER A 1 340 ? 4.580 12.460 -10.096 1.00 53.34 340 SER A C 1
ATOM 2688 O O . SER A 1 340 ? 3.630 12.802 -9.398 1.00 53.34 340 SER A O 1
ATOM 2690 N N . ILE A 1 341 ? 4.694 11.225 -10.588 1.00 52.59 341 ILE A N 1
ATOM 2691 C CA . ILE A 1 341 ? 3.696 10.158 -10.412 1.00 52.59 341 ILE A CA 1
ATOM 2692 C C . ILE A 1 341 ? 4.115 9.220 -9.276 1.00 52.59 341 ILE A C 1
ATOM 2694 O O . ILE A 1 341 ? 3.287 8.725 -8.514 1.00 52.59 341 ILE A O 1
ATOM 2698 N N . VAL A 1 342 ? 5.416 8.978 -9.143 1.00 51.56 342 VAL A N 1
ATOM 2699 C CA . VAL A 1 342 ? 5.986 8.005 -8.222 1.00 51.56 342 VAL A CA 1
ATOM 2700 C C . VAL A 1 342 ? 7.068 8.696 -7.401 1.00 51.56 342 VAL A C 1
ATOM 2702 O O . VAL A 1 342 ? 8.160 8.954 -7.890 1.00 51.56 342 VAL A O 1
ATOM 2705 N N . GLY A 1 343 ? 6.781 8.986 -6.128 1.00 40.38 343 GLY A N 1
ATOM 2706 C CA . GLY A 1 343 ? 7.691 9.694 -5.212 1.00 40.38 343 GLY A CA 1
ATOM 2707 C C . GLY A 1 343 ? 8.919 8.890 -4.748 1.00 40.38 343 GLY A C 1
ATOM 2708 O O . GLY A 1 343 ? 9.286 8.967 -3.575 1.00 40.38 343 GLY A O 1
ATOM 2709 N N . GLY A 1 344 ? 9.525 8.078 -5.620 1.00 46.78 344 GLY A N 1
ATOM 2710 C CA . GLY A 1 344 ? 10.648 7.190 -5.316 1.00 46.78 344 GLY A CA 1
ATOM 2711 C C . GLY A 1 344 ? 11.881 7.471 -6.178 1.00 46.78 344 GLY A C 1
ATOM 2712 O O . GLY A 1 344 ? 11.791 7.603 -7.391 1.00 46.78 344 GLY A O 1
ATOM 2713 N N . THR A 1 345 ? 13.057 7.497 -5.554 1.00 46.88 345 THR A N 1
ATOM 2714 C CA . THR A 1 345 ? 14.352 7.856 -6.162 1.00 46.88 345 THR A CA 1
ATOM 2715 C C . THR A 1 345 ? 15.082 6.700 -6.873 1.00 46.88 345 THR A C 1
ATOM 2717 O O . THR A 1 345 ? 16.263 6.834 -7.184 1.00 46.88 345 THR A O 1
ATOM 2720 N N . GLU A 1 346 ? 14.428 5.557 -7.131 1.00 56.12 346 GLU A N 1
ATOM 2721 C CA . GLU A 1 346 ? 15.096 4.337 -7.645 1.00 56.12 346 GLU A CA 1
ATOM 2722 C C . GLU A 1 346 ? 14.570 3.800 -8.992 1.00 56.12 346 GLU A C 1
ATOM 2724 O O . GLU A 1 346 ? 14.910 2.679 -9.400 1.00 56.12 346 GLU A O 1
ATOM 2729 N N . LEU A 1 347 ? 13.766 4.590 -9.706 1.00 65.06 347 LEU A N 1
ATOM 2730 C CA . LEU A 1 347 ? 13.238 4.224 -11.021 1.00 65.06 347 LEU A CA 1
ATOM 2731 C C . LEU A 1 347 ? 14.296 4.425 -12.116 1.00 65.06 347 LEU A C 1
ATOM 2733 O O . LEU A 1 347 ? 15.064 5.383 -12.091 1.00 65.06 347 LEU A O 1
ATOM 2737 N N . LEU A 1 348 ? 14.333 3.511 -13.092 1.00 67.25 348 LEU A N 1
ATOM 2738 C CA . LEU A 1 348 ? 15.202 3.638 -14.273 1.00 67.25 348 LEU A CA 1
ATOM 2739 C C . LEU A 1 348 ? 14.651 4.626 -15.312 1.00 67.25 348 LEU A C 1
ATOM 2741 O O . LEU A 1 348 ? 15.406 5.177 -16.111 1.00 67.25 348 LEU A O 1
ATOM 2745 N N . GLY A 1 349 ? 13.328 4.798 -15.329 1.00 66.50 349 GLY A N 1
ATOM 2746 C CA . GLY A 1 349 ? 12.624 5.698 -16.232 1.00 66.50 349 GLY A CA 1
ATOM 2747 C C . GLY A 1 349 ? 12.502 7.108 -15.675 1.00 66.50 349 GLY A C 1
ATOM 2748 O O . GLY A 1 349 ? 12.429 7.303 -14.462 1.00 66.50 349 GLY A O 1
ATOM 2749 N N . ASP A 1 350 ? 12.446 8.082 -16.575 1.00 73.88 350 ASP A N 1
ATOM 2750 C CA . ASP A 1 350 ? 12.124 9.473 -16.237 1.00 73.88 350 ASP A CA 1
ATOM 2751 C C . ASP A 1 350 ? 10.790 9.922 -16.838 1.00 73.88 350 ASP A C 1
ATOM 2753 O O . ASP A 1 350 ? 10.172 10.862 -16.341 1.00 73.88 350 ASP A O 1
ATOM 2757 N N . MET A 1 351 ? 10.290 9.224 -17.866 1.00 80.88 351 MET A N 1
ATOM 2758 C CA . MET A 1 351 ? 9.037 9.590 -18.526 1.00 80.88 351 MET A CA 1
ATOM 2759 C C . MET A 1 351 ? 8.224 8.364 -18.954 1.00 80.88 351 MET A C 1
ATOM 2761 O O . MET A 1 351 ? 8.777 7.298 -19.225 1.00 80.88 351 MET A O 1
ATOM 2765 N N . ILE A 1 352 ? 6.908 8.530 -19.060 1.00 82.94 352 ILE A N 1
ATOM 2766 C CA . ILE A 1 352 ? 6.002 7.604 -19.748 1.00 82.94 352 ILE A CA 1
ATOM 2767 C C . ILE A 1 352 ? 5.361 8.342 -20.911 1.00 82.94 352 ILE A C 1
ATOM 2769 O O . ILE A 1 352 ? 4.898 9.472 -20.757 1.00 82.94 352 ILE A O 1
ATOM 2773 N N . VAL A 1 353 ? 5.283 7.674 -22.057 1.00 80.94 353 VAL A N 1
ATOM 2774 C CA . VAL A 1 353 ? 4.464 8.125 -23.179 1.00 80.94 353 VAL A CA 1
ATOM 2775 C C . VAL A 1 353 ? 3.127 7.408 -23.162 1.00 80.94 353 VAL A C 1
ATOM 2777 O O . VAL A 1 353 ? 3.053 6.186 -23.317 1.00 80.94 353 VAL A O 1
ATOM 2780 N N . LYS A 1 354 ? 2.063 8.199 -23.033 1.00 75.00 354 LYS A N 1
ATOM 2781 C CA . LYS A 1 354 ? 0.682 7.751 -23.186 1.00 75.00 354 LYS A CA 1
ATOM 2782 C C . LYS A 1 354 ? 0.406 7.372 -24.647 1.00 75.00 354 LYS A C 1
ATOM 2784 O O . LYS A 1 354 ? 0.877 8.067 -25.561 1.00 75.00 354 LYS A O 1
ATOM 2789 N N . PRO A 1 355 ? -0.374 6.310 -24.905 1.00 69.44 355 PRO A N 1
ATOM 2790 C CA . PRO A 1 355 ? -0.817 5.988 -26.254 1.00 69.44 355 PRO A CA 1
ATOM 2791 C C . PRO A 1 355 ? -1.655 7.125 -26.846 1.00 69.44 355 PRO A C 1
ATOM 2793 O O . PRO A 1 355 ? -2.181 7.986 -26.141 1.00 69.44 355 PRO A O 1
ATOM 2796 N N . GLU A 1 356 ? -1.741 7.152 -28.169 1.00 63.88 356 GLU A N 1
ATOM 2797 C CA . GLU A 1 356 ? -2.524 8.148 -28.890 1.00 63.88 356 GLU A CA 1
ATOM 2798 C C . GLU A 1 356 ? -4.023 7.913 -28.650 1.00 63.88 356 GLU A C 1
ATOM 2800 O O . GLU A 1 356 ? -4.492 6.770 -28.674 1.00 63.88 356 GLU A O 1
ATOM 2805 N N . VAL A 1 357 ? -4.785 8.982 -28.397 1.00 51.34 357 VAL A N 1
ATOM 2806 C CA . VAL A 1 357 ? -6.219 8.880 -28.087 1.00 51.34 357 VAL A CA 1
ATOM 2807 C C . VAL A 1 357 ? -6.945 8.207 -29.257 1.00 51.34 357 VAL A C 1
ATOM 2809 O O . VAL A 1 357 ? -6.967 8.728 -30.368 1.00 51.34 357 VAL A O 1
ATOM 2812 N N . GLY A 1 358 ? -7.541 7.038 -29.005 1.00 47.59 358 GLY A N 1
ATOM 2813 C CA . GLY A 1 358 ? -8.260 6.248 -30.012 1.00 47.59 358 GLY A CA 1
ATOM 2814 C C . GLY A 1 358 ? -7.479 5.075 -30.618 1.00 47.59 358 GLY A C 1
ATOM 2815 O O . GLY A 1 358 ? -8.063 4.311 -31.385 1.00 47.59 358 GLY A O 1
ATOM 2816 N N . GLN A 1 359 ? -6.205 4.871 -30.260 1.00 45.38 359 GLN A N 1
ATOM 2817 C CA . GLN A 1 359 ? -5.468 3.645 -30.593 1.00 45.38 359 GLN A CA 1
ATOM 2818 C C . GLN A 1 359 ? -5.585 2.633 -29.446 1.00 45.38 359 GLN A C 1
ATOM 2820 O O . GLN A 1 359 ? -4.946 2.768 -28.409 1.00 45.38 359 GLN A O 1
ATOM 2825 N N . ILE A 1 360 ? -6.425 1.617 -29.650 1.00 39.66 360 ILE A N 1
ATOM 2826 C CA . ILE A 1 360 ? -6.805 0.606 -28.644 1.00 39.66 360 ILE A CA 1
ATOM 2827 C C . ILE A 1 360 ? -5.678 -0.429 -28.390 1.00 39.66 360 ILE A C 1
ATOM 2829 O O . ILE A 1 360 ? -5.698 -1.113 -27.375 1.00 39.66 360 ILE A O 1
ATOM 2833 N N . ASP A 1 361 ? -4.649 -0.471 -29.250 1.00 43.00 361 ASP A N 1
ATOM 2834 C CA . ASP A 1 361 ? -3.646 -1.555 -29.310 1.00 43.00 361 ASP A CA 1
ATOM 2835 C C . ASP A 1 361 ? -2.182 -1.108 -29.092 1.00 43.00 361 ASP A C 1
ATOM 2837 O O . ASP A 1 361 ? -1.262 -1.849 -29.436 1.00 43.00 361 ASP A O 1
ATOM 2841 N N . ARG A 1 362 ? -1.907 0.106 -28.591 1.00 52.84 362 ARG A N 1
ATOM 2842 C CA . ARG A 1 362 ? -0.516 0.522 -28.314 1.00 52.84 362 ARG A CA 1
ATOM 2843 C C . ARG A 1 362 ? -0.241 0.601 -26.818 1.00 52.84 362 ARG A C 1
ATOM 2845 O O . ARG A 1 362 ? -0.876 1.364 -26.097 1.00 52.84 362 ARG A O 1
ATOM 2852 N N . GLU A 1 363 ? 0.722 -0.206 -26.381 1.00 57.44 363 GLU A N 1
ATOM 2853 C CA . GLU A 1 363 ? 1.284 -0.191 -25.032 1.00 57.44 363 GLU A CA 1
ATOM 2854 C C . GLU A 1 363 ? 1.896 1.181 -24.720 1.00 57.44 363 GLU A C 1
ATOM 2856 O O . GLU A 1 363 ? 2.368 1.894 -25.610 1.00 57.44 363 GLU A O 1
ATOM 2861 N N . MET A 1 364 ? 1.895 1.564 -23.443 1.00 69.75 364 MET A N 1
ATOM 2862 C CA . MET A 1 364 ? 2.676 2.721 -23.018 1.00 69.75 364 MET A CA 1
ATOM 2863 C C . MET A 1 364 ? 4.158 2.438 -23.151 1.00 69.75 364 MET A C 1
ATOM 2865 O O . MET A 1 364 ? 4.638 1.362 -22.799 1.00 69.75 364 MET A O 1
ATOM 2869 N N . LEU A 1 365 ? 4.888 3.464 -23.559 1.00 81.12 365 LEU A N 1
ATOM 2870 C CA . LEU A 1 365 ? 6.327 3.392 -23.694 1.00 81.12 365 LEU A CA 1
ATOM 2871 C C . LEU A 1 365 ? 6.982 4.026 -22.466 1.00 81.12 365 LEU A C 1
ATOM 2873 O O . LEU A 1 365 ? 6.845 5.229 -22.231 1.00 81.12 365 LEU A O 1
ATOM 2877 N N . VAL A 1 366 ? 7.706 3.222 -21.687 1.00 84.69 366 VAL A N 1
ATOM 2878 C CA . VAL A 1 366 ? 8.561 3.736 -20.609 1.00 84.69 366 VAL A CA 1
ATOM 2879 C C . VAL A 1 366 ? 9.841 4.283 -21.229 1.00 84.69 366 VAL A C 1
ATOM 2881 O O . VAL A 1 366 ? 10.568 3.555 -21.905 1.00 84.69 366 VAL A O 1
ATOM 2884 N N . VAL A 1 367 ? 10.127 5.559 -20.975 1.00 88.38 367 VAL A N 1
ATOM 2885 C CA . VAL A 1 367 ? 11.334 6.240 -21.444 1.00 88.38 367 VAL A CA 1
ATOM 2886 C C . VAL A 1 367 ? 12.374 6.239 -20.332 1.00 88.38 367 VAL A C 1
ATOM 2888 O O . VAL A 1 367 ? 12.205 6.853 -19.275 1.00 88.38 367 VAL A O 1
ATOM 2891 N N . ILE A 1 368 ? 13.454 5.520 -20.588 1.00 89.19 368 ILE A N 1
ATOM 2892 C CA . ILE A 1 368 ? 14.589 5.330 -19.698 1.00 89.19 368 ILE A CA 1
ATOM 2893 C C . ILE A 1 368 ? 15.462 6.583 -19.711 1.00 89.19 368 ILE A C 1
ATOM 2895 O O . ILE A 1 368 ? 15.738 7.135 -20.779 1.00 89.19 368 ILE A O 1
ATOM 2899 N N . ASP A 1 369 ? 15.931 6.998 -18.533 1.00 88.44 369 ASP A N 1
ATOM 2900 C CA . ASP A 1 369 ? 16.999 7.988 -18.412 1.00 88.44 369 ASP A CA 1
ATOM 2901 C C . ASP A 1 369 ? 18.347 7.264 -18.289 1.00 88.44 369 ASP A C 1
ATOM 2903 O O . ASP A 1 369 ? 18.615 6.616 -17.265 1.00 88.44 369 ASP A O 1
ATOM 2907 N N . PRO A 1 370 ? 19.225 7.378 -19.303 1.00 88.44 370 PRO A N 1
ATOM 2908 C CA . PRO A 1 370 ? 20.526 6.732 -19.276 1.00 88.44 370 PRO A CA 1
ATOM 2909 C C . PRO A 1 370 ? 21.375 7.078 -18.042 1.00 88.44 370 PRO A C 1
ATOM 2911 O O . PRO A 1 370 ? 22.197 6.257 -17.621 1.00 88.44 370 PRO A O 1
ATOM 2914 N N . SER A 1 371 ? 21.175 8.257 -17.449 1.00 85.81 371 SER A N 1
ATOM 2915 C CA . SER A 1 371 ? 21.893 8.748 -16.269 1.00 85.81 371 SER A CA 1
ATOM 2916 C C . SER A 1 371 ? 21.462 8.016 -14.996 1.00 85.81 371 SER A C 1
ATOM 2918 O O . SER A 1 371 ? 22.308 7.597 -14.201 1.00 85.81 371 SER A O 1
ATOM 2920 N N . LYS A 1 372 ? 20.153 7.790 -14.812 1.00 84.25 372 LYS A N 1
ATOM 2921 C CA . LYS A 1 372 ? 19.615 7.026 -13.668 1.00 84.25 372 LYS A CA 1
ATOM 2922 C C . LYS A 1 372 ? 20.100 5.571 -13.705 1.00 84.25 372 LYS A C 1
ATOM 2924 O O . LYS A 1 372 ? 20.485 5.009 -12.677 1.00 84.25 372 LYS A O 1
ATOM 2929 N N . VAL A 1 373 ? 20.164 4.984 -14.901 1.00 85.12 373 VAL A N 1
ATOM 2930 C CA . VAL A 1 373 ? 20.661 3.618 -15.131 1.00 85.12 373 VAL A CA 1
ATOM 2931 C C . VAL A 1 373 ? 22.124 3.462 -14.702 1.00 85.12 373 VAL A C 1
ATOM 2933 O O . VAL A 1 373 ? 22.440 2.548 -13.934 1.00 85.12 373 VAL A O 1
ATOM 2936 N N . ILE A 1 374 ? 23.022 4.353 -15.145 1.00 81.62 374 ILE A N 1
ATOM 2937 C CA . ILE A 1 374 ? 24.448 4.239 -14.800 1.00 81.62 374 ILE A CA 1
ATOM 2938 C C . ILE A 1 374 ? 24.696 4.501 -13.309 1.00 81.62 374 ILE A C 1
ATOM 2940 O O . ILE A 1 374 ? 25.516 3.826 -12.688 1.00 81.62 374 ILE A O 1
ATOM 2944 N N . TYR A 1 375 ? 23.940 5.421 -12.700 1.00 80.50 375 TYR A N 1
ATOM 2945 C CA . TYR A 1 375 ? 24.035 5.697 -11.268 1.00 80.50 375 TYR A CA 1
ATOM 2946 C C . TYR A 1 375 ? 23.682 4.456 -10.436 1.00 80.50 375 TYR A C 1
ATOM 2948 O O . TYR A 1 375 ? 24.360 4.137 -9.456 1.00 80.50 375 TYR A O 1
ATOM 2956 N N . LYS A 1 376 ? 22.659 3.701 -10.862 1.00 77.25 376 LYS A N 1
ATOM 2957 C CA . LYS A 1 376 ? 22.258 2.441 -10.221 1.00 77.25 376 LYS A CA 1
ATOM 2958 C C . LYS A 1 376 ? 23.320 1.350 -10.364 1.00 77.25 376 LYS A C 1
ATOM 2960 O O . LYS A 1 376 ? 23.556 0.622 -9.400 1.00 77.25 376 LYS A O 1
ATOM 2965 N N . LEU A 1 377 ? 23.987 1.268 -11.520 1.00 75.75 377 LEU A N 1
ATOM 2966 C CA . LEU A 1 377 ? 25.097 0.337 -11.737 1.00 75.75 377 LEU A CA 1
ATOM 2967 C C . LEU A 1 377 ? 26.247 0.603 -10.755 1.00 75.75 377 LEU A C 1
ATOM 2969 O O . LEU A 1 377 ? 26.734 -0.334 -10.130 1.00 75.75 377 LEU A O 1
ATOM 2973 N N . VAL A 1 378 ? 26.642 1.869 -10.582 1.00 73.81 378 VAL A N 1
ATOM 2974 C CA . VAL A 1 378 ? 27.760 2.249 -9.699 1.00 73.81 378 VAL A CA 1
ATOM 2975 C C . VAL A 1 378 ? 27.406 2.132 -8.217 1.00 73.81 378 VAL A C 1
ATOM 2977 O O . VAL A 1 378 ? 28.249 1.720 -7.435 1.00 73.81 378 VAL A O 1
ATOM 2980 N N . LYS A 1 379 ? 26.164 2.426 -7.811 1.00 66.44 379 LYS A N 1
ATOM 2981 C CA . LYS A 1 379 ? 25.717 2.256 -6.412 1.00 66.44 379 LYS A CA 1
ATOM 2982 C C . LYS A 1 379 ? 25.656 0.779 -5.982 1.00 66.44 379 LYS A C 1
ATOM 2984 O O . LYS A 1 379 ? 25.744 0.492 -4.791 1.00 66.44 379 LYS A O 1
ATOM 2989 N N . LYS A 1 380 ? 25.451 -0.146 -6.930 1.00 55.41 380 LYS A N 1
ATOM 2990 C CA . LYS A 1 380 ? 25.399 -1.603 -6.696 1.00 55.41 380 LYS A CA 1
ATOM 2991 C C . LYS A 1 380 ? 26.743 -2.317 -6.953 1.00 55.41 380 LYS A C 1
ATOM 2993 O O . LYS A 1 380 ? 26.778 -3.544 -6.836 1.00 55.41 380 LYS A O 1
ATOM 2998 N N . ALA A 1 381 ? 27.791 -1.604 -7.371 1.00 49.34 381 ALA A N 1
ATOM 2999 C CA . ALA A 1 381 ? 29.154 -2.123 -7.536 1.00 49.34 381 ALA A CA 1
ATOM 3000 C C . ALA A 1 381 ? 29.957 -1.903 -6.250 1.00 49.34 381 ALA A C 1
ATOM 3002 O O . ALA A 1 381 ? 30.765 -2.800 -5.922 1.00 49.34 381 ALA A O 1
#

Nearest PDB structures (foldseek):
  2qdl-assembly2_B  TM=8.463E-01  e=3.004E-09  Caldanaerobacter subterraneus subsp. tengcongensis MB4
  4jpb-assembly1_W  TM=8.276E-01  e=1.246E-08  Thermotoga maritima MSB8
  2qdl-assembly1_A  TM=7.922E-01  e=8.497E-09  Caldanaerobacter subterraneus subsp. tengcongensis MB4
  8c5v-assembly1_H  TM=8.181E-01  e=1.316E-08  Escherichia coli
  2ho9-assembly1_A  TM=7.661E-01  e=3.324E-07  Escherichia coli

Radius of gyration: 28.26 Å; Cα contacts (8 Å, |Δi|>4): 748; chains: 1; bounding box: 67×42×91 Å